Protein AF-A0A517VH52-F1 (afdb_monomer_lite)

Organism: NCBI:txid2527971

Radius of gyration: 33.2 Å; chains: 1; bounding box: 126×90×93 Å

Structure (mmCIF, N/CA/C/O backbone):
data_AF-A0A517VH52-F1
#
_entry.id   AF-A0A517VH52-F1
#
loop_
_atom_site.group_PDB
_atom_site.id
_atom_site.type_symbol
_atom_site.label_atom_id
_atom_site.label_alt_id
_atom_site.label_comp_id
_atom_site.label_asym_id
_atom_site.label_entity_id
_atom_site.label_seq_id
_atom_site.pdbx_PDB_ins_code
_atom_site.Cartn_x
_atom_site.Cartn_y
_atom_site.Cartn_z
_atom_site.occupancy
_atom_site.B_iso_or_equiv
_atom_site.auth_seq_id
_atom_site.auth_comp_id
_atom_site.auth_asym_id
_atom_site.auth_atom_id
_atom_site.pdbx_PDB_model_num
ATOM 1 N N . MET A 1 1 ? -63.096 37.260 -3.120 1.00 40.19 1 MET A N 1
ATOM 2 C CA . MET A 1 1 ? -63.590 38.638 -3.386 1.00 40.19 1 MET A CA 1
ATOM 3 C C . MET A 1 1 ? -62.513 39.472 -4.097 1.00 40.19 1 MET A C 1
ATOM 5 O O . MET A 1 1 ? -61.389 39.009 -4.228 1.00 40.19 1 MET A O 1
ATOM 9 N N . LYS A 1 2 ? -62.885 40.670 -4.584 1.00 36.16 2 LYS A N 1
ATOM 10 C CA . LYS A 1 2 ? -62.072 41.739 -5.229 1.00 36.16 2 LYS A CA 1
ATOM 11 C C . LYS A 1 2 ? -60.737 42.001 -4.475 1.00 36.16 2 LYS A C 1
ATOM 13 O O . LYS A 1 2 ? -60.768 42.005 -3.255 1.00 36.16 2 LYS A O 1
ATOM 18 N N . LYS A 1 3 ? -59.543 42.087 -5.096 1.00 49.06 3 LYS A N 1
ATOM 19 C CA . LYS A 1 3 ? -58.957 43.023 -6.111 1.00 49.06 3 LYS A CA 1
ATOM 20 C C . LYS A 1 3 ? -58.410 44.369 -5.565 1.00 49.06 3 LYS A C 1
ATOM 22 O O . LYS A 1 3 ? -59.204 45.268 -5.308 1.00 49.06 3 LYS A O 1
ATOM 27 N N . LYS A 1 4 ? -57.070 44.522 -5.575 1.00 46.47 4 LYS A N 1
ATOM 28 C CA . LYS A 1 4 ? -56.195 45.705 -5.877 1.00 46.47 4 LYS A CA 1
ATOM 29 C C . LYS A 1 4 ? -54.728 45.230 -5.654 1.00 46.47 4 LYS A C 1
ATOM 31 O O . LYS A 1 4 ? -54.524 44.499 -4.700 1.00 46.47 4 LYS A O 1
ATOM 36 N N . ALA A 1 5 ? -53.701 45.388 -6.506 1.00 51.72 5 ALA A N 1
ATOM 37 C CA . ALA A 1 5 ? -53.259 46.443 -7.444 1.00 51.72 5 ALA A CA 1
ATOM 38 C C . ALA A 1 5 ? -52.662 47.674 -6.707 1.00 51.72 5 ALA A C 1
ATOM 40 O O . ALA A 1 5 ? -53.264 48.109 -5.736 1.00 51.72 5 ALA A O 1
ATOM 41 N N . THR A 1 6 ? -51.513 48.273 -7.080 1.00 41.84 6 THR A N 1
ATOM 42 C CA . THR A 1 6 ? -50.946 48.508 -8.437 1.00 41.84 6 THR A CA 1
ATOM 43 C C . THR A 1 6 ? -49.422 48.816 -8.501 1.00 41.84 6 THR A C 1
ATOM 45 O O . THR A 1 6 ? -48.953 49.556 -7.646 1.00 41.84 6 THR A O 1
ATOM 48 N N . ARG A 1 7 ? -48.782 48.532 -9.667 1.00 39.72 7 ARG A N 1
ATOM 49 C CA . ARG A 1 7 ? -47.699 49.330 -10.348 1.00 39.72 7 ARG A CA 1
ATOM 50 C C . ARG A 1 7 ? -46.275 49.343 -9.702 1.00 39.72 7 ARG A C 1
ATOM 52 O O . ARG A 1 7 ? -46.157 49.044 -8.530 1.00 39.72 7 ARG A O 1
ATOM 59 N N . LYS A 1 8 ? -45.151 49.647 -10.400 1.00 41.00 8 LYS A N 1
ATOM 60 C CA . LYS A 1 8 ? -44.877 50.133 -11.790 1.00 41.00 8 LYS A CA 1
ATOM 61 C C . LYS A 1 8 ? -43.418 49.810 -12.262 1.00 41.00 8 LYS A C 1
ATOM 63 O O . LYS A 1 8 ? -42.531 49.789 -11.427 1.00 41.00 8 LYS A O 1
ATOM 68 N N . THR A 1 9 ? -43.211 49.641 -13.585 1.00 37.47 9 THR A N 1
ATOM 69 C CA . THR A 1 9 ? -42.093 50.100 -14.493 1.00 37.47 9 THR A CA 1
ATOM 70 C C . THR A 1 9 ? -40.703 50.521 -13.948 1.00 37.47 9 THR A C 1
ATOM 72 O O . THR A 1 9 ? -40.654 51.210 -12.941 1.00 37.47 9 THR A O 1
ATOM 75 N N . ALA A 1 10 ? -39.561 50.383 -14.655 1.00 39.44 10 ALA A N 1
ATOM 76 C CA . ALA A 1 10 ? -39.240 49.914 -16.028 1.00 39.44 10 ALA A CA 1
ATOM 77 C C . ALA A 1 10 ? -37.709 49.636 -16.190 1.00 39.44 10 ALA A C 1
ATOM 79 O O . ALA A 1 10 ? -36.983 49.578 -15.204 1.00 39.44 10 ALA A O 1
ATOM 80 N N . ALA A 1 11 ? -37.223 49.426 -17.425 1.00 42.03 11 ALA A N 1
ATOM 81 C CA . ALA A 1 11 ? -35.929 48.810 -17.743 1.00 42.03 11 ALA A CA 1
ATOM 82 C C . ALA A 1 11 ? -34.798 49.746 -18.248 1.00 42.03 11 ALA A C 1
ATOM 84 O O . ALA A 1 11 ? -35.045 50.823 -18.782 1.00 42.03 11 ALA A O 1
ATOM 85 N N . ALA A 1 12 ? -33.578 49.183 -18.213 1.00 38.91 12 ALA A N 1
ATOM 86 C CA . ALA A 1 12 ? -32.421 49.400 -19.100 1.00 38.91 12 ALA A CA 1
ATOM 87 C C . ALA A 1 12 ? -31.611 50.719 -19.063 1.00 38.91 12 ALA A C 1
ATOM 89 O O . ALA A 1 12 ? -32.109 51.793 -19.390 1.00 38.91 12 ALA A O 1
ATOM 90 N N . LYS A 1 13 ? -30.275 50.568 -18.949 1.00 38.34 13 LYS A N 1
ATOM 91 C CA . LYS A 1 13 ? -29.320 50.915 -20.032 1.00 38.34 13 LYS A CA 1
ATOM 92 C C . LYS A 1 13 ? -27.909 50.339 -19.807 1.00 38.34 13 LYS A C 1
ATOM 94 O O . LYS A 1 13 ? -27.526 50.020 -18.689 1.00 38.34 13 LYS A O 1
ATOM 99 N N . LYS A 1 14 ? -27.143 50.210 -20.900 1.00 46.34 14 LYS A N 1
ATOM 100 C CA . LYS A 1 14 ? -25.696 49.907 -20.897 1.00 46.34 14 LYS A CA 1
ATOM 101 C C . LYS A 1 14 ? -24.898 51.143 -20.470 1.00 46.34 14 LYS A C 1
ATOM 103 O O . LYS A 1 14 ? -25.229 52.231 -20.940 1.00 46.34 14 LYS A O 1
ATOM 108 N N . GLN A 1 15 ? -23.765 50.970 -19.783 1.00 44.00 15 GLN A N 1
ATOM 109 C CA . GLN A 1 15 ? -22.673 51.948 -19.870 1.00 44.00 15 GLN A CA 1
ATOM 110 C C . GLN A 1 15 ? -21.288 51.346 -19.579 1.00 44.00 15 GLN A C 1
ATOM 112 O O . GLN A 1 15 ? -21.056 50.754 -18.533 1.00 44.00 15 GLN A O 1
ATOM 117 N N . THR A 1 16 ? -20.360 51.541 -20.516 1.00 43.25 16 THR A N 1
ATOM 118 C CA . THR A 1 16 ? -18.911 51.330 -20.358 1.00 43.25 16 THR A CA 1
ATOM 119 C C . THR A 1 16 ? -18.206 52.682 -20.280 1.00 43.25 16 THR A C 1
ATOM 121 O O . THR A 1 16 ? -18.475 53.534 -21.133 1.00 43.25 16 THR A O 1
ATOM 124 N N . PRO A 1 17 ? -17.253 52.866 -19.358 1.00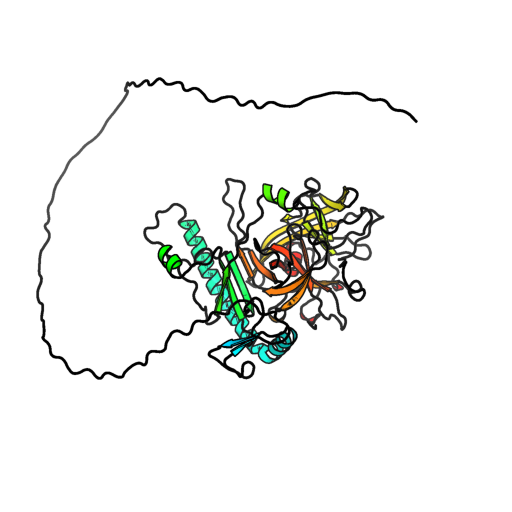 46.28 17 PRO A N 1
ATOM 125 C CA . PRO A 1 17 ? -16.090 53.718 -19.645 1.00 46.28 17 PRO A CA 1
ATOM 126 C C . PRO A 1 17 ? -14.779 53.173 -19.009 1.00 46.28 17 PRO A C 1
ATOM 128 O O . PRO A 1 17 ? -14.817 52.190 -18.275 1.00 46.28 17 PRO A O 1
ATOM 131 N N . PRO A 1 18 ? -13.613 53.821 -19.204 1.00 53.56 18 PRO A N 1
ATOM 132 C CA . PRO A 1 18 ? -13.040 54.222 -20.490 1.00 53.56 18 PRO A CA 1
ATOM 133 C C . PRO A 1 18 ? -11.544 53.816 -20.619 1.00 53.56 18 PRO A C 1
ATOM 135 O O . PRO A 1 18 ? -10.949 53.226 -19.724 1.00 53.56 18 PRO A O 1
ATOM 138 N N . LYS A 1 19 ? -10.898 54.176 -21.740 1.00 43.47 19 LYS A N 1
ATOM 139 C CA . LYS A 1 19 ? -9.479 53.885 -22.038 1.00 43.47 19 LYS A CA 1
ATOM 140 C C . LYS A 1 19 ? -8.724 55.172 -22.405 1.00 43.47 19 LYS A C 1
ATOM 142 O O . LYS A 1 19 ? -9.076 55.770 -23.419 1.00 43.47 19 LYS A O 1
ATOM 147 N N . LYS A 1 20 ? -7.716 55.577 -21.610 1.00 41.94 20 LYS A N 1
ATOM 148 C CA . LYS A 1 20 ? -6.663 56.622 -21.823 1.00 41.94 20 LYS A CA 1
ATOM 149 C C . LYS A 1 20 ? -5.957 56.875 -20.462 1.00 41.94 20 LYS A C 1
ATOM 151 O O . LYS A 1 20 ? -6.517 56.493 -19.447 1.00 41.94 20 LYS A O 1
ATOM 156 N N . GLN A 1 21 ? -4.757 57.457 -20.341 1.00 39.84 21 GLN A N 1
ATOM 157 C CA . GLN A 1 21 ? -3.839 58.068 -21.319 1.00 39.84 21 GLN A CA 1
ATOM 158 C C . GLN A 1 21 ? -2.368 57.850 -20.887 1.00 39.84 21 GLN A C 1
ATOM 160 O O . GLN A 1 21 ? -2.113 57.398 -19.776 1.00 39.84 21 GLN A O 1
ATOM 165 N N . ALA A 1 22 ? -1.393 58.172 -21.746 1.00 44.62 22 ALA A N 1
ATOM 166 C CA . ALA A 1 22 ? 0.038 57.997 -21.458 1.00 44.62 22 ALA A CA 1
ATOM 167 C C . ALA A 1 22 ? 0.758 59.320 -21.134 1.00 44.62 22 ALA A C 1
ATOM 169 O O . ALA A 1 22 ? 0.414 60.364 -21.688 1.00 44.62 22 ALA A O 1
ATOM 170 N N . ALA A 1 23 ? 1.832 59.247 -20.340 1.00 40.16 23 ALA A N 1
ATOM 171 C CA . ALA A 1 23 ? 2.798 60.329 -20.133 1.00 40.16 23 ALA A CA 1
ATOM 172 C C . ALA A 1 23 ? 4.239 59.836 -20.391 1.00 40.16 23 ALA A C 1
ATOM 174 O O . ALA A 1 23 ? 4.577 58.687 -20.116 1.00 40.16 23 ALA A O 1
ATOM 175 N N . LYS A 1 24 ? 5.089 60.706 -20.952 1.00 39.56 24 LYS A N 1
ATOM 176 C CA . LYS A 1 24 ? 6.514 60.460 -21.267 1.00 39.56 24 LYS A CA 1
ATOM 177 C C . LYS A 1 24 ? 7.407 61.446 -20.500 1.00 39.56 24 LYS A C 1
ATOM 179 O O . LYS A 1 24 ? 6.921 62.500 -20.100 1.00 39.56 24 LYS A O 1
ATOM 184 N N . LYS A 1 25 ? 8.729 61.184 -20.534 1.00 37.66 25 LYS A N 1
ATOM 185 C CA . LYS A 1 25 ? 9.874 61.982 -20.011 1.00 37.66 25 LYS A CA 1
ATOM 186 C C . LYS A 1 25 ? 10.261 61.572 -18.573 1.00 37.66 25 LYS A C 1
ATOM 188 O O . LYS A 1 25 ? 9.408 61.113 -17.834 1.00 37.66 25 LYS A O 1
ATOM 193 N N . LYS A 1 26 ? 11.528 61.677 -18.145 1.00 39.12 26 LYS A N 1
ATOM 194 C CA . LYS A 1 26 ? 12.724 62.316 -18.751 1.00 39.12 26 LYS A CA 1
ATOM 195 C C . LYS A 1 26 ? 13.995 61.527 -18.363 1.00 39.12 26 LYS A C 1
ATOM 197 O O . LYS A 1 26 ? 13.983 60.827 -17.361 1.00 39.12 26 LYS A O 1
ATOM 202 N N . ALA A 1 27 ? 15.087 61.661 -19.120 1.00 50.03 27 ALA A N 1
ATOM 203 C CA . ALA A 1 27 ? 16.384 61.041 -18.802 1.00 50.03 27 ALA A CA 1
ATOM 204 C C . ALA A 1 27 ? 17.415 62.082 -18.324 1.00 50.03 27 ALA A C 1
ATOM 206 O O . ALA A 1 27 ? 17.374 63.228 -18.772 1.00 50.03 27 ALA A O 1
ATOM 207 N N . VAL A 1 28 ? 18.369 61.673 -17.475 1.00 41.06 28 VAL A N 1
ATOM 208 C CA . VAL A 1 28 ? 19.544 62.468 -17.053 1.00 41.06 28 VAL A CA 1
ATOM 209 C C . VAL A 1 28 ? 20.784 61.561 -17.002 1.00 41.06 28 VAL A C 1
ATOM 211 O O . VAL A 1 28 ? 20.676 60.389 -16.651 1.00 41.06 28 VAL A O 1
ATOM 214 N N . LYS A 1 29 ? 21.964 62.073 -17.395 1.00 46.66 29 LYS A N 1
ATOM 215 C CA . LYS A 1 29 ? 23.216 61.294 -17.501 1.00 46.66 29 LYS A CA 1
ATOM 216 C C . LYS A 1 29 ? 24.465 62.181 -17.312 1.00 46.66 29 LYS A C 1
ATOM 218 O O . LYS A 1 29 ? 24.743 63.014 -18.170 1.00 46.66 29 LYS A O 1
ATOM 223 N N . LYS A 1 30 ? 25.226 61.990 -16.224 1.00 38.78 30 LYS A N 1
ATOM 224 C CA . LYS A 1 30 ? 26.578 62.544 -15.913 1.00 38.78 30 LYS A CA 1
ATOM 225 C C . LYS A 1 30 ? 27.104 61.767 -14.670 1.00 38.78 30 LYS A C 1
ATOM 227 O O . LYS A 1 30 ? 26.267 61.365 -13.874 1.00 38.78 30 LYS A O 1
ATOM 232 N N . LYS A 1 31 ? 28.364 61.314 -14.495 1.00 44.59 31 LYS A N 1
ATOM 233 C CA . LYS A 1 31 ? 29.720 61.924 -14.632 1.00 44.59 31 LYS A CA 1
ATOM 234 C C . LYS A 1 31 ? 29.919 63.101 -13.648 1.00 44.59 31 LYS A C 1
ATOM 236 O O . LYS A 1 31 ? 29.055 63.962 -13.634 1.00 44.59 31 LYS A O 1
ATOM 241 N N . THR A 1 32 ? 30.990 63.264 -12.850 1.00 36.06 32 THR A N 1
ATOM 242 C CA . THR A 1 32 ? 32.335 62.619 -12.688 1.00 36.06 32 THR A CA 1
ATOM 243 C C . THR A 1 32 ? 33.013 63.211 -11.410 1.00 36.06 32 THR A C 1
ATOM 245 O O . THR A 1 32 ? 32.511 64.227 -10.952 1.00 36.06 32 THR A O 1
ATOM 248 N N . ALA A 1 33 ? 34.136 62.772 -10.797 1.00 36.28 33 ALA A N 1
ATOM 249 C CA . ALA A 1 33 ? 35.102 61.657 -10.956 1.00 36.28 33 ALA A CA 1
ATOM 250 C C . ALA A 1 33 ? 36.114 61.600 -9.762 1.00 36.28 33 ALA A C 1
ATOM 252 O O . ALA A 1 33 ? 36.323 62.622 -9.126 1.00 36.28 33 ALA A O 1
ATOM 253 N N . LYS A 1 34 ? 36.870 60.482 -9.628 1.00 36.59 34 LYS A N 1
ATOM 254 C CA . LYS A 1 34 ? 38.236 60.339 -9.023 1.00 36.59 34 LYS A CA 1
ATOM 255 C C . LYS A 1 34 ? 38.478 60.694 -7.533 1.00 36.59 34 LYS A C 1
ATOM 257 O O . LYS A 1 34 ? 38.457 61.862 -7.182 1.00 36.59 34 LYS A O 1
ATOM 262 N N . GLN A 1 35 ? 39.030 59.733 -6.772 1.00 37.81 35 GLN A N 1
ATOM 263 C CA . GLN A 1 35 ? 40.414 59.682 -6.210 1.00 37.81 35 GLN A CA 1
ATOM 264 C C . GLN A 1 35 ? 40.552 58.434 -5.286 1.00 37.81 35 GLN A C 1
ATOM 266 O O . GLN A 1 35 ? 39.562 58.023 -4.701 1.00 37.81 35 GLN A O 1
ATOM 271 N N . GLY A 1 36 ? 41.699 57.752 -5.127 1.00 33.62 36 GLY A N 1
ATOM 272 C CA . GLY A 1 36 ? 42.906 57.766 -5.963 1.00 33.62 36 GLY A CA 1
ATOM 273 C C . GLY A 1 36 ? 44.124 56.974 -5.421 1.00 33.62 36 GLY A C 1
ATOM 274 O O . GLY A 1 36 ? 44.656 57.307 -4.370 1.00 33.62 36 GLY A O 1
ATOM 275 N N . SER A 1 37 ? 44.702 56.095 -6.261 1.00 38.47 37 SER A N 1
ATOM 276 C CA . SER A 1 37 ? 46.117 55.627 -6.222 1.00 38.47 37 SER A CA 1
ATOM 277 C C . SER A 1 37 ? 46.524 54.616 -5.108 1.00 38.47 37 SER A C 1
ATOM 279 O O . SER A 1 37 ? 45.761 54.415 -4.179 1.00 38.47 37 SER A O 1
ATOM 281 N N . LYS A 1 38 ? 47.672 53.898 -5.146 1.00 37.72 38 LYS A N 1
ATOM 282 C CA . LYS A 1 38 ? 48.945 54.122 -5.884 1.00 37.72 38 LYS A CA 1
ATOM 283 C C . LYS A 1 38 ? 49.829 52.843 -5.975 1.00 37.72 38 LYS A C 1
ATOM 285 O O . LYS A 1 38 ? 50.216 52.325 -4.939 1.00 37.72 38 LYS A O 1
ATOM 290 N N . LYS A 1 39 ? 50.324 52.501 -7.185 1.00 36.09 39 LYS A N 1
ATOM 291 C CA . LYS A 1 39 ? 51.560 51.698 -7.467 1.00 36.09 39 LYS A CA 1
ATOM 292 C C . LYS A 1 39 ? 51.552 50.212 -6.983 1.00 36.09 39 LYS A C 1
ATOM 294 O O . LYS A 1 39 ? 50.687 49.823 -6.223 1.00 36.09 39 LYS A O 1
ATOM 299 N N . LYS A 1 40 ? 52.432 49.300 -7.441 1.00 39.22 40 LYS A N 1
ATOM 300 C CA . LYS A 1 40 ? 53.655 49.406 -8.276 1.00 39.22 40 LYS A CA 1
ATOM 301 C C . LYS A 1 40 ? 53.850 48.134 -9.141 1.00 39.22 40 LYS A C 1
ATOM 303 O O . LYS A 1 40 ? 53.647 47.029 -8.662 1.00 39.22 40 LYS A O 1
ATOM 308 N N . ALA A 1 41 ? 54.326 48.301 -10.374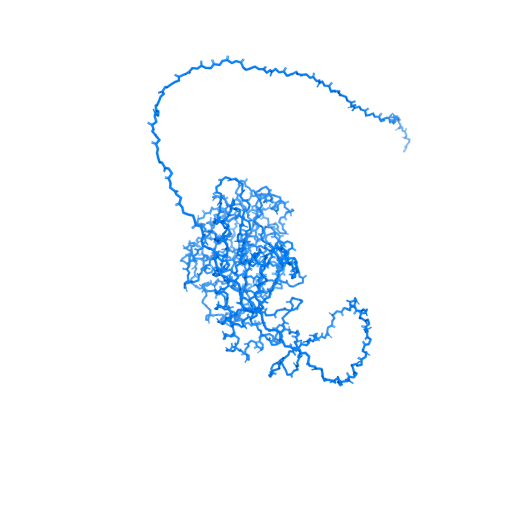 1.00 40.56 41 ALA A N 1
ATOM 309 C CA . ALA A 1 41 ? 54.976 47.273 -11.214 1.00 40.56 41 ALA A CA 1
ATOM 310 C C . ALA A 1 41 ? 56.411 47.789 -11.546 1.00 40.56 41 ALA A C 1
ATOM 312 O O . ALA A 1 41 ? 56.753 48.849 -11.003 1.00 40.56 41 ALA A O 1
ATOM 313 N N . PRO A 1 42 ? 57.249 47.201 -12.438 1.00 58.19 42 PRO A N 1
ATOM 314 C CA . PRO A 1 42 ? 57.142 45.947 -13.212 1.00 58.19 42 PRO A CA 1
ATOM 315 C C . PRO A 1 42 ? 58.461 45.112 -13.234 1.00 58.19 42 PRO A C 1
ATOM 317 O O . PRO A 1 42 ? 59.442 45.484 -12.594 1.00 58.19 42 PRO A O 1
ATOM 320 N N . LYS A 1 43 ? 58.550 44.079 -14.096 1.00 40.12 43 LYS A N 1
ATOM 321 C CA . LYS A 1 43 ? 59.737 43.823 -14.959 1.00 40.12 43 LYS A CA 1
ATOM 322 C C . LYS A 1 43 ? 59.395 42.926 -16.170 1.00 40.12 43 LYS A C 1
ATOM 324 O O . LYS A 1 43 ? 58.359 42.271 -16.178 1.00 40.12 43 LYS A O 1
ATOM 329 N N . LYS A 1 44 ? 60.231 42.966 -17.221 1.00 41.62 44 LYS A N 1
ATOM 330 C CA . LYS A 1 44 ? 60.097 42.232 -18.506 1.00 41.62 44 LYS A CA 1
ATOM 331 C C . LYS A 1 44 ? 61.211 41.182 -18.650 1.00 41.62 44 LYS A C 1
ATOM 333 O O . LYS A 1 44 ? 62.316 41.500 -18.224 1.00 41.62 44 LYS A O 1
ATOM 338 N N . ALA A 1 45 ? 60.956 40.066 -19.355 1.00 41.81 45 ALA A N 1
ATOM 339 C CA . ALA A 1 45 ? 61.875 39.271 -20.219 1.00 41.81 45 ALA A CA 1
ATOM 340 C C . ALA A 1 45 ? 61.335 37.826 -20.401 1.00 41.81 45 ALA A C 1
ATOM 342 O O . ALA A 1 45 ? 60.611 37.367 -19.528 1.00 41.81 45 ALA A O 1
ATOM 343 N N . VAL A 1 46 ? 61.625 37.027 -21.445 1.00 36.78 46 VAL A N 1
ATOM 344 C CA . VAL A 1 46 ? 62.111 37.248 -22.834 1.00 36.78 46 VAL A CA 1
ATOM 345 C C . VAL A 1 46 ? 61.625 36.056 -23.706 1.00 36.78 46 VAL A C 1
ATOM 347 O O . VAL A 1 46 ? 61.235 35.018 -23.181 1.00 36.78 46 VAL A O 1
ATOM 350 N N . LYS A 1 47 ? 61.612 36.194 -25.042 1.00 44.34 47 LYS A N 1
ATOM 351 C CA . LYS A 1 47 ? 61.166 35.157 -26.007 1.00 44.34 47 LYS A CA 1
ATOM 352 C C . LYS A 1 47 ? 62.093 33.924 -26.072 1.00 44.34 47 LYS A C 1
ATOM 354 O O . LYS A 1 47 ? 63.310 34.083 -26.035 1.00 44.34 47 LYS A O 1
ATOM 359 N N . LYS A 1 48 ? 61.546 32.757 -26.449 1.00 39.81 48 LYS A N 1
ATOM 360 C CA . LYS A 1 48 ? 62.254 31.761 -27.292 1.00 39.81 48 LYS A CA 1
ATOM 361 C C . LYS A 1 48 ? 61.285 31.040 -28.252 1.00 39.81 48 LYS A C 1
ATOM 363 O O . LYS A 1 48 ? 60.086 31.006 -27.997 1.00 39.81 48 LYS A O 1
ATOM 368 N N . LYS A 1 49 ? 61.794 30.535 -29.387 1.00 43.91 49 LYS A N 1
ATOM 369 C CA . LYS A 1 49 ? 61.039 29.854 -30.467 1.00 43.91 49 LYS A CA 1
ATOM 370 C C . LYS A 1 49 ? 61.443 28.375 -30.581 1.00 43.91 49 LYS A C 1
ATOM 372 O O . LYS A 1 49 ? 62.636 28.099 -30.563 1.00 43.91 49 LYS A O 1
ATOM 377 N N . ALA A 1 50 ? 60.478 27.500 -30.878 1.00 42.62 50 ALA A N 1
ATOM 378 C CA . ALA A 1 50 ? 60.612 26.289 -31.709 1.00 42.62 50 ALA A CA 1
ATOM 379 C C . ALA A 1 50 ? 59.183 25.901 -32.173 1.00 42.62 50 ALA A C 1
ATOM 381 O O . ALA A 1 50 ? 58.301 25.791 -31.333 1.00 42.62 50 ALA A O 1
ATOM 382 N N . ALA A 1 51 ? 58.792 25.952 -33.453 1.00 38.97 51 ALA A N 1
ATOM 383 C CA . ALA A 1 51 ? 59.251 25.201 -34.636 1.00 38.97 51 ALA A CA 1
ATOM 384 C C . ALA A 1 51 ? 58.604 23.791 -34.750 1.00 38.97 51 ALA A C 1
ATOM 386 O O . ALA A 1 51 ? 59.108 22.848 -34.145 1.00 38.97 51 ALA A O 1
ATOM 387 N N . PRO A 1 52 ? 57.507 23.624 -35.525 1.00 43.19 52 PRO A N 1
ATOM 388 C CA . PRO A 1 52 ? 56.872 22.322 -35.760 1.00 43.19 52 PRO A CA 1
ATOM 389 C C . PRO A 1 52 ? 57.545 21.544 -36.907 1.00 43.19 52 PRO A C 1
ATOM 391 O O . PRO A 1 52 ? 57.872 22.121 -37.946 1.00 43.19 52 PRO A O 1
ATOM 394 N N . LYS A 1 53 ? 57.696 20.218 -36.769 1.00 42.22 53 LYS A N 1
ATOM 395 C CA . LYS A 1 53 ? 58.158 19.332 -37.857 1.00 42.22 53 LYS A CA 1
ATOM 396 C C . LYS A 1 53 ? 56.983 18.802 -38.693 1.00 42.22 53 LYS A C 1
ATOM 398 O O . LYS A 1 53 ? 56.025 18.263 -38.148 1.00 42.22 53 LYS A O 1
ATOM 403 N N . LYS A 1 54 ? 57.099 18.901 -40.024 1.00 41.94 54 LYS A N 1
ATOM 404 C CA . LYS A 1 54 ? 56.281 18.165 -41.009 1.00 41.94 54 LYS A CA 1
ATOM 405 C C . LYS A 1 54 ? 56.992 16.870 -41.417 1.00 41.94 54 LYS A C 1
ATOM 407 O O . LYS A 1 54 ? 58.162 16.966 -41.764 1.00 41.94 54 LYS A O 1
ATOM 412 N N . THR A 1 55 ? 56.257 15.757 -41.513 1.00 36.62 55 THR A N 1
ATOM 413 C CA . THR A 1 55 ? 56.479 14.574 -42.394 1.00 36.62 55 THR A CA 1
ATOM 414 C C . THR A 1 55 ? 55.432 13.503 -42.041 1.00 36.62 55 THR A C 1
ATOM 416 O O . THR A 1 55 ? 55.117 13.377 -40.865 1.00 36.62 55 THR A O 1
ATOM 419 N N . THR A 1 56 ? 54.855 12.682 -42.928 1.00 33.38 56 THR A N 1
ATOM 420 C CA . THR A 1 56 ? 54.758 12.668 -44.409 1.00 33.38 56 THR A CA 1
ATOM 421 C C . THR A 1 56 ? 53.579 11.761 -44.798 1.00 33.38 56 THR A C 1
ATOM 423 O O . THR A 1 56 ? 53.326 10.783 -44.104 1.00 33.38 56 THR A O 1
ATOM 426 N N . ALA A 1 57 ? 52.905 12.015 -45.927 1.00 41.00 57 ALA A N 1
ATOM 427 C CA . ALA A 1 57 ? 51.865 11.122 -46.458 1.00 41.00 57 ALA A CA 1
ATOM 428 C C . ALA A 1 57 ? 52.389 10.242 -47.613 1.00 41.00 57 ALA A C 1
ATOM 430 O O . ALA A 1 57 ? 53.056 10.749 -48.516 1.00 41.00 57 ALA A O 1
ATOM 431 N N . LYS A 1 58 ? 52.079 8.937 -47.570 1.00 35.19 58 LYS A N 1
ATOM 432 C CA . LYS A 1 58 ? 52.230 7.879 -48.604 1.00 35.19 58 LYS A CA 1
ATOM 433 C C . LYS A 1 58 ? 51.701 6.569 -47.975 1.00 35.19 58 LYS A C 1
ATOM 435 O O . LYS A 1 58 ? 51.882 6.397 -46.778 1.00 35.19 58 LYS A O 1
ATOM 440 N N . LYS A 1 59 ? 51.056 5.617 -48.659 1.00 36.84 59 LYS A N 1
ATOM 441 C CA . LYS A 1 59 ? 50.654 5.457 -50.074 1.00 36.84 59 LYS A CA 1
ATOM 442 C C . LYS A 1 59 ? 49.164 5.071 -50.145 1.00 36.84 59 LYS A C 1
ATOM 444 O O . LYS A 1 59 ? 48.635 4.510 -49.194 1.00 36.84 59 LYS A O 1
ATOM 449 N N . ALA A 1 60 ? 48.541 5.264 -51.306 1.00 42.78 60 ALA A N 1
ATOM 450 C CA . ALA A 1 60 ? 47.328 4.537 -51.688 1.00 42.78 60 ALA A CA 1
ATOM 451 C C . ALA A 1 60 ? 47.690 3.311 -52.548 1.00 42.78 60 ALA A C 1
ATOM 453 O O . ALA A 1 60 ? 48.660 3.361 -53.305 1.00 42.78 60 ALA A O 1
ATOM 454 N N . THR A 1 61 ? 46.874 2.255 -52.493 1.00 36.12 61 THR A N 1
ATOM 455 C CA . THR A 1 61 ? 46.844 1.178 -53.500 1.00 36.12 61 THR A CA 1
ATOM 456 C C . THR A 1 61 ? 45.403 0.767 -53.772 1.00 36.12 61 THR A C 1
ATOM 458 O O . THR A 1 61 ? 44.765 0.119 -52.947 1.00 36.12 61 THR A O 1
ATOM 461 N N . THR A 1 62 ? 44.896 1.137 -54.944 1.00 36.09 62 THR A N 1
ATOM 462 C CA . THR A 1 62 ? 43.632 0.645 -55.501 1.00 36.09 62 THR A CA 1
ATOM 463 C C . THR A 1 62 ? 43.851 -0.683 -56.232 1.00 36.09 62 THR A C 1
ATOM 465 O O . THR A 1 62 ? 44.884 -0.888 -56.870 1.00 36.09 62 THR A O 1
ATOM 468 N N . LYS A 1 63 ? 42.851 -1.573 -56.213 1.00 39.84 63 LYS A N 1
ATOM 469 C CA . LYS A 1 63 ? 42.721 -2.657 -57.199 1.00 39.84 63 LYS A CA 1
ATOM 470 C C . LYS A 1 63 ? 41.290 -2.717 -57.737 1.00 39.84 63 LYS A C 1
ATOM 472 O O . LYS A 1 63 ? 40.340 -2.363 -57.045 1.00 39.84 63 LYS A O 1
ATOM 477 N N . LYS A 1 64 ? 41.184 -3.070 -59.017 1.00 36.09 64 LYS A N 1
ATOM 478 C CA . LYS A 1 64 ? 39.977 -2.984 -59.851 1.00 36.09 64 LYS A CA 1
ATOM 479 C C . LYS A 1 64 ? 39.045 -4.202 -59.697 1.00 36.09 64 LYS A C 1
ATOM 481 O O . LYS A 1 64 ? 39.503 -5.279 -59.340 1.00 36.09 64 LYS A O 1
ATOM 486 N N . SER A 1 65 ? 37.769 -3.966 -60.033 1.00 38.62 65 SER A N 1
ATOM 487 C CA . SER A 1 65 ? 36.760 -4.844 -60.682 1.00 38.62 65 SER A CA 1
ATOM 488 C C . SER A 1 65 ? 37.164 -6.295 -61.029 1.00 38.62 65 SER A C 1
ATOM 490 O O . SER A 1 65 ? 38.258 -6.520 -61.535 1.00 38.62 65 SER A O 1
ATOM 492 N N . ALA A 1 66 ? 36.263 -7.284 -60.958 1.00 36.38 66 ALA A N 1
ATOM 493 C CA . ALA A 1 66 ? 35.098 -7.392 -61.861 1.00 36.38 66 ALA A CA 1
ATOM 494 C C . ALA A 1 66 ? 33.915 -8.222 -61.278 1.00 36.38 66 ALA A C 1
ATOM 496 O O . ALA A 1 66 ? 34.089 -8.864 -60.242 1.00 36.38 66 ALA A O 1
ATOM 497 N N . PRO A 1 67 ? 32.703 -8.186 -61.881 1.00 43.88 67 PRO A N 1
ATOM 498 C CA . PRO A 1 67 ? 31.473 -8.689 -61.254 1.00 43.88 67 PRO A CA 1
ATOM 499 C C . PRO A 1 67 ? 31.130 -10.147 -61.609 1.00 43.88 67 PRO A C 1
ATOM 501 O O . PRO A 1 67 ? 31.590 -10.680 -62.618 1.00 43.88 67 PRO A O 1
ATOM 504 N N . ARG A 1 68 ? 30.210 -10.758 -60.845 1.00 37.19 68 ARG A N 1
ATOM 505 C CA . ARG A 1 68 ? 29.507 -11.987 -61.255 1.00 37.19 68 ARG A CA 1
ATOM 506 C C . ARG A 1 68 ? 28.025 -11.993 -60.848 1.00 37.19 68 ARG A C 1
ATOM 508 O O . ARG A 1 68 ? 27.705 -12.002 -59.668 1.00 37.19 68 ARG A O 1
ATOM 515 N N . THR A 1 69 ? 27.168 -11.990 -61.873 1.00 36.25 69 THR A N 1
ATOM 516 C CA . THR A 1 69 ? 25.841 -12.645 -61.979 1.00 36.25 69 THR A CA 1
ATOM 517 C C . THR A 1 69 ? 24.904 -12.678 -60.761 1.00 36.25 69 THR A C 1
ATOM 519 O O . THR A 1 69 ? 25.135 -13.400 -59.795 1.00 36.25 69 THR A O 1
ATOM 522 N N . ALA A 1 70 ? 23.749 -12.020 -60.893 1.00 40.12 70 ALA A N 1
ATOM 523 C CA . ALA A 1 70 ? 22.611 -12.173 -59.985 1.00 40.12 70 ALA A CA 1
ATOM 524 C C . ALA A 1 70 ? 21.834 -13.487 -60.213 1.00 40.12 70 ALA A C 1
ATOM 526 O O . ALA A 1 70 ? 21.780 -13.996 -61.331 1.00 40.12 70 ALA A O 1
ATOM 527 N N . VAL A 1 71 ? 21.135 -13.962 -59.175 1.00 35.03 71 VAL A N 1
ATOM 528 C CA . VAL A 1 71 ? 20.032 -14.933 -59.290 1.00 35.03 71 VAL A CA 1
ATOM 529 C C . VAL A 1 71 ? 18.809 -14.368 -58.567 1.00 35.03 71 VAL A C 1
ATOM 531 O O . VAL A 1 71 ? 18.799 -14.218 -57.347 1.00 35.03 71 VAL A O 1
ATOM 534 N N . THR A 1 72 ? 17.767 -14.033 -59.323 1.00 34.56 72 THR A N 1
ATOM 535 C CA . THR A 1 72 ? 16.537 -13.412 -58.818 1.00 34.56 72 THR A CA 1
ATOM 536 C C . THR A 1 72 ? 15.489 -14.458 -58.430 1.00 34.56 72 THR A C 1
ATOM 538 O O . THR A 1 72 ? 14.773 -14.986 -59.279 1.00 34.56 72 THR A O 1
ATOM 541 N N . LYS A 1 73 ? 15.311 -14.713 -57.126 1.00 40.50 73 LYS A N 1
ATOM 542 C CA . LYS A 1 73 ? 14.088 -15.367 -56.622 1.00 40.50 73 LYS A CA 1
ATOM 543 C C . LYS A 1 73 ? 13.027 -14.310 -56.302 1.00 40.50 73 LYS A C 1
ATOM 545 O O . LYS A 1 73 ? 13.244 -13.429 -55.475 1.00 40.50 73 LYS A O 1
ATOM 550 N N . LYS A 1 74 ? 11.883 -14.389 -56.990 1.00 38.16 74 LYS A N 1
ATOM 551 C CA . LYS A 1 74 ? 10.750 -13.460 -56.844 1.00 38.16 74 LYS A CA 1
ATOM 552 C C . LYS A 1 74 ? 10.163 -13.544 -55.429 1.00 38.16 74 LYS A C 1
ATOM 554 O O . LYS A 1 74 ? 9.657 -14.594 -55.043 1.00 38.16 74 LYS A O 1
ATOM 559 N N . ALA A 1 75 ? 10.146 -12.431 -54.698 1.00 36.38 75 ALA A N 1
ATOM 560 C CA . ALA A 1 75 ? 9.281 -12.279 -53.530 1.00 36.38 75 ALA A CA 1
ATOM 561 C C . ALA A 1 75 ? 7.861 -11.915 -54.000 1.00 36.38 75 ALA A C 1
ATOM 563 O O . ALA A 1 75 ? 7.681 -10.963 -54.762 1.00 36.38 75 ALA A O 1
ATOM 564 N N . ALA A 1 76 ? 6.850 -12.673 -53.574 1.00 35.75 76 ALA A N 1
ATOM 565 C CA . ALA A 1 76 ? 5.463 -12.400 -53.943 1.00 35.75 76 ALA A CA 1
ATOM 566 C C . ALA A 1 76 ? 4.925 -11.163 -53.201 1.00 35.75 76 ALA A C 1
ATOM 568 O O . ALA A 1 76 ? 5.050 -11.065 -51.978 1.00 35.75 76 ALA A O 1
ATOM 569 N N . LYS A 1 77 ? 4.270 -10.241 -53.923 1.00 39.88 77 LYS A N 1
ATOM 570 C CA . LYS A 1 77 ? 3.487 -9.157 -53.308 1.00 39.88 77 LYS A CA 1
ATOM 571 C C . LYS A 1 77 ? 2.364 -9.767 -52.460 1.00 39.88 77 LYS A C 1
ATOM 573 O O . LYS A 1 77 ? 1.419 -10.318 -53.016 1.00 39.88 77 LYS A O 1
ATOM 578 N N . LYS A 1 78 ? 2.421 -9.598 -51.137 1.00 38.78 78 LYS A N 1
ATOM 579 C CA . LYS A 1 78 ? 1.225 -9.655 -50.285 1.00 38.78 78 LYS A CA 1
ATOM 580 C C . LYS A 1 78 ? 0.655 -8.244 -50.165 1.00 38.78 78 LYS A C 1
ATOM 582 O O . LYS A 1 78 ? 1.379 -7.311 -49.828 1.00 38.78 78 LYS A O 1
ATOM 587 N N . THR A 1 79 ? -0.624 -8.088 -50.484 1.00 36.06 79 THR A N 1
ATOM 588 C CA . THR A 1 79 ? -1.365 -6.837 -50.299 1.00 36.06 79 THR A CA 1
ATOM 589 C C . THR A 1 79 ? -1.597 -6.561 -48.809 1.00 36.06 79 THR A C 1
ATOM 591 O O . THR A 1 79 ? -1.814 -7.505 -48.043 1.00 36.06 79 THR A O 1
ATOM 594 N N . PRO A 1 80 ? -1.581 -5.290 -48.367 1.00 37.12 80 PRO A N 1
ATOM 595 C CA . PRO A 1 80 ? -1.986 -4.943 -47.013 1.00 37.12 80 PRO A CA 1
ATOM 596 C C . PRO A 1 80 ? -3.502 -5.129 -46.887 1.00 37.12 80 PRO A C 1
ATOM 598 O O . PRO A 1 80 ? -4.283 -4.384 -47.480 1.00 37.12 80 PRO A O 1
ATOM 601 N N . LYS A 1 81 ? -3.931 -6.133 -46.120 1.00 37.19 81 LYS A N 1
ATOM 602 C CA . LYS A 1 81 ? -5.338 -6.274 -45.739 1.00 37.19 81 LYS A CA 1
ATOM 603 C C . LYS A 1 81 ? -5.609 -5.264 -44.624 1.00 37.19 81 LYS A C 1
ATOM 605 O O . LYS A 1 81 ? -4.957 -5.331 -43.584 1.00 37.19 81 LYS A O 1
ATOM 610 N N . LYS A 1 82 ? -6.529 -4.322 -44.843 1.00 34.78 82 LYS A N 1
ATOM 611 C CA . LYS A 1 82 ? -6.972 -3.409 -43.783 1.00 34.78 82 LYS A CA 1
ATOM 612 C C . LYS A 1 82 ? -7.507 -4.208 -42.590 1.00 34.78 82 LYS A C 1
ATOM 614 O O . LYS A 1 82 ? -8.263 -5.158 -42.788 1.00 34.78 82 LYS A O 1
ATOM 619 N N . GLN A 1 83 ? -7.160 -3.780 -41.380 1.00 35.44 83 GLN A N 1
ATOM 620 C CA . GLN A 1 83 ? -7.866 -4.148 -40.153 1.00 35.44 83 GLN A CA 1
ATOM 621 C C . GLN A 1 83 ? -8.669 -2.937 -39.671 1.00 35.44 83 GLN A C 1
ATOM 623 O O . GLN A 1 83 ? -8.311 -2.292 -38.691 1.00 35.44 83 GLN A O 1
ATOM 628 N N . ASP A 1 84 ? -9.745 -2.632 -40.396 1.00 34.88 84 ASP A N 1
ATOM 629 C CA . ASP A 1 84 ? -10.847 -1.851 -39.837 1.00 34.88 84 ASP A CA 1
ATOM 630 C C . ASP A 1 84 ? -11.664 -2.830 -38.962 1.00 34.88 84 ASP A C 1
ATOM 632 O O . ASP A 1 84 ? -11.984 -3.928 -39.426 1.00 34.88 84 ASP A O 1
ATOM 636 N N . GLY A 1 85 ? -11.937 -2.488 -37.696 1.00 35.00 85 GLY A N 1
ATOM 637 C CA . GLY A 1 85 ? -12.604 -3.386 -36.733 1.00 35.00 85 GLY A CA 1
ATOM 638 C C . GLY A 1 85 ? -11.854 -3.565 -35.408 1.00 35.00 85 GLY A C 1
ATOM 639 O O . GLY A 1 85 ? -11.429 -4.670 -35.076 1.00 35.00 85 GLY A O 1
ATOM 640 N N . ALA A 1 86 ? -11.690 -2.472 -34.657 1.00 34.69 86 ALA A N 1
ATOM 641 C CA . ALA A 1 86 ? -11.214 -2.477 -33.267 1.00 34.69 86 ALA A CA 1
ATOM 642 C C . ALA A 1 86 ? -12.227 -1.848 -32.284 1.00 34.69 86 ALA A C 1
ATOM 644 O O . ALA A 1 86 ? -11.947 -1.761 -31.090 1.00 34.69 86 ALA A O 1
ATOM 645 N N . ASP A 1 87 ? -13.401 -1.449 -32.781 1.00 39.59 87 ASP A N 1
ATOM 646 C CA . ASP A 1 87 ? -14.504 -0.897 -32.000 1.00 39.59 87 ASP A CA 1
ATOM 647 C C . ASP A 1 87 ? -15.619 -1.935 -31.825 1.00 39.59 87 ASP A C 1
ATOM 649 O O . ASP A 1 87 ? -15.948 -2.666 -32.756 1.00 39.59 87 ASP A O 1
ATOM 653 N N . GLN A 1 88 ? -16.224 -1.926 -30.634 1.00 40.72 88 GLN A N 1
ATOM 654 C CA . GLN A 1 88 ? -17.366 -2.743 -30.199 1.00 40.72 88 GLN A CA 1
ATOM 655 C C . GLN A 1 88 ? -17.150 -4.270 -30.138 1.00 40.72 88 GLN A C 1
ATOM 657 O O . GLN A 1 88 ? -17.307 -4.990 -31.117 1.00 40.72 88 GLN A O 1
ATOM 662 N N . HIS A 1 89 ? -16.988 -4.788 -28.915 1.00 32.34 89 HIS A N 1
ATOM 663 C CA . HIS A 1 89 ? -17.749 -5.971 -28.490 1.00 32.34 89 HIS A CA 1
ATOM 664 C C . HIS A 1 89 ? -17.904 -6.002 -26.955 1.00 32.34 89 HIS A C 1
ATOM 666 O O . HIS A 1 89 ? -16.911 -5.809 -26.250 1.00 32.34 89 HIS A O 1
ATOM 672 N N . PRO A 1 90 ? -19.112 -6.237 -26.405 1.00 43.00 90 PRO A N 1
ATOM 673 C CA . PRO A 1 90 ? -19.305 -6.373 -24.963 1.00 43.00 90 PRO A CA 1
ATOM 674 C C . PRO A 1 90 ? -18.800 -7.739 -24.479 1.00 43.00 90 PRO A C 1
ATOM 676 O O . PRO A 1 90 ? -19.219 -8.781 -24.986 1.00 43.00 90 PRO A O 1
ATOM 679 N N . LEU A 1 91 ? -17.911 -7.744 -23.484 1.00 38.44 91 LEU A N 1
ATOM 680 C CA . LEU A 1 91 ? -17.354 -8.972 -22.913 1.00 38.44 91 LEU A CA 1
ATOM 681 C C . LEU A 1 91 ? -18.212 -9.492 -21.753 1.00 38.44 91 LEU A C 1
ATOM 683 O O . LEU A 1 91 ? -18.008 -9.127 -20.598 1.00 38.44 91 LEU A O 1
ATOM 687 N N . LYS A 1 92 ? -19.120 -10.416 -22.075 1.00 37.00 92 LYS A N 1
ATOM 688 C CA . LYS A 1 92 ? -19.461 -11.532 -21.184 1.00 37.00 92 LYS A CA 1
ATOM 689 C C . LYS A 1 92 ? -18.881 -12.821 -21.774 1.00 37.00 92 LYS A C 1
ATOM 691 O O . LYS A 1 92 ? -18.993 -13.046 -22.975 1.00 37.00 92 LYS A O 1
ATOM 696 N N . GLU A 1 93 ? -18.270 -13.636 -20.917 1.00 42.19 93 GLU A N 1
ATOM 697 C CA . GLU A 1 93 ? -17.998 -15.068 -21.131 1.00 42.19 93 GLU A CA 1
ATOM 698 C C . GLU A 1 93 ? -17.310 -15.472 -22.454 1.00 42.19 93 GLU A C 1
ATOM 700 O O . GLU A 1 93 ? -17.902 -16.144 -23.302 1.00 42.19 93 GLU A O 1
ATOM 705 N N . LYS A 1 94 ? -16.014 -15.145 -22.586 1.00 42.41 94 LYS A N 1
ATOM 706 C CA . LYS A 1 94 ? -14.973 -16.032 -23.160 1.00 42.41 94 LYS A CA 1
ATOM 707 C C . LYS A 1 94 ? -13.572 -15.465 -22.903 1.00 42.41 94 LYS A C 1
ATOM 709 O O . LYS A 1 94 ? -13.325 -14.284 -23.141 1.00 42.41 94 LYS A O 1
ATOM 714 N N . SER A 1 95 ? -12.649 -16.315 -22.440 1.00 47.03 95 SER A N 1
ATOM 715 C CA . SER A 1 95 ? -11.250 -15.927 -22.200 1.00 47.03 95 SER A CA 1
ATOM 716 C C . SER A 1 95 ? -10.600 -15.420 -23.494 1.00 47.03 95 SER A C 1
ATOM 718 O O . SER A 1 95 ? -10.782 -16.009 -24.561 1.00 47.03 95 SER A O 1
ATOM 720 N N . THR A 1 96 ? -9.851 -14.316 -23.411 1.00 53.34 96 THR A N 1
ATOM 721 C CA . THR A 1 96 ? -9.122 -13.748 -24.556 1.00 53.34 96 THR A CA 1
ATOM 722 C C . THR A 1 96 ? -7.668 -14.214 -24.578 1.00 53.34 96 THR A C 1
ATOM 724 O O . THR A 1 96 ? -7.007 -14.362 -23.548 1.00 53.34 96 THR A O 1
ATOM 727 N N . VAL A 1 97 ? -7.192 -14.493 -25.792 1.00 50.44 97 VAL A N 1
ATOM 728 C CA . VAL A 1 97 ? -6.092 -15.427 -26.054 1.00 50.44 97 VAL A CA 1
ATOM 729 C C . VAL A 1 97 ? -5.112 -14.785 -27.049 1.00 50.44 97 VAL A C 1
ATOM 731 O O . VAL A 1 97 ? -5.531 -14.313 -28.105 1.00 50.44 97 VAL A O 1
ATOM 734 N N . PHE A 1 98 ? -3.813 -14.705 -26.722 1.00 52.00 98 PHE A N 1
ATOM 735 C CA . PHE A 1 98 ? -2.857 -13.843 -27.451 1.00 52.00 98 PHE A CA 1
ATOM 736 C C . PHE A 1 98 ? -1.480 -14.476 -27.692 1.00 52.00 98 PHE A C 1
ATOM 738 O O . PHE A 1 98 ? -0.858 -14.919 -26.739 1.00 52.00 98 PHE A O 1
ATOM 745 N N . ALA A 1 99 ? -0.936 -14.407 -28.910 1.00 48.12 99 ALA A N 1
ATOM 746 C CA . ALA A 1 99 ? 0.358 -15.006 -29.284 1.00 48.12 99 ALA A CA 1
ATOM 747 C C . ALA A 1 99 ? 1.505 -14.861 -28.246 1.00 48.12 99 ALA A C 1
ATOM 749 O O . ALA A 1 99 ? 1.877 -13.757 -27.840 1.00 48.12 99 ALA A O 1
ATOM 750 N N . SER A 1 100 ? 2.088 -16.006 -27.881 1.00 48.28 100 SER A N 1
ATOM 751 C CA . SER A 1 100 ? 3.290 -16.224 -27.064 1.00 48.28 100 SER A CA 1
ATOM 752 C C . SER A 1 100 ? 4.305 -17.016 -27.895 1.00 48.28 100 SER A C 1
ATOM 754 O O . SER A 1 100 ? 3.917 -17.837 -28.718 1.00 48.28 100 SER A O 1
ATOM 756 N N . SER A 1 101 ? 5.607 -16.816 -27.687 1.00 49.06 101 SER A N 1
ATOM 757 C CA . SER A 1 101 ? 6.663 -17.577 -28.384 1.00 49.06 101 SER A CA 1
ATOM 758 C C . SER A 1 101 ? 7.170 -18.798 -27.603 1.00 49.06 101 SER A C 1
ATOM 760 O O . SER A 1 101 ? 8.216 -19.351 -27.941 1.00 49.06 101 SER A O 1
ATOM 762 N N . LYS A 1 102 ? 6.466 -19.195 -26.537 1.00 51.66 102 LYS A N 1
ATOM 763 C CA . LYS A 1 102 ? 6.811 -20.315 -25.650 1.00 51.66 102 LYS A CA 1
ATOM 764 C C . LYS A 1 102 ? 5.556 -21.070 -25.214 1.00 51.66 102 LYS A C 1
ATOM 766 O O . LYS A 1 102 ? 4.474 -20.484 -25.199 1.00 51.66 102 LYS A O 1
ATOM 771 N N . THR A 1 103 ? 5.751 -22.331 -24.838 1.00 45.50 103 THR A N 1
ATOM 772 C CA . THR A 1 103 ? 4.737 -23.256 -24.318 1.00 45.50 103 THR A CA 1
ATOM 773 C C . THR A 1 103 ? 5.310 -24.079 -23.160 1.00 45.50 103 THR A C 1
ATOM 775 O O . THR A 1 103 ? 6.513 -24.342 -23.132 1.00 45.50 103 THR A O 1
ATOM 778 N N . ASN A 1 104 ? 4.464 -24.491 -22.219 1.00 58.78 104 ASN A N 1
ATOM 779 C CA . ASN A 1 104 ? 4.749 -25.462 -21.152 1.00 58.78 104 ASN A CA 1
ATOM 780 C C . ASN A 1 104 ? 3.432 -26.155 -20.734 1.00 58.78 104 ASN A C 1
ATOM 782 O O . ASN A 1 104 ? 2.409 -25.929 -21.368 1.00 58.78 104 ASN A O 1
ATOM 786 N N . GLU A 1 105 ? 3.420 -26.987 -19.693 1.00 51.53 105 GLU A N 1
ATOM 787 C CA . GLU A 1 105 ? 2.210 -27.731 -19.279 1.00 51.53 105 GLU A CA 1
ATOM 788 C C . GLU A 1 105 ? 1.028 -26.819 -18.896 1.00 51.53 105 GLU A C 1
ATOM 790 O O . GLU A 1 105 ? -0.119 -27.128 -19.207 1.00 51.53 105 GLU A O 1
ATOM 795 N N . TRP A 1 106 ? 1.312 -25.652 -18.307 1.00 46.91 106 TRP A N 1
ATOM 796 C CA . TRP A 1 106 ? 0.317 -24.640 -17.918 1.00 46.91 106 TRP A CA 1
ATOM 797 C C . TRP A 1 106 ? -0.021 -23.655 -19.052 1.00 46.91 106 TRP A C 1
ATOM 799 O O . TRP A 1 106 ? -1.050 -22.982 -19.028 1.00 46.91 106 TRP A O 1
ATOM 809 N N . GLN A 1 107 ? 0.813 -23.616 -20.092 1.00 49.56 107 GLN A N 1
ATOM 810 C CA . GLN A 1 107 ? 0.625 -22.867 -21.330 1.00 49.56 107 GLN A CA 1
ATOM 811 C C . GLN A 1 107 ? 0.842 -23.795 -22.547 1.00 49.56 107 GLN A C 1
ATOM 813 O O . GLN A 1 107 ? 1.826 -23.632 -23.274 1.00 49.56 107 GLN A O 1
ATOM 818 N N . PRO A 1 108 ? -0.034 -24.792 -22.789 1.00 50.62 108 PRO A N 1
ATOM 819 C CA . PRO A 1 108 ? 0.195 -25.808 -23.825 1.00 50.62 108 PRO A CA 1
ATOM 820 C C . PRO A 1 108 ? 0.112 -25.240 -25.250 1.00 50.62 108 PRO A C 1
ATOM 822 O O . PRO A 1 108 ? 0.712 -25.776 -26.179 1.00 50.62 108 PRO A O 1
ATOM 825 N N . TYR A 1 109 ? -0.594 -24.121 -25.424 1.00 49.50 109 TYR A N 1
ATOM 826 C CA . TYR A 1 109 ? -0.680 -23.383 -26.683 1.00 49.50 109 TYR A CA 1
ATOM 827 C C . TYR A 1 109 ? 0.258 -22.172 -26.671 1.00 49.50 109 TYR A C 1
ATOM 829 O O . TYR A 1 109 ? 0.452 -21.584 -25.611 1.00 49.50 109 TYR A O 1
ATOM 837 N N . PRO A 1 110 ? 0.790 -21.720 -27.823 1.00 54.31 110 PRO A N 1
ATOM 838 C CA . PRO A 1 110 ? 1.648 -20.533 -27.930 1.00 54.31 110 PRO A CA 1
ATOM 839 C C . PRO A 1 110 ? 0.831 -19.237 -27.775 1.00 54.31 110 PRO A C 1
ATOM 841 O O . PRO A 1 110 ? 0.809 -18.372 -28.651 1.00 54.31 110 PRO A O 1
ATOM 844 N N . LEU A 1 111 ? 0.078 -19.122 -26.680 1.00 58.88 111 LEU A N 1
ATOM 845 C CA . LEU A 1 111 ? -0.972 -18.141 -26.454 1.00 58.88 111 LEU A CA 1
ATOM 846 C C . LEU A 1 111 ? -1.055 -17.807 -24.952 1.00 58.88 111 LEU A C 1
ATOM 848 O O . LEU A 1 111 ? -1.288 -18.680 -24.122 1.00 58.88 111 LEU A O 1
ATOM 852 N N . LEU A 1 112 ? -0.844 -16.545 -24.578 1.00 70.38 112 LEU A N 1
ATOM 853 C CA . LEU A 1 112 ? -1.164 -16.008 -23.253 1.00 70.38 112 LEU A CA 1
ATOM 854 C C . LEU A 1 112 ? -2.682 -16.030 -23.072 1.00 70.38 112 LEU A C 1
ATOM 856 O O . LEU A 1 112 ? -3.402 -15.505 -23.928 1.00 70.38 112 LEU A O 1
ATOM 860 N N . ARG A 1 113 ? -3.142 -16.588 -21.955 1.00 81.69 113 ARG A N 1
ATOM 861 C CA . ARG A 1 113 ? -4.555 -16.672 -21.571 1.00 81.69 113 ARG A CA 1
ATOM 862 C C . ARG A 1 113 ? -4.816 -15.704 -20.423 1.00 81.69 113 ARG A C 1
ATOM 864 O O . ARG A 1 113 ? -4.004 -15.656 -19.501 1.00 81.69 113 ARG A O 1
ATOM 871 N N . ILE A 1 114 ? -5.907 -14.937 -20.464 1.00 86.12 114 ILE A N 1
ATOM 872 C CA . ILE A 1 114 ? -6.371 -14.231 -19.259 1.00 86.12 114 ILE A CA 1
ATOM 873 C C . ILE A 1 114 ? -6.932 -15.276 -18.293 1.00 86.12 114 ILE A C 1
ATOM 875 O O . ILE A 1 114 ? -7.774 -16.077 -18.707 1.00 86.12 114 ILE A O 1
ATOM 879 N N . VAL A 1 115 ? -6.440 -15.264 -17.053 1.00 86.62 115 VAL A N 1
ATOM 880 C CA . VAL A 1 115 ? -6.851 -16.192 -15.988 1.00 86.62 115 VAL A CA 1
ATOM 881 C C . VAL A 1 115 ? -7.775 -15.535 -14.980 1.00 86.62 115 VAL A C 1
ATOM 883 O O . VAL A 1 115 ? -7.617 -14.362 -14.631 1.00 86.62 115 VAL A O 1
ATOM 886 N N . GLU A 1 116 ? -8.729 -16.324 -14.505 1.00 84.12 116 GLU A N 1
ATOM 887 C CA . GLU A 1 116 ? -9.665 -15.947 -13.453 1.00 84.12 116 GLU A CA 1
ATOM 888 C C . GLU A 1 116 ? -9.084 -16.264 -12.066 1.00 84.12 116 GLU A C 1
ATOM 890 O O . GLU A 1 116 ? -8.146 -17.046 -11.917 1.00 84.12 116 GLU A O 1
ATOM 895 N N . GLY A 1 117 ? -9.592 -15.599 -11.025 1.00 81.56 117 GLY A N 1
ATOM 896 C CA . GLY A 1 117 ? -8.898 -15.521 -9.732 1.00 81.56 117 GLY A CA 1
ATOM 897 C C . GLY A 1 117 ? -8.726 -16.849 -8.982 1.00 81.56 117 GLY A C 1
ATOM 898 O O . GLY A 1 117 ? -7.827 -16.958 -8.151 1.00 81.56 117 GLY A O 1
ATOM 899 N N . ASP A 1 118 ? -9.541 -17.857 -9.285 1.00 84.00 118 ASP A N 1
ATOM 900 C CA . ASP A 1 118 ? -9.423 -19.190 -8.682 1.00 84.00 118 ASP A CA 1
ATOM 901 C C . ASP A 1 118 ? -8.367 -20.029 -9.424 1.00 84.00 118 ASP A C 1
ATOM 903 O O . ASP A 1 118 ? -7.587 -20.751 -8.801 1.00 84.00 118 ASP A O 1
ATOM 907 N N . GLU A 1 119 ? -8.246 -19.842 -10.744 1.00 87.38 119 GLU A N 1
ATOM 908 C CA . GLU A 1 119 ? -7.156 -20.399 -11.554 1.00 87.38 119 GLU A CA 1
ATOM 909 C C . GLU A 1 119 ? -5.800 -19.824 -11.126 1.00 87.38 119 GLU A C 1
ATOM 911 O O . GLU A 1 119 ? -4.799 -20.534 -11.114 1.00 87.38 119 GLU A O 1
ATOM 916 N N . VAL A 1 120 ? -5.765 -18.546 -10.727 1.00 89.38 120 VAL A N 1
ATOM 917 C CA . VAL A 1 120 ? -4.560 -17.885 -10.199 1.00 89.38 120 VAL A CA 1
ATOM 918 C C . VAL A 1 120 ? -4.068 -18.561 -8.918 1.00 89.38 120 VAL A C 1
ATOM 920 O O . VAL A 1 120 ? -2.859 -18.717 -8.757 1.00 89.38 120 VAL A O 1
ATOM 923 N N . LEU A 1 121 ? -4.967 -19.003 -8.029 1.00 86.94 121 LEU A N 1
ATOM 924 C CA . LEU A 1 121 ? -4.584 -19.760 -6.830 1.00 86.94 121 LEU A CA 1
ATOM 925 C C . LEU A 1 121 ? -4.099 -21.173 -7.177 1.00 86.94 121 LEU A C 1
ATOM 927 O O . LEU A 1 121 ? -3.073 -21.603 -6.655 1.00 86.94 121 LEU A O 1
ATOM 931 N N . GLN A 1 122 ? -4.787 -21.870 -8.086 1.00 88.69 122 GLN A N 1
ATOM 932 C CA . GLN A 1 122 ? -4.376 -23.203 -8.545 1.00 88.69 122 GLN A CA 1
ATOM 933 C C . GLN A 1 122 ? -2.997 -23.169 -9.221 1.00 88.69 122 GLN A C 1
ATOM 935 O O . GLN A 1 122 ? -2.139 -23.997 -8.917 1.00 88.69 122 GLN A O 1
ATOM 940 N N . GLU A 1 123 ? -2.745 -22.183 -10.086 1.00 90.94 123 GLU A N 1
ATOM 941 C CA . GLU A 1 123 ? -1.452 -22.023 -10.752 1.00 90.94 123 GLU A CA 1
ATOM 942 C C . GLU A 1 123 ? -0.360 -21.547 -9.774 1.00 90.94 123 GLU A C 1
ATOM 944 O O . GLU A 1 123 ? 0.779 -22.011 -9.867 1.00 90.94 123 GLU A O 1
ATOM 949 N N . LYS A 1 124 ? -0.691 -20.691 -8.790 1.00 91.06 124 LYS A N 1
ATOM 950 C CA . LYS A 1 124 ? 0.226 -20.332 -7.691 1.00 91.06 124 LYS A CA 1
ATOM 951 C C . LYS A 1 124 ? 0.672 -21.551 -6.890 1.00 91.06 124 LYS A C 1
ATOM 953 O O . LYS A 1 124 ? 1.853 -21.649 -6.568 1.00 91.06 124 LYS A O 1
ATOM 958 N N . GLU A 1 125 ? -0.243 -22.466 -6.584 1.00 89.69 125 GLU A N 1
ATOM 959 C CA . GLU A 1 125 ? 0.066 -23.678 -5.827 1.00 89.69 125 GLU A CA 1
ATOM 960 C C . GLU A 1 125 ? 0.891 -24.663 -6.664 1.00 89.69 125 GLU A C 1
ATOM 962 O O . GLU A 1 125 ? 1.981 -25.068 -6.257 1.00 89.69 125 GLU A O 1
ATOM 967 N N . ALA A 1 126 ? 0.431 -24.982 -7.877 1.00 90.00 126 ALA A N 1
ATOM 968 C CA . ALA A 1 126 ? 1.094 -25.947 -8.752 1.00 90.00 126 ALA A CA 1
ATOM 969 C C . ALA A 1 126 ? 2.493 -25.502 -9.213 1.00 90.00 126 ALA A C 1
ATOM 971 O O . ALA A 1 126 ? 3.360 -26.340 -9.459 1.00 90.00 126 ALA A O 1
ATOM 972 N N . ARG A 1 127 ? 2.740 -24.188 -9.316 1.00 92.31 127 ARG A N 1
ATOM 973 C CA . ARG A 1 127 ? 4.038 -23.612 -9.707 1.00 92.31 127 ARG A CA 1
ATOM 974 C C . ARG A 1 127 ? 4.762 -22.916 -8.548 1.00 92.31 127 ARG A C 1
ATOM 976 O O . ARG A 1 127 ? 5.679 -22.135 -8.805 1.00 92.31 127 ARG A O 1
ATOM 983 N N . ARG A 1 128 ? 4.406 -23.205 -7.285 1.00 92.25 128 ARG A N 1
ATOM 984 C CA . ARG A 1 128 ? 4.891 -22.499 -6.077 1.00 92.25 128 ARG A CA 1
ATOM 985 C C . ARG A 1 128 ? 6.404 -22.264 -6.066 1.00 92.25 128 ARG A C 1
ATOM 987 O O . ARG A 1 128 ? 6.841 -21.119 -5.994 1.00 92.25 128 ARG A O 1
ATOM 994 N N . GLU A 1 129 ? 7.215 -23.318 -6.171 1.00 93.31 129 GLU A N 1
ATOM 995 C CA . GLU A 1 129 ? 8.679 -23.175 -6.104 1.00 93.31 129 GLU A CA 1
ATOM 996 C C . GLU A 1 129 ? 9.276 -22.509 -7.361 1.00 93.31 129 GLU A C 1
ATOM 998 O O . GLU A 1 129 ? 10.274 -21.796 -7.256 1.00 93.31 129 GLU A O 1
ATOM 1003 N N . GLU A 1 130 ? 8.644 -22.646 -8.535 1.00 94.25 130 GLU A N 1
ATOM 1004 C CA . GLU A 1 130 ? 9.063 -21.925 -9.747 1.00 94.25 130 GLU A CA 1
ATOM 1005 C C . GLU A 1 130 ? 8.796 -20.418 -9.606 1.00 94.25 130 GLU A C 1
ATOM 1007 O O . GLU A 1 130 ? 9.671 -19.599 -9.882 1.00 94.25 130 GLU A O 1
ATOM 1012 N N . LEU A 1 131 ? 7.608 -20.043 -9.122 1.00 94.81 131 LEU A N 1
ATOM 1013 C CA . LEU A 1 131 ? 7.210 -18.654 -8.892 1.00 94.81 131 LEU A CA 1
ATOM 1014 C C . LEU A 1 131 ? 8.051 -18.004 -7.789 1.00 94.81 131 LEU A C 1
ATOM 1016 O O . LEU A 1 131 ? 8.546 -16.901 -7.985 1.00 94.81 131 LEU A O 1
ATOM 1020 N N . LYS A 1 132 ? 8.320 -18.711 -6.692 1.00 95.62 132 LYS A N 1
ATOM 1021 C CA . LYS A 1 132 ? 9.223 -18.287 -5.608 1.00 95.62 132 LYS A CA 1
ATOM 1022 C C . LYS A 1 132 ? 10.664 -18.078 -6.095 1.00 95.62 132 LYS A C 1
ATOM 1024 O O . LYS A 1 132 ? 11.321 -17.112 -5.707 1.00 95.62 132 LYS A O 1
ATOM 1029 N N . ALA A 1 133 ? 11.153 -18.928 -7.003 1.00 95.62 133 ALA A N 1
ATOM 1030 C CA . ALA A 1 133 ? 12.435 -18.717 -7.677 1.00 95.62 133 ALA A CA 1
ATOM 1031 C C . ALA A 1 133 ? 12.397 -17.512 -8.639 1.00 95.62 133 ALA A C 1
ATOM 1033 O O . ALA A 1 133 ? 13.356 -16.738 -8.689 1.00 95.62 133 ALA A O 1
ATOM 1034 N N . GLN A 1 134 ? 11.290 -17.299 -9.365 1.00 96.12 134 GLN A N 1
ATOM 1035 C CA . GLN A 1 134 ? 11.087 -16.091 -10.172 1.00 96.12 134 GLN A CA 1
ATOM 1036 C C . GLN A 1 134 ? 11.019 -14.818 -9.309 1.00 96.12 134 GLN A C 1
ATOM 1038 O O . GLN A 1 134 ? 11.587 -13.807 -9.719 1.00 96.12 134 GLN A O 1
ATOM 1043 N N . TYR A 1 135 ? 10.388 -14.854 -8.129 1.00 96.62 135 TYR A N 1
ATOM 1044 C CA . TYR A 1 135 ? 10.290 -13.711 -7.217 1.00 96.62 135 TYR A CA 1
ATOM 1045 C C . TYR A 1 135 ? 11.674 -13.300 -6.718 1.00 96.62 135 TYR A C 1
ATOM 1047 O O . TYR A 1 135 ? 12.092 -12.174 -6.965 1.00 96.62 135 TYR A O 1
ATOM 1055 N N . LYS A 1 136 ? 12.467 -14.243 -6.190 1.00 96.44 136 LYS A N 1
ATOM 1056 C CA . LYS A 1 136 ? 13.868 -13.991 -5.792 1.00 96.44 136 LYS A CA 1
ATOM 1057 C C . LYS A 1 136 ? 14.728 -13.436 -6.930 1.00 96.44 136 LYS A C 1
ATOM 1059 O O . LYS A 1 136 ? 15.597 -12.585 -6.732 1.00 96.44 136 LYS A O 1
ATOM 1064 N N . LYS A 1 137 ? 14.468 -13.871 -8.166 1.00 96.75 137 LYS A N 1
ATOM 1065 C CA . LYS A 1 137 ? 15.122 -13.318 -9.359 1.00 96.75 137 LYS A CA 1
ATOM 1066 C C . LYS A 1 137 ? 14.657 -11.894 -9.685 1.00 96.75 137 LYS A C 1
ATOM 1068 O O . LYS A 1 137 ? 15.449 -11.092 -10.188 1.00 96.75 137 LYS A O 1
ATOM 1073 N N . ALA A 1 138 ? 13.390 -11.581 -9.421 1.00 97.06 138 ALA A N 1
ATOM 1074 C CA . ALA A 1 138 ? 12.822 -10.247 -9.544 1.00 97.06 138 ALA A CA 1
ATOM 1075 C C . ALA A 1 138 ? 13.339 -9.299 -8.455 1.00 97.06 138 ALA A C 1
ATOM 1077 O O . ALA A 1 138 ? 13.663 -8.170 -8.793 1.00 97.06 138 ALA A O 1
ATOM 1078 N N . GLU A 1 139 ? 13.535 -9.758 -7.217 1.00 96.38 139 GLU A N 1
ATOM 1079 C CA . GLU A 1 139 ? 14.172 -8.989 -6.137 1.00 96.38 139 GLU A CA 1
ATOM 1080 C C . GLU A 1 139 ? 15.600 -8.579 -6.509 1.00 96.38 139 GLU A C 1
ATOM 1082 O O . GLU A 1 139 ? 15.928 -7.395 -6.507 1.00 96.38 139 GLU A O 1
ATOM 1087 N N . LEU A 1 140 ? 16.435 -9.526 -6.950 1.00 96.50 140 LEU A N 1
ATOM 1088 C CA . LEU A 1 140 ? 17.792 -9.215 -7.421 1.00 96.50 140 LEU A CA 1
ATOM 1089 C C . LEU A 1 140 ? 17.793 -8.223 -8.597 1.00 96.50 140 LEU A C 1
ATOM 1091 O O . LEU A 1 140 ? 18.671 -7.368 -8.696 1.00 96.50 140 LEU A O 1
ATOM 1095 N N . ALA A 1 141 ? 16.813 -8.318 -9.499 1.00 96.81 141 ALA A N 1
ATOM 1096 C CA . ALA A 1 141 ? 16.661 -7.378 -10.607 1.00 96.81 141 ALA A CA 1
ATOM 1097 C C . ALA A 1 141 ? 16.141 -5.996 -10.155 1.00 96.81 141 ALA A C 1
ATOM 1099 O O . ALA A 1 141 ? 16.551 -4.979 -10.720 1.00 96.81 141 ALA A O 1
ATOM 1100 N N . TYR A 1 142 ? 15.282 -5.962 -9.134 1.00 96.62 142 TYR A N 1
ATOM 1101 C CA . TYR A 1 142 ? 14.730 -4.764 -8.508 1.00 96.62 142 TYR A CA 1
ATOM 1102 C C . TYR A 1 142 ? 15.842 -3.982 -7.810 1.00 96.62 142 TYR A C 1
ATOM 1104 O O . TYR A 1 142 ? 16.010 -2.804 -8.104 1.00 96.62 142 TYR A O 1
ATOM 1112 N N . GLU A 1 143 ? 16.680 -4.628 -6.990 1.00 95.31 143 GLU A N 1
ATOM 1113 C CA . GLU A 1 143 ? 17.790 -3.943 -6.310 1.00 95.31 143 GLU A CA 1
ATOM 1114 C C . GLU A 1 143 ? 18.846 -3.411 -7.287 1.00 95.31 143 GLU A C 1
ATOM 1116 O O . GLU A 1 143 ? 19.352 -2.298 -7.119 1.00 95.31 143 GLU A O 1
ATOM 1121 N N . LEU A 1 144 ? 19.147 -4.158 -8.358 1.00 95.88 144 LEU A N 1
ATOM 1122 C CA . LEU A 1 144 ? 20.037 -3.687 -9.424 1.00 95.88 144 LEU A CA 1
ATOM 1123 C C . LEU A 1 144 ? 19.494 -2.424 -10.113 1.00 95.88 144 LEU A C 1
ATOM 1125 O O . LEU A 1 144 ? 20.263 -1.495 -10.373 1.00 95.88 144 LEU A O 1
ATOM 1129 N N . LEU A 1 145 ? 18.185 -2.363 -10.383 1.00 94.94 145 LEU A N 1
ATOM 1130 C CA . LEU A 1 145 ? 17.557 -1.184 -10.980 1.00 94.94 145 LEU A CA 1
ATOM 1131 C C . LEU A 1 145 ? 17.427 -0.031 -9.973 1.00 94.94 145 LEU A C 1
ATOM 1133 O O . LEU A 1 14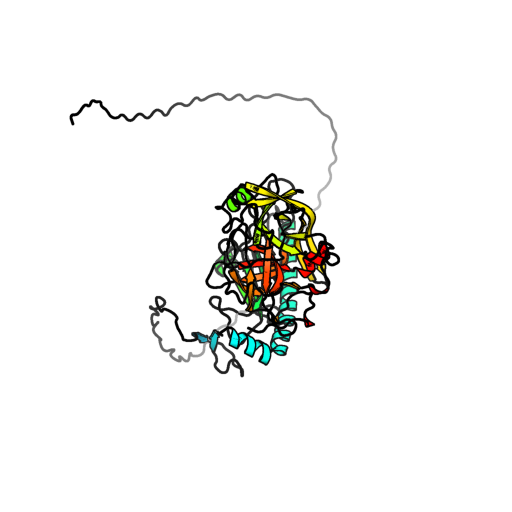5 ? 17.753 1.102 -10.317 1.00 94.94 145 LEU A O 1
ATOM 1137 N N . ASN A 1 146 ? 17.043 -0.306 -8.724 1.00 93.75 146 ASN A N 1
ATOM 1138 C CA . ASN A 1 146 ? 16.925 0.691 -7.656 1.00 93.75 146 ASN A CA 1
ATOM 1139 C C . ASN A 1 146 ? 18.271 1.394 -7.422 1.00 93.75 146 ASN A C 1
ATOM 1141 O O . ASN A 1 146 ? 18.347 2.622 -7.380 1.00 93.75 146 ASN A O 1
ATOM 1145 N N . LYS A 1 147 ? 19.364 0.622 -7.375 1.00 93.38 147 LYS A N 1
ATOM 1146 C CA . LYS A 1 147 ? 20.731 1.140 -7.241 1.00 93.38 147 LYS A CA 1
ATOM 1147 C C . LYS A 1 147 ? 21.127 2.063 -8.397 1.00 93.38 147 LYS A C 1
ATOM 1149 O O . LYS A 1 147 ? 21.659 3.143 -8.146 1.00 93.38 147 LYS A O 1
ATOM 1154 N N . GLU A 1 148 ? 20.851 1.684 -9.645 1.00 93.12 148 GLU A N 1
ATOM 1155 C CA . GLU A 1 148 ? 21.156 2.537 -10.803 1.00 93.12 148 GLU A CA 1
ATOM 1156 C C . GLU A 1 148 ? 20.263 3.791 -10.848 1.00 93.12 148 GLU A C 1
ATOM 1158 O O . GLU A 1 148 ? 20.764 4.882 -11.114 1.00 93.12 148 GLU A O 1
ATOM 1163 N N . LEU A 1 149 ? 18.977 3.690 -10.494 1.00 91.69 149 LEU A N 1
ATOM 1164 C CA . LEU A 1 149 ? 18.076 4.846 -10.388 1.00 91.69 149 LEU A CA 1
ATOM 1165 C C . LEU A 1 149 ? 18.520 5.823 -9.289 1.00 91.69 149 LEU A C 1
ATOM 1167 O O . LEU A 1 149 ? 18.553 7.032 -9.522 1.00 91.69 149 LEU A O 1
ATOM 1171 N N . LYS A 1 150 ? 18.939 5.328 -8.117 1.00 90.25 150 LYS A N 1
ATOM 1172 C CA . LYS A 1 150 ? 19.518 6.155 -7.042 1.00 90.25 150 LYS A CA 1
ATOM 1173 C C . LYS A 1 150 ? 20.810 6.846 -7.493 1.00 90.25 150 LYS A C 1
ATOM 1175 O O . LYS A 1 150 ? 20.986 8.037 -7.231 1.00 90.25 150 LYS A O 1
ATOM 1180 N N . LEU A 1 151 ? 21.675 6.158 -8.246 1.00 90.38 151 LEU A N 1
ATOM 1181 C CA . LEU A 1 151 ? 22.868 6.765 -8.851 1.00 90.38 151 LEU A CA 1
ATOM 1182 C C . LEU A 1 151 ? 22.519 7.842 -9.893 1.00 90.38 151 LEU A C 1
ATOM 1184 O O . LEU A 1 151 ? 23.164 8.891 -9.905 1.00 90.38 151 LEU A O 1
ATOM 1188 N N . GLN A 1 152 ? 21.508 7.626 -10.740 1.00 88.19 152 GLN A N 1
ATOM 1189 C CA . GLN A 1 152 ? 21.044 8.621 -11.715 1.00 88.19 152 GLN A CA 1
ATOM 1190 C C . GLN A 1 152 ? 20.460 9.856 -11.008 1.00 88.19 152 GLN A C 1
ATOM 1192 O O . GLN A 1 152 ? 20.899 10.976 -11.281 1.00 88.19 152 GLN A O 1
ATOM 1197 N N . LYS A 1 153 ? 19.587 9.678 -10.004 1.00 85.88 153 LYS A N 1
ATOM 1198 C CA . LYS A 1 153 ? 19.067 10.771 -9.157 1.00 85.88 153 LYS A CA 1
ATOM 1199 C C . LYS A 1 153 ? 20.190 11.576 -8.491 1.00 85.88 153 LYS A C 1
ATOM 1201 O O . LYS A 1 153 ? 20.184 12.805 -8.570 1.00 85.88 153 LYS A O 1
ATOM 1206 N N . ALA A 1 154 ? 21.194 10.916 -7.910 1.00 86.06 154 ALA A N 1
ATOM 1207 C CA . ALA A 1 154 ? 22.352 11.591 -7.318 1.00 86.06 154 ALA A CA 1
ATOM 1208 C C . ALA A 1 154 ? 23.160 12.391 -8.361 1.00 86.06 154 ALA A C 1
ATOM 1210 O O . ALA A 1 154 ? 23.505 13.553 -8.126 1.00 86.06 154 ALA A O 1
ATOM 1211 N N . ARG A 1 155 ? 23.404 11.821 -9.552 1.00 85.44 155 ARG A N 1
ATOM 1212 C CA . ARG A 1 155 ? 24.076 12.519 -10.665 1.00 85.44 155 ARG A CA 1
ATOM 1213 C C . ARG A 1 155 ? 23.267 13.713 -11.182 1.00 85.44 155 ARG A C 1
ATOM 1215 O O . ARG A 1 155 ? 23.874 14.728 -11.522 1.00 85.44 155 ARG A O 1
ATOM 1222 N N . ARG A 1 156 ? 21.929 13.652 -11.192 1.00 80.56 156 ARG A N 1
ATOM 1223 C CA . ARG A 1 156 ? 21.064 14.809 -11.490 1.00 80.56 156 ARG A CA 1
ATOM 1224 C C . ARG A 1 156 ? 21.213 15.907 -10.440 1.00 80.56 156 ARG A C 1
ATOM 1226 O O . ARG A 1 156 ? 21.513 17.039 -10.813 1.00 80.56 156 ARG A O 1
ATOM 1233 N N . LYS A 1 157 ? 21.058 15.586 -9.145 1.00 80.38 157 LYS A N 1
ATOM 1234 C CA . LYS A 1 157 ? 21.174 16.570 -8.047 1.00 80.38 157 LYS A CA 1
ATOM 1235 C C . LYS A 1 157 ? 22.546 17.267 -8.079 1.00 80.38 157 LYS A C 1
ATOM 1237 O O . LYS A 1 157 ? 22.594 18.493 -8.108 1.00 80.38 157 LYS A O 1
ATOM 1242 N N . ASN A 1 158 ? 23.634 16.514 -8.261 1.00 80.69 158 ASN A N 1
ATOM 1243 C CA . ASN A 1 158 ? 25.004 17.045 -8.364 1.00 80.69 158 ASN A CA 1
ATOM 1244 C C . ASN A 1 158 ? 25.298 17.878 -9.631 1.00 80.69 158 ASN A C 1
ATOM 1246 O O . ASN A 1 158 ? 26.336 18.547 -9.692 1.00 80.69 158 ASN A O 1
ATOM 1250 N N . ASN A 1 159 ? 24.425 17.843 -10.644 1.00 77.94 159 ASN A N 1
ATOM 1251 C CA . ASN A 1 159 ? 24.573 18.587 -11.899 1.00 77.94 159 ASN A CA 1
ATOM 1252 C C . ASN A 1 159 ? 23.507 19.678 -12.117 1.00 77.94 159 ASN A C 1
ATOM 1254 O O . ASN A 1 159 ? 23.569 20.367 -13.139 1.00 77.94 159 ASN A O 1
ATOM 1258 N N . LYS A 1 160 ? 22.584 19.904 -11.165 1.00 71.62 160 LYS A N 1
ATOM 1259 C CA . LYS A 1 160 ? 21.688 21.077 -11.179 1.00 71.62 160 LYS A CA 1
ATOM 1260 C C . LYS A 1 160 ? 22.539 22.353 -11.364 1.00 71.62 160 LYS A C 1
ATOM 1262 O O . LYS A 1 160 ? 23.485 22.593 -10.619 1.00 71.62 160 LYS A O 1
ATOM 1267 N N . GLY A 1 161 ? 22.242 23.137 -12.405 1.00 67.25 161 GLY A N 1
ATOM 1268 C CA . GLY A 1 161 ? 22.937 24.394 -12.730 1.00 67.25 161 GLY A CA 1
ATOM 1269 C C . GLY A 1 161 ? 24.232 24.299 -13.561 1.00 67.25 161 GLY A C 1
ATOM 1270 O O . GLY A 1 161 ? 24.762 25.340 -13.944 1.00 67.25 161 GLY A O 1
ATOM 1271 N N . LYS A 1 162 ? 24.748 23.105 -13.893 1.00 70.81 162 LYS A N 1
ATOM 1272 C CA . LYS A 1 162 ? 25.945 22.950 -14.753 1.00 70.81 162 LYS A CA 1
ATOM 1273 C C . LYS A 1 162 ? 25.550 22.773 -16.223 1.00 70.81 162 LYS A C 1
ATOM 1275 O O . LYS A 1 162 ? 24.576 22.090 -16.532 1.00 70.81 162 LYS A O 1
ATOM 1280 N N . SER A 1 163 ? 26.312 23.349 -17.157 1.00 57.09 163 SER A N 1
ATOM 1281 C CA . SER A 1 163 ? 26.059 23.160 -18.591 1.00 57.09 163 SER A CA 1
ATOM 1282 C C . SER A 1 163 ? 26.475 21.752 -19.040 1.00 57.09 163 SER A C 1
ATOM 1284 O O . SER A 1 163 ? 27.649 21.383 -19.013 1.00 57.09 163 SER A O 1
ATOM 1286 N N . PHE A 1 164 ? 25.496 20.944 -19.459 1.00 57.53 164 PHE A N 1
ATOM 1287 C CA . PHE A 1 164 ? 25.693 19.545 -19.856 1.00 57.53 164 PHE A CA 1
ATOM 1288 C C . PHE A 1 164 ? 26.453 19.407 -21.189 1.00 57.53 164 PHE A C 1
ATOM 1290 O O . PHE A 1 164 ? 25.866 19.169 -22.244 1.00 57.53 164 PHE A O 1
ATOM 1297 N N . THR A 1 165 ? 27.783 19.492 -21.145 1.00 53.78 165 THR A N 1
ATOM 1298 C CA . THR A 1 165 ? 28.665 19.152 -22.281 1.00 53.78 165 THR A CA 1
ATOM 1299 C C . THR A 1 165 ? 28.727 17.647 -22.555 1.00 53.78 165 THR A C 1
ATOM 1301 O O . THR A 1 165 ? 29.011 17.237 -23.680 1.00 53.78 165 THR A O 1
ATOM 1304 N N . LYS A 1 166 ? 28.412 16.813 -21.555 1.00 60.16 166 LYS A N 1
ATOM 1305 C CA . LYS A 1 166 ? 28.277 15.357 -21.680 1.00 60.16 166 LYS A CA 1
ATOM 1306 C C . LYS A 1 166 ? 27.101 14.869 -20.828 1.00 60.16 166 LYS A C 1
ATOM 1308 O O . LYS A 1 166 ? 27.266 14.528 -19.664 1.00 60.16 166 LYS A O 1
ATOM 1313 N N . GLN A 1 167 ? 25.904 14.877 -21.412 1.00 58.28 167 GLN A N 1
ATOM 1314 C CA . GLN A 1 167 ? 24.717 14.272 -20.804 1.00 58.28 167 GLN A CA 1
ATOM 1315 C C . GLN A 1 167 ? 24.912 12.750 -20.749 1.00 58.28 167 GLN A C 1
ATOM 1317 O O . GLN A 1 167 ? 25.095 12.109 -21.787 1.00 58.28 167 GLN A O 1
ATOM 1322 N N . GLU A 1 168 ? 24.943 12.187 -19.542 1.00 65.44 168 GLU A N 1
ATOM 1323 C CA . GLU A 1 168 ? 25.026 10.739 -19.350 1.00 65.44 168 GLU A CA 1
ATOM 1324 C C . GLU A 1 168 ? 23.694 10.059 -19.693 1.00 65.44 168 GLU A C 1
ATOM 1326 O O . GLU A 1 168 ? 22.649 10.706 -19.768 1.00 65.44 168 GLU A O 1
ATOM 1331 N N . LYS A 1 169 ? 23.743 8.745 -19.932 1.00 69.12 169 LYS A N 1
ATOM 1332 C CA . LYS A 1 169 ? 22.539 7.945 -20.170 1.00 69.12 169 LYS A CA 1
ATOM 1333 C C . LYS A 1 169 ? 21.763 7.812 -18.863 1.00 69.12 169 LYS A C 1
ATOM 1335 O O . LYS A 1 169 ? 22.314 7.357 -17.868 1.00 69.12 169 LYS A O 1
ATOM 1340 N N . ASP A 1 170 ? 20.497 8.190 -18.915 1.00 83.62 170 ASP A N 1
ATOM 1341 C CA . ASP A 1 170 ? 19.572 8.270 -17.788 1.00 83.62 170 ASP A CA 1
ATOM 1342 C C . ASP A 1 170 ? 18.206 7.764 -18.284 1.00 83.62 170 ASP A C 1
ATOM 1344 O O . ASP A 1 170 ? 17.848 8.033 -19.435 1.00 83.62 170 ASP A O 1
ATOM 1348 N N . TYR A 1 171 ? 17.476 6.997 -17.471 1.00 85.81 171 TYR A N 1
ATOM 1349 C CA . TYR A 1 171 ? 16.203 6.374 -17.864 1.00 85.81 171 TYR A CA 1
ATOM 1350 C C . TYR A 1 171 ? 15.007 7.339 -17.921 1.00 85.81 171 TYR A C 1
ATOM 1352 O O . TYR A 1 171 ? 13.912 6.940 -18.318 1.00 85.81 171 TYR A O 1
ATOM 1360 N N . GLY A 1 172 ? 15.210 8.612 -17.580 1.00 84.19 172 GLY A N 1
ATOM 1361 C CA . GLY A 1 172 ? 14.157 9.619 -17.562 1.00 84.19 172 GLY A CA 1
ATOM 1362 C C . GLY A 1 172 ? 13.397 9.608 -16.242 1.00 84.19 172 GLY A C 1
ATOM 1363 O O . GLY A 1 172 ? 13.889 9.124 -15.223 1.00 84.19 172 GLY A O 1
ATOM 1364 N N . ASP A 1 173 ? 12.230 10.234 -16.219 1.00 85.31 173 ASP A N 1
ATOM 1365 C CA . ASP A 1 173 ? 11.515 10.531 -14.977 1.00 85.31 173 ASP A CA 1
ATOM 1366 C C . ASP A 1 173 ? 10.715 9.313 -14.502 1.00 85.31 173 ASP A C 1
ATOM 1368 O O . ASP A 1 173 ? 9.494 9.241 -14.637 1.00 85.31 173 ASP A O 1
ATOM 1372 N N . VAL A 1 174 ? 11.445 8.323 -13.981 1.00 89.50 174 VAL A N 1
ATOM 1373 C CA . VAL A 1 174 ? 10.895 7.199 -13.219 1.00 89.50 174 VAL A CA 1
ATOM 1374 C C . VAL A 1 174 ? 10.334 7.734 -11.905 1.00 89.50 174 VAL A C 1
ATOM 1376 O O . VAL A 1 174 ? 11.063 8.345 -11.127 1.00 89.50 174 VAL A O 1
ATOM 1379 N N . THR A 1 175 ? 9.045 7.488 -11.686 1.00 89.31 175 THR A N 1
ATOM 1380 C CA . THR A 1 175 ? 8.251 7.942 -10.534 1.00 89.31 175 THR A CA 1
ATOM 1381 C C . THR A 1 175 ? 7.969 6.818 -9.538 1.00 89.31 175 THR A C 1
ATOM 1383 O O . THR A 1 175 ? 7.428 7.062 -8.467 1.00 89.31 175 THR A O 1
ATOM 1386 N N . GLY A 1 176 ? 8.294 5.568 -9.868 1.00 92.38 176 GLY A N 1
ATOM 1387 C CA . GLY A 1 176 ? 8.124 4.438 -8.959 1.00 92.38 176 GLY A CA 1
ATOM 1388 C C . GLY A 1 176 ? 8.465 3.099 -9.600 1.00 92.38 176 GLY A C 1
ATOM 1389 O O . GLY A 1 176 ? 8.640 2.996 -10.816 1.00 92.38 176 GLY A O 1
ATOM 1390 N N . MET A 1 177 ? 8.558 2.060 -8.779 1.00 95.50 177 MET A N 1
ATOM 1391 C CA . MET A 1 177 ? 8.903 0.703 -9.200 1.00 95.50 177 MET A CA 1
ATOM 1392 C C . MET A 1 177 ? 8.281 -0.323 -8.250 1.00 95.50 177 MET A C 1
ATOM 1394 O O . MET A 1 177 ? 8.151 -0.062 -7.064 1.00 95.50 177 MET A O 1
ATOM 1398 N N . GLU A 1 178 ? 7.896 -1.490 -8.750 1.00 96.00 178 GLU A N 1
ATOM 1399 C CA . GLU A 1 178 ? 7.241 -2.536 -7.957 1.00 96.00 178 GLU A CA 1
ATOM 1400 C C . GLU A 1 178 ? 7.540 -3.927 -8.525 1.00 96.00 178 GLU A C 1
ATOM 1402 O O . GLU A 1 178 ? 7.663 -4.095 -9.745 1.00 96.00 178 GLU A O 1
ATOM 1407 N N . ILE A 1 179 ? 7.621 -4.937 -7.656 1.00 97.44 179 ILE A N 1
ATOM 1408 C CA . ILE A 1 179 ? 7.556 -6.343 -8.078 1.00 97.44 179 ILE A CA 1
ATOM 1409 C C . ILE A 1 179 ? 6.088 -6.764 -8.073 1.00 97.44 179 ILE A C 1
ATOM 1411 O O . ILE A 1 179 ? 5.408 -6.627 -7.058 1.00 97.44 179 ILE A O 1
ATOM 1415 N N . GLY A 1 180 ? 5.587 -7.282 -9.192 1.00 96.00 180 GLY A N 1
ATOM 1416 C CA . GLY A 1 180 ? 4.198 -7.723 -9.294 1.00 96.00 180 GLY A CA 1
ATOM 1417 C C . GLY A 1 180 ? 3.998 -8.802 -10.349 1.00 96.00 180 GLY A C 1
ATOM 1418 O O . GLY A 1 180 ? 4.885 -9.090 -11.158 1.00 96.00 180 GLY A O 1
ATOM 1419 N N . LEU A 1 181 ? 2.816 -9.413 -10.343 1.00 95.44 181 LEU A N 1
ATOM 1420 C CA . LEU A 1 181 ? 2.437 -10.406 -11.344 1.00 95.44 181 LEU A CA 1
ATOM 1421 C C . LEU A 1 181 ? 2.131 -9.747 -12.699 1.00 95.44 181 LEU A C 1
ATOM 1423 O O . LEU A 1 181 ? 1.611 -8.630 -12.798 1.00 95.44 181 LEU A O 1
ATOM 1427 N N . ARG A 1 182 ? 2.454 -10.455 -13.781 1.00 93.31 182 ARG A N 1
ATOM 1428 C CA . ARG A 1 182 ? 2.267 -9.978 -15.151 1.00 93.31 182 ARG A CA 1
ATOM 1429 C C . ARG A 1 182 ? 0.784 -9.812 -15.500 1.00 93.31 182 ARG A C 1
ATOM 1431 O O . ARG A 1 182 ? 0.045 -10.782 -15.624 1.00 93.31 182 ARG A O 1
ATOM 1438 N N . THR A 1 183 ? 0.385 -8.571 -15.776 1.00 90.88 183 THR A N 1
ATOM 1439 C CA . THR A 1 183 ? -0.981 -8.211 -16.199 1.00 90.88 183 THR A CA 1
ATOM 1440 C C . THR A 1 183 ? -1.056 -7.662 -17.630 1.00 90.88 183 THR A C 1
ATOM 1442 O O . THR A 1 183 ? -0.145 -6.957 -18.088 1.00 90.88 183 THR A O 1
ATOM 1445 N N . LYS A 1 184 ? -2.173 -7.907 -18.327 1.00 86.06 184 LYS A N 1
ATOM 1446 C CA . LYS A 1 184 ? -2.536 -7.349 -19.641 1.00 86.06 184 LYS A CA 1
ATOM 1447 C C . LYS A 1 184 ? -3.983 -6.835 -19.598 1.00 86.06 184 LYS A C 1
ATOM 1449 O O . LYS A 1 184 ? -4.870 -7.552 -19.165 1.00 86.06 184 LYS A O 1
ATOM 1454 N N . TYR A 1 185 ? -4.210 -5.591 -20.032 1.00 83.00 185 TYR A N 1
ATOM 1455 C CA . TYR A 1 185 ? -5.494 -4.878 -19.852 1.00 83.00 185 TYR A CA 1
ATOM 1456 C C . TYR A 1 185 ? -5.984 -4.869 -18.389 1.00 83.00 185 TYR A C 1
ATOM 1458 O O . TYR A 1 185 ? -7.172 -4.991 -18.124 1.00 83.00 185 TYR A O 1
ATOM 1466 N N . GLY A 1 186 ? -5.049 -4.780 -17.436 1.00 83.12 186 GLY A N 1
ATOM 1467 C CA . GLY A 1 186 ? -5.332 -4.894 -16.002 1.00 83.12 186 GLY A CA 1
ATOM 1468 C C . GLY A 1 186 ? -5.334 -6.330 -15.478 1.00 83.12 186 GLY A C 1
ATOM 1469 O O . GLY A 1 186 ? -4.724 -6.609 -14.455 1.00 83.12 186 GLY A O 1
ATOM 1470 N N . LEU A 1 187 ? -5.916 -7.260 -16.231 1.00 87.88 187 LEU A N 1
ATOM 1471 C CA . LEU A 1 187 ? -6.125 -8.648 -15.815 1.00 87.88 187 LEU A CA 1
ATOM 1472 C C . LEU A 1 187 ? -4.838 -9.491 -15.848 1.00 87.88 187 LEU A C 1
ATOM 1474 O O . LEU A 1 187 ? -3.922 -9.218 -16.628 1.00 87.88 187 LEU A O 1
ATOM 1478 N N . LEU A 1 188 ? -4.757 -10.519 -15.001 1.00 91.12 188 LEU A N 1
ATOM 1479 C CA . LEU A 1 188 ? -3.620 -11.446 -14.952 1.00 91.12 188 LEU A CA 1
ATOM 1480 C C . LEU A 1 188 ? -3.555 -12.339 -16.195 1.00 91.12 188 LEU A C 1
ATOM 1482 O O . LEU A 1 188 ? -4.578 -12.653 -16.804 1.00 91.12 188 LEU A O 1
ATOM 1486 N N . VAL A 1 189 ? -2.341 -12.753 -16.570 1.00 90.81 189 VAL A N 1
ATOM 1487 C CA . VAL A 1 189 ? -2.128 -13.696 -17.676 1.00 90.81 189 VAL A CA 1
ATOM 1488 C C . VAL A 1 189 ? -1.335 -14.923 -17.246 1.00 90.81 189 VAL A C 1
ATOM 1490 O O . VAL A 1 189 ? -0.326 -14.803 -16.553 1.00 90.81 189 VAL A O 1
ATOM 1493 N N . SER A 1 190 ? -1.772 -16.085 -17.727 1.00 88.00 190 SER A N 1
ATOM 1494 C CA . SER A 1 190 ? -1.040 -17.347 -17.629 1.00 88.00 190 SER A CA 1
ATOM 1495 C C . SER A 1 190 ? -0.057 -17.496 -18.808 1.00 88.00 190 SER A C 1
ATOM 1497 O O . SER A 1 190 ? -0.392 -17.091 -19.936 1.00 88.00 190 SER A O 1
ATOM 1499 N N . PRO A 1 191 ? 1.159 -18.036 -18.587 1.00 90.25 191 PRO A N 1
ATOM 1500 C CA . PRO A 1 191 ? 1.680 -18.511 -17.310 1.00 90.25 191 PRO A CA 1
ATOM 1501 C C . PRO A 1 191 ? 2.012 -17.336 -16.389 1.00 90.25 191 PRO A C 1
ATOM 1503 O O . PRO A 1 191 ? 2.618 -16.347 -16.822 1.00 90.25 191 PRO A O 1
ATOM 1506 N N . LEU A 1 192 ? 1.641 -17.466 -15.114 1.00 92.50 192 LEU A N 1
ATOM 1507 C CA . LEU A 1 192 ? 1.976 -16.511 -14.068 1.00 92.50 192 LEU A CA 1
ATOM 1508 C C . LEU A 1 192 ? 3.487 -16.264 -14.065 1.00 92.50 192 LEU A C 1
ATOM 1510 O O . LEU A 1 192 ? 4.307 -17.185 -14.170 1.00 92.50 192 LEU A O 1
ATOM 1514 N N . GLN A 1 193 ? 3.844 -14.989 -13.996 1.00 94.19 193 GLN A N 1
ATOM 1515 C CA . GLN A 1 193 ? 5.211 -14.527 -14.145 1.00 94.19 193 GLN A CA 1
ATOM 1516 C C . GLN A 1 193 ? 5.400 -13.254 -13.332 1.00 94.19 193 GLN A C 1
ATOM 1518 O O . GLN A 1 193 ? 4.616 -12.312 -13.475 1.00 94.19 193 GLN A O 1
ATOM 1523 N N . TYR A 1 194 ? 6.471 -13.205 -12.543 1.00 96.62 194 TYR A N 1
ATOM 1524 C CA . TYR A 1 194 ? 6.889 -11.974 -11.886 1.00 96.62 194 TYR A CA 1
ATOM 1525 C C . TYR A 1 194 ? 7.578 -11.034 -12.875 1.00 96.62 194 TYR A C 1
ATOM 1527 O O . TYR A 1 194 ? 8.402 -11.444 -13.698 1.00 96.62 194 TYR A O 1
ATOM 1535 N N . VAL A 1 195 ? 7.216 -9.756 -12.801 1.00 96.88 195 VAL A N 1
ATOM 1536 C CA . VAL A 1 195 ? 7.788 -8.674 -13.604 1.00 96.88 195 VAL A CA 1
ATOM 1537 C C . VAL A 1 195 ? 8.088 -7.480 -12.711 1.00 96.88 195 VAL A C 1
ATOM 1539 O O . VAL A 1 195 ? 7.380 -7.227 -11.735 1.00 96.88 195 VAL A O 1
ATOM 1542 N N . ILE A 1 196 ? 9.108 -6.710 -13.079 1.00 97.50 196 ILE A N 1
ATOM 1543 C CA . ILE A 1 196 ? 9.301 -5.382 -12.500 1.00 97.50 196 ILE A CA 1
ATOM 1544 C C . ILE A 1 196 ? 8.401 -4.430 -13.276 1.00 97.50 196 ILE A C 1
ATOM 1546 O O . ILE A 1 196 ? 8.581 -4.236 -14.481 1.00 97.50 196 ILE A O 1
ATOM 1550 N N . THR A 1 197 ? 7.430 -3.830 -12.601 1.00 95.56 197 THR A N 1
ATOM 1551 C CA . THR A 1 197 ? 6.668 -2.723 -13.175 1.00 95.56 197 THR A CA 1
ATOM 1552 C C . THR A 1 197 ? 7.343 -1.411 -12.781 1.00 95.56 197 THR A C 1
ATOM 1554 O O . THR A 1 197 ? 7.686 -1.208 -11.622 1.00 95.56 197 THR A O 1
ATOM 1557 N N . VAL A 1 198 ? 7.588 -0.540 -13.760 1.00 94.56 198 VAL A N 1
ATOM 1558 C CA . VAL A 1 198 ? 8.243 0.764 -13.579 1.00 94.56 198 VAL A CA 1
ATOM 1559 C C . VAL A 1 198 ? 7.265 1.849 -14.004 1.00 94.56 198 VAL A C 1
ATOM 1561 O O . VAL A 1 198 ? 6.810 1.855 -15.150 1.00 94.56 198 VAL A O 1
ATOM 1564 N N . ASN A 1 199 ? 6.944 2.759 -13.093 1.00 92.19 199 ASN A N 1
ATOM 1565 C CA . ASN A 1 199 ? 6.107 3.922 -13.361 1.00 92.19 199 ASN A CA 1
ATOM 1566 C C . ASN A 1 199 ? 7.004 5.069 -13.860 1.00 92.19 199 ASN A C 1
ATOM 1568 O O . ASN A 1 199 ? 8.068 5.316 -13.290 1.00 92.19 199 ASN A O 1
ATOM 1572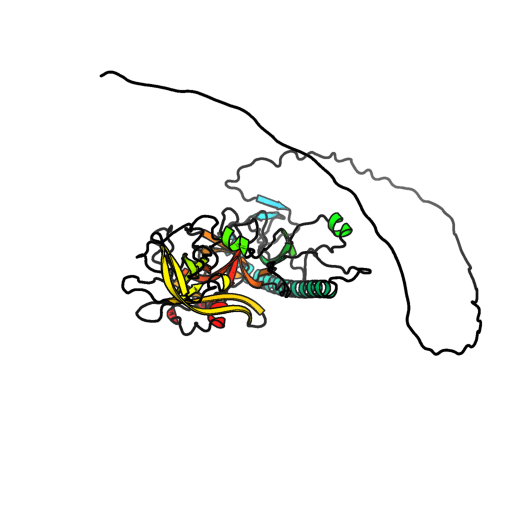 N N . VAL A 1 200 ? 6.601 5.749 -14.936 1.00 90.75 200 VAL A N 1
ATOM 1573 C CA . VAL A 1 200 ? 7.251 6.976 -15.432 1.00 90.75 200 VAL A CA 1
ATOM 1574 C C . VAL A 1 200 ? 6.247 8.122 -15.522 1.00 90.75 200 VAL A C 1
ATOM 1576 O O . VAL A 1 200 ? 5.073 7.892 -15.818 1.00 90.75 200 VAL A O 1
ATOM 1579 N N . SER A 1 201 ? 6.713 9.357 -15.325 1.00 85.88 201 SER A N 1
ATOM 1580 C CA . SER A 1 201 ? 5.864 10.559 -15.299 1.00 85.88 201 SER A CA 1
ATOM 1581 C C . SER A 1 201 ? 5.132 10.826 -16.621 1.00 85.88 201 SER A C 1
ATOM 1583 O O . SER A 1 201 ? 4.042 11.391 -16.613 1.00 85.88 201 SER A O 1
ATOM 1585 N N . GLN A 1 202 ? 5.723 10.411 -17.748 1.00 86.88 202 GLN A N 1
ATOM 1586 C CA . GLN A 1 202 ? 5.087 10.354 -19.063 1.00 86.88 202 GLN A CA 1
ATOM 1587 C C . GLN A 1 202 ? 5.804 9.336 -19.959 1.00 86.88 202 GLN A C 1
ATOM 1589 O O . GLN A 1 202 ? 7.036 9.334 -20.043 1.00 86.88 202 GLN A O 1
ATOM 1594 N N . LYS A 1 203 ? 5.067 8.507 -20.707 1.00 89.62 203 LYS A N 1
ATOM 1595 C CA . LYS A 1 203 ? 5.662 7.648 -21.737 1.00 89.62 203 LYS A CA 1
ATOM 1596 C C . LYS A 1 203 ? 6.128 8.465 -22.936 1.00 89.62 203 LYS A C 1
ATOM 1598 O O . LYS A 1 203 ? 5.596 9.525 -23.282 1.00 89.62 203 LYS A O 1
ATOM 1603 N N . LYS A 1 204 ? 7.165 7.941 -23.585 1.00 87.38 204 LYS A N 1
ATOM 1604 C CA . LYS A 1 204 ? 7.831 8.561 -24.727 1.00 87.38 204 LYS A CA 1
ATOM 1605 C C . LYS A 1 204 ? 8.072 7.534 -25.820 1.00 87.38 204 LYS A C 1
ATOM 1607 O O . LYS A 1 204 ? 8.427 6.389 -25.547 1.00 87.38 204 LYS A O 1
ATOM 1612 N N . SER A 1 205 ? 7.887 7.961 -27.062 1.00 89.19 205 SER A N 1
ATOM 1613 C CA . SER A 1 205 ? 8.292 7.198 -28.239 1.00 89.19 205 SER A CA 1
ATOM 1614 C C . SER A 1 205 ? 9.816 7.034 -28.290 1.00 89.19 205 SER A C 1
ATOM 1616 O O . SER A 1 205 ? 10.567 7.858 -27.764 1.00 89.19 205 SER A O 1
ATOM 1618 N N . ASN A 1 206 ? 10.298 5.995 -28.978 1.00 87.31 206 ASN A N 1
ATOM 1619 C CA . ASN A 1 206 ? 11.739 5.764 -29.148 1.00 87.31 206 ASN A CA 1
ATOM 1620 C C . ASN A 1 206 ? 12.469 6.949 -29.804 1.00 87.31 206 ASN A C 1
ATOM 1622 O O . ASN A 1 206 ? 13.670 7.107 -29.594 1.00 87.31 206 ASN A O 1
ATOM 1626 N N . ASP A 1 207 ? 11.774 7.781 -30.583 1.00 90.38 207 ASP A N 1
ATOM 1627 C CA . ASP A 1 207 ? 12.364 8.949 -31.234 1.00 90.38 207 ASP A CA 1
ATOM 1628 C C . ASP A 1 207 ? 12.340 10.199 -30.341 1.00 90.38 207 ASP A C 1
ATOM 1630 O O . ASP A 1 207 ? 13.342 10.911 -30.302 1.00 90.38 207 ASP A O 1
ATOM 1634 N N . GLU A 1 208 ? 11.306 10.409 -29.515 1.00 87.56 208 GLU A N 1
ATOM 1635 C CA . GLU A 1 208 ? 11.361 11.402 -28.425 1.00 87.56 208 GLU A CA 1
ATOM 1636 C C . GLU A 1 208 ? 12.477 11.081 -27.420 1.00 87.56 208 GLU A C 1
ATOM 1638 O O . GLU A 1 208 ? 13.189 11.989 -26.990 1.00 87.56 208 GLU A O 1
ATOM 1643 N N . LEU A 1 209 ? 12.663 9.802 -27.063 1.00 87.38 209 LEU A N 1
ATOM 1644 C CA . LEU A 1 209 ? 13.745 9.362 -26.174 1.00 87.38 209 LEU A CA 1
ATOM 1645 C C . LEU A 1 209 ? 15.119 9.723 -26.764 1.00 87.38 209 LEU A C 1
ATOM 1647 O O . LEU A 1 209 ? 15.920 10.372 -26.091 1.00 87.38 209 LEU A O 1
ATOM 1651 N N . LYS A 1 210 ? 15.362 9.415 -28.050 1.00 86.50 210 LYS A N 1
ATOM 1652 C CA . LYS A 1 210 ? 16.588 9.824 -28.769 1.00 86.50 210 LYS A CA 1
ATOM 1653 C C . LYS A 1 210 ? 16.769 11.345 -28.786 1.00 86.50 210 LYS A C 1
ATOM 1655 O O . LYS A 1 210 ? 17.861 11.820 -28.487 1.00 86.50 210 LYS A O 1
ATOM 1660 N N . GLN A 1 211 ? 15.720 12.107 -29.115 1.00 86.31 211 GLN A N 1
ATOM 1661 C CA . GLN A 1 211 ? 15.763 13.576 -29.178 1.00 86.31 211 GLN A CA 1
ATOM 1662 C C . GLN A 1 211 ? 16.101 14.201 -27.816 1.00 86.31 211 GLN A C 1
ATOM 1664 O O . GLN A 1 211 ? 16.948 15.090 -27.738 1.00 86.31 211 GLN A O 1
ATOM 1669 N N . ARG A 1 212 ? 15.489 13.700 -26.735 1.00 81.75 212 ARG A N 1
ATOM 1670 C CA . ARG A 1 212 ? 15.743 14.133 -25.348 1.00 81.75 212 ARG A CA 1
ATOM 1671 C C . ARG A 1 212 ? 17.021 13.530 -24.740 1.00 81.75 212 ARG A C 1
ATOM 1673 O O . ARG A 1 212 ? 17.392 13.901 -23.627 1.00 81.75 212 ARG A O 1
ATOM 1680 N N . LYS A 1 213 ? 17.700 12.629 -25.466 1.00 85.50 213 LYS A N 1
ATOM 1681 C CA . LYS A 1 213 ? 18.871 11.833 -25.037 1.00 85.50 213 LYS A CA 1
ATOM 1682 C C . LYS A 1 213 ? 18.609 10.969 -23.791 1.00 85.50 213 LYS A C 1
ATOM 1684 O O . LYS A 1 213 ? 19.536 10.634 -23.058 1.00 85.50 213 LYS A O 1
ATOM 1689 N N . ILE A 1 214 ? 17.352 10.587 -23.585 1.00 84.88 214 ILE A N 1
ATOM 1690 C CA . ILE A 1 214 ? 16.924 9.657 -22.539 1.00 84.88 214 ILE A CA 1
ATOM 1691 C C . ILE A 1 214 ? 17.206 8.232 -23.032 1.00 84.88 214 ILE A C 1
ATOM 1693 O O . ILE A 1 214 ? 16.944 7.896 -24.190 1.00 84.88 214 ILE A O 1
ATOM 1697 N N . ALA A 1 215 ? 17.762 7.387 -22.168 1.00 87.56 215 ALA A N 1
ATOM 1698 C CA . ALA A 1 215 ? 17.957 5.976 -22.462 1.00 87.56 215 ALA A CA 1
ATOM 1699 C C . ALA A 1 215 ? 16.626 5.220 -22.299 1.00 87.56 215 ALA A C 1
ATOM 1701 O O . ALA A 1 215 ? 15.955 5.400 -21.283 1.00 87.56 215 ALA A O 1
ATOM 1702 N N . PRO A 1 216 ? 16.230 4.349 -23.243 1.00 88.94 216 PRO A N 1
ATOM 1703 C CA . PRO A 1 216 ? 15.100 3.461 -23.006 1.00 88.94 216 PRO A CA 1
ATOM 1704 C C . PRO A 1 216 ? 15.418 2.527 -21.833 1.00 88.94 216 PRO A C 1
ATOM 1706 O O . PRO A 1 216 ? 16.529 1.995 -21.744 1.00 88.94 216 PRO A O 1
ATOM 1709 N N . LEU A 1 217 ? 14.433 2.301 -20.959 1.00 89.44 217 LEU A N 1
ATOM 1710 C CA . LEU A 1 217 ? 14.501 1.235 -19.959 1.00 89.44 217 LEU A CA 1
ATOM 1711 C C . LEU A 1 217 ? 14.756 -0.113 -20.665 1.00 89.44 217 LEU A C 1
ATOM 1713 O O . LEU A 1 217 ? 14.160 -0.371 -21.718 1.00 89.44 217 LEU A O 1
ATOM 1717 N N . PRO A 1 218 ? 15.635 -0.977 -20.129 1.00 90.94 218 PRO A N 1
ATOM 1718 C CA . PRO A 1 218 ? 15.887 -2.285 -20.720 1.00 90.94 218 PRO A CA 1
ATOM 1719 C C . PRO A 1 218 ? 14.615 -3.154 -20.667 1.00 90.94 218 PRO A C 1
ATOM 1721 O O . PRO A 1 218 ? 13.841 -3.045 -19.719 1.00 90.94 218 PRO A O 1
ATOM 1724 N N . PRO A 1 219 ? 14.389 -4.059 -21.640 1.00 90.38 219 PRO A N 1
ATOM 1725 C CA . PRO A 1 219 ? 13.194 -4.910 -21.662 1.00 90.38 219 PRO A CA 1
ATOM 1726 C C . PRO A 1 219 ? 13.182 -5.972 -20.547 1.00 90.38 219 PRO A C 1
ATOM 1728 O O . PRO A 1 219 ? 12.135 -6.546 -20.249 1.00 90.38 219 PRO A O 1
ATOM 1731 N N . ALA A 1 220 ? 14.342 -6.251 -19.945 1.00 93.06 220 ALA A N 1
ATOM 1732 C CA . ALA A 1 220 ? 14.511 -7.125 -18.792 1.00 93.06 220 ALA A CA 1
ATOM 1733 C C . ALA A 1 220 ? 15.817 -6.790 -18.049 1.00 93.06 220 ALA A C 1
ATOM 1735 O O . ALA A 1 220 ? 16.792 -6.373 -18.676 1.00 93.06 220 ALA A O 1
ATOM 1736 N N . ILE A 1 221 ? 15.867 -7.048 -16.739 1.00 92.75 221 ILE A N 1
ATOM 1737 C CA . ILE A 1 221 ? 17.090 -7.034 -15.913 1.00 92.75 221 ILE A CA 1
ATOM 1738 C C . ILE A 1 221 ? 17.197 -8.391 -15.217 1.00 92.75 221 ILE A C 1
ATOM 1740 O O . ILE A 1 221 ? 16.191 -8.939 -14.783 1.00 92.75 221 ILE A O 1
ATOM 1744 N N . ASN A 1 222 ? 18.393 -8.993 -15.185 1.00 91.94 222 ASN A N 1
ATOM 1745 C CA . ASN A 1 222 ? 18.601 -10.389 -14.752 1.00 91.94 222 ASN A CA 1
ATOM 1746 C C . ASN A 1 222 ? 17.672 -11.412 -15.467 1.00 91.94 222 ASN A C 1
ATOM 1748 O O . ASN A 1 222 ? 17.358 -12.485 -14.955 1.00 91.94 222 ASN A O 1
ATOM 1752 N N . GLY A 1 223 ? 17.162 -11.077 -16.657 1.00 90.25 223 GLY A N 1
ATOM 1753 C CA . GLY A 1 223 ? 16.133 -11.857 -17.357 1.00 90.25 223 GLY A CA 1
ATOM 1754 C C . GLY A 1 223 ? 14.721 -11.800 -16.746 1.00 90.25 223 GLY A C 1
ATOM 1755 O O . GLY A 1 223 ? 13.835 -12.473 -17.265 1.00 90.25 223 GLY A O 1
ATOM 1756 N N . THR A 1 224 ? 14.495 -11.009 -15.695 1.00 95.62 224 THR A N 1
ATOM 1757 C CA . THR A 1 224 ? 13.160 -10.627 -15.208 1.00 95.62 224 THR A CA 1
ATOM 1758 C C . THR A 1 224 ? 12.606 -9.522 -16.116 1.00 95.62 224 THR A C 1
ATOM 1760 O O . THR A 1 224 ? 13.289 -8.507 -16.284 1.00 95.62 224 THR A O 1
ATOM 1763 N N . PRO A 1 225 ? 11.418 -9.677 -16.737 1.00 95.81 225 PRO A N 1
ATOM 1764 C CA . PRO A 1 225 ? 10.880 -8.674 -17.656 1.00 95.81 225 PRO A CA 1
ATOM 1765 C C . PRO A 1 225 ? 10.543 -7.349 -16.966 1.00 95.81 225 PRO A C 1
ATOM 1767 O O . PRO A 1 225 ? 10.110 -7.337 -15.812 1.00 95.81 225 PRO A O 1
ATOM 1770 N N . ILE A 1 226 ? 10.671 -6.248 -17.708 1.00 93.75 226 ILE A N 1
ATOM 1771 C CA . ILE A 1 226 ? 10.252 -4.909 -17.277 1.00 93.75 226 ILE A CA 1
ATOM 1772 C C . ILE A 1 226 ? 8.981 -4.484 -18.017 1.00 93.75 226 ILE A C 1
ATOM 1774 O O . ILE A 1 226 ? 8.877 -4.593 -19.240 1.00 93.75 226 ILE A O 1
ATOM 1778 N N . LYS A 1 227 ? 8.011 -3.959 -17.264 1.00 93.19 227 LYS A N 1
ATOM 1779 C CA . LYS A 1 227 ? 6.755 -3.394 -17.762 1.00 93.19 227 LYS A CA 1
ATOM 1780 C C . LYS A 1 227 ? 6.695 -1.906 -17.424 1.00 93.19 227 LYS A C 1
ATOM 1782 O O . LYS A 1 227 ? 6.609 -1.542 -16.260 1.00 93.19 227 LYS A O 1
ATOM 1787 N N . VAL A 1 228 ? 6.684 -1.040 -18.436 1.00 91.31 228 VAL A N 1
ATOM 1788 C CA . VAL A 1 228 ? 6.572 0.412 -18.217 1.00 91.31 228 VAL A CA 1
ATOM 1789 C C . VAL A 1 228 ? 5.101 0.834 -18.131 1.00 91.31 228 VAL A C 1
ATOM 1791 O O . VAL A 1 228 ? 4.314 0.600 -19.058 1.00 91.31 228 VAL A O 1
ATOM 1794 N N . LEU A 1 229 ? 4.728 1.497 -17.040 1.00 89.56 229 LEU A N 1
ATOM 1795 C CA . LEU A 1 229 ? 3.451 2.184 -16.836 1.00 89.56 229 LEU A CA 1
ATOM 1796 C C . LEU A 1 229 ? 3.651 3.703 -16.819 1.00 89.56 229 LEU A C 1
ATOM 1798 O O . LEU A 1 229 ? 4.766 4.190 -16.685 1.00 89.56 229 LEU A O 1
ATOM 1802 N N . GLU A 1 230 ? 2.568 4.439 -17.047 1.00 88.12 230 GLU A N 1
ATOM 1803 C CA . GLU A 1 230 ? 2.548 5.899 -16.928 1.00 88.12 230 GLU A CA 1
ATOM 1804 C C . GLU A 1 230 ? 1.827 6.251 -15.630 1.00 88.12 230 GLU A C 1
ATOM 1806 O O . GLU A 1 230 ? 0.823 5.610 -15.310 1.00 88.12 230 GLU A O 1
ATOM 1811 N N . GLY A 1 231 ? 2.357 7.210 -14.878 1.00 81.06 231 GLY A N 1
ATOM 1812 C CA . GLY A 1 231 ? 1.778 7.627 -13.610 1.00 81.06 231 GLY A CA 1
ATOM 1813 C C . GLY A 1 231 ? 2.682 8.576 -12.829 1.00 81.06 231 GLY A C 1
ATOM 1814 O O . GLY A 1 231 ? 3.911 8.483 -12.891 1.00 81.06 231 GLY A O 1
ATOM 1815 N N . LYS A 1 232 ? 2.058 9.472 -12.067 1.00 77.88 232 LYS A N 1
ATOM 1816 C CA . LYS A 1 232 ? 2.714 10.414 -11.158 1.00 77.88 232 LYS A CA 1
ATOM 1817 C C . LYS A 1 232 ? 2.149 10.303 -9.748 1.00 77.88 232 LYS A C 1
ATOM 1819 O O . LYS A 1 232 ? 0.975 9.981 -9.573 1.00 77.88 232 LYS A O 1
ATOM 1824 N N . PHE A 1 233 ? 2.969 10.664 -8.770 1.00 70.69 233 PHE A N 1
ATOM 1825 C CA . PHE A 1 233 ? 2.575 10.803 -7.375 1.00 70.69 233 PHE A CA 1
ATOM 1826 C C . PHE A 1 233 ? 2.911 12.231 -6.951 1.00 70.69 233 PHE A C 1
ATOM 1828 O O . PHE A 1 233 ? 4.078 12.607 -6.903 1.00 70.69 233 PHE A O 1
ATOM 1835 N N . GLU A 1 234 ? 1.894 13.040 -6.682 1.00 62.50 234 GLU A N 1
ATOM 1836 C CA . GLU A 1 234 ? 2.058 14.426 -6.244 1.00 62.50 234 GLU A CA 1
ATOM 1837 C C . GLU A 1 234 ? 1.578 14.507 -4.791 1.00 62.50 234 GLU A C 1
ATOM 1839 O O . GLU A 1 234 ? 0.451 14.104 -4.484 1.00 62.50 234 GLU A O 1
ATOM 1844 N N . LYS A 1 235 ? 2.421 15.000 -3.873 1.00 54.22 235 LYS A N 1
ATOM 1845 C CA . LYS A 1 235 ? 1.965 15.308 -2.514 1.00 54.22 235 LYS A CA 1
ATOM 1846 C C . LYS A 1 235 ? 1.080 16.538 -2.636 1.00 54.22 235 LYS A C 1
ATOM 1848 O O . LYS A 1 235 ? 1.513 17.564 -3.158 1.00 54.22 235 LYS A O 1
ATOM 1853 N N . VAL A 1 236 ? -0.158 16.448 -2.159 1.00 50.16 236 VAL A N 1
ATOM 1854 C CA . VAL A 1 236 ? -1.102 17.571 -2.223 1.00 50.16 236 VAL A CA 1
ATOM 1855 C C . VAL A 1 236 ? -0.449 18.823 -1.605 1.00 50.16 236 VAL A C 1
ATOM 1857 O O . VAL A 1 236 ? 0.103 18.731 -0.503 1.00 50.16 236 VAL A O 1
ATOM 1860 N N . LYS A 1 237 ? -0.467 19.974 -2.298 1.00 48.47 237 LYS A N 1
ATOM 1861 C CA . LYS A 1 237 ? 0.124 21.244 -1.808 1.00 48.47 237 LYS A CA 1
ATOM 1862 C C . LYS A 1 237 ? -0.590 21.724 -0.544 1.00 48.47 237 LYS A C 1
ATOM 1864 O O . LYS A 1 237 ? -1.746 21.371 -0.361 1.00 48.47 237 LYS A O 1
ATOM 1869 N N . ALA A 1 238 ? 0.010 22.566 0.300 1.00 43.91 238 ALA A N 1
ATOM 1870 C CA . ALA A 1 238 ? -0.651 23.016 1.535 1.00 43.91 238 ALA A CA 1
ATOM 1871 C C . ALA A 1 238 ? -2.021 23.688 1.283 1.00 43.91 238 ALA A C 1
ATOM 1873 O O . ALA A 1 238 ? -3.020 23.286 1.878 1.00 43.91 238 ALA A O 1
ATOM 1874 N N . ALA A 1 239 ? -2.102 24.619 0.325 1.00 40.28 239 ALA A N 1
ATOM 1875 C CA . ALA A 1 239 ? -3.373 25.226 -0.089 1.00 40.28 239 ALA A CA 1
ATOM 1876 C C . ALA A 1 239 ? -4.348 24.204 -0.712 1.00 40.28 239 ALA A C 1
ATOM 1878 O O . ALA A 1 239 ? -5.547 24.232 -0.436 1.00 40.28 239 ALA A O 1
ATOM 1879 N N . ASP A 1 240 ? -3.834 23.251 -1.494 1.00 41.41 240 ASP A N 1
ATOM 1880 C CA . ASP A 1 240 ? -4.656 22.203 -2.102 1.00 41.41 240 ASP A CA 1
ATOM 1881 C C . ASP A 1 240 ? -5.086 21.125 -1.089 1.00 41.41 240 ASP A C 1
ATOM 1883 O O . ASP A 1 240 ? -6.061 20.431 -1.347 1.00 41.41 240 ASP A O 1
ATOM 1887 N N . ARG A 1 241 ? -4.429 20.982 0.077 1.00 46.81 241 ARG A N 1
ATOM 1888 C CA . ARG A 1 241 ? -4.855 20.073 1.166 1.00 46.81 241 ARG A CA 1
ATOM 1889 C C . ARG A 1 241 ? -6.158 20.572 1.759 1.00 46.81 241 ARG A C 1
ATOM 1891 O O . ARG A 1 241 ? -7.086 19.784 1.906 1.00 46.81 241 ARG A O 1
ATOM 1898 N N . ALA A 1 242 ? -6.258 21.881 1.992 1.00 34.94 242 ALA A N 1
ATOM 1899 C CA . ALA A 1 242 ? -7.522 22.505 2.347 1.00 34.94 242 ALA A CA 1
ATOM 1900 C C . ALA A 1 242 ? -8.584 22.259 1.259 1.00 34.94 242 ALA A C 1
ATOM 1902 O O . ALA A 1 242 ? -9.713 21.944 1.603 1.00 34.94 242 ALA A O 1
ATOM 1903 N N . ILE A 1 243 ? -8.250 22.313 -0.037 1.00 38.56 243 ILE A N 1
ATOM 1904 C CA . ILE A 1 243 ? -9.224 22.115 -1.135 1.00 38.56 243 ILE A CA 1
ATOM 1905 C C . ILE A 1 243 ? -9.624 20.639 -1.339 1.00 38.56 243 ILE A C 1
ATOM 1907 O O . ILE A 1 243 ? -10.776 20.359 -1.652 1.00 38.56 243 ILE A O 1
ATOM 1911 N N . LEU A 1 244 ? -8.714 19.683 -1.145 1.00 40.75 244 LEU A N 1
ATOM 1912 C CA . LEU A 1 244 ? -8.979 18.250 -1.326 1.00 40.75 244 LEU A CA 1
ATOM 1913 C C . LEU A 1 244 ? -9.586 17.585 -0.085 1.00 40.75 244 LEU A C 1
ATOM 1915 O O . LEU A 1 244 ? -10.299 16.598 -0.239 1.00 40.75 244 LEU A O 1
ATOM 1919 N N . ALA A 1 245 ? -9.396 18.156 1.108 1.00 40.62 245 ALA A N 1
ATOM 1920 C CA . ALA A 1 245 ? -10.132 17.774 2.313 1.00 40.62 245 ALA A CA 1
ATOM 1921 C C . ALA A 1 245 ? -11.437 18.588 2.509 1.00 40.62 245 ALA A C 1
ATOM 1923 O O . ALA A 1 245 ? -12.400 18.057 3.050 1.00 40.62 245 ALA A O 1
ATOM 1924 N N . THR A 1 246 ? -11.565 19.800 1.940 1.00 38.41 246 THR A N 1
ATOM 1925 C CA . THR A 1 246 ? -12.890 20.414 1.645 1.00 38.41 246 THR A CA 1
ATOM 1926 C C . THR A 1 246 ? -13.485 19.945 0.313 1.00 38.41 246 THR A C 1
ATOM 1928 O O . THR A 1 246 ? -14.457 20.522 -0.177 1.00 38.41 246 THR A O 1
ATOM 1931 N N . GLY A 1 247 ? -12.940 18.870 -0.267 1.00 46.97 247 GLY A N 1
ATOM 1932 C CA . GLY A 1 247 ? -13.340 18.279 -1.543 1.00 46.97 247 GLY A CA 1
ATOM 1933 C C . GLY A 1 247 ? -14.680 17.546 -1.470 1.00 46.97 247 GLY A C 1
ATOM 1934 O O . GLY A 1 247 ? -14.761 16.385 -1.864 1.00 46.97 247 GLY A O 1
ATOM 1935 N N . SER A 1 248 ? -15.726 18.228 -0.990 1.00 58.56 248 SER A N 1
ATOM 1936 C CA . SER A 1 248 ? -16.986 17.726 -0.414 1.00 58.56 248 SER A CA 1
ATOM 1937 C C . SER A 1 248 ? -16.822 16.874 0.857 1.00 58.56 248 SER A C 1
ATOM 1939 O O . SER A 1 248 ? -15.780 16.271 1.096 1.00 58.56 248 SER A O 1
ATOM 1941 N N . ASN A 1 249 ? -17.873 16.881 1.684 1.00 68.44 249 ASN A N 1
ATOM 1942 C CA . ASN A 1 249 ? -17.949 16.289 3.027 1.00 68.44 249 ASN A CA 1
ATOM 1943 C C . ASN A 1 249 ? -17.475 14.814 3.097 1.00 68.44 249 ASN A C 1
ATOM 1945 O O . ASN A 1 249 ? -17.457 14.129 2.066 1.00 68.44 249 ASN A O 1
ATOM 1949 N N . PRO A 1 250 ? -17.157 14.280 4.296 1.00 77.50 250 PRO A N 1
ATOM 1950 C CA . PRO A 1 250 ? -16.974 12.841 4.491 1.00 77.50 250 PRO A CA 1
ATOM 1951 C C . PRO A 1 250 ? -18.140 12.037 3.896 1.00 77.50 250 PRO A C 1
ATOM 1953 O O . PRO A 1 250 ? -19.296 12.449 3.999 1.00 77.50 250 PRO A O 1
ATOM 1956 N N . GLY A 1 251 ? -17.837 10.902 3.260 1.00 78.25 251 GLY A N 1
ATOM 1957 C CA . GLY A 1 251 ? -18.845 10.045 2.624 1.00 78.25 251 GLY A CA 1
ATOM 1958 C C . GLY A 1 251 ? -19.762 9.363 3.641 1.00 78.25 251 GLY A C 1
ATOM 1959 O O . GLY A 1 251 ? -20.921 9.098 3.345 1.00 78.25 251 GLY A O 1
ATOM 1960 N N . TYR A 1 252 ? -19.249 9.147 4.854 1.00 81.19 252 TYR A N 1
ATOM 1961 C CA . TYR A 1 252 ? -20.027 8.840 6.049 1.00 81.19 252 TYR A CA 1
ATOM 1962 C C . TYR A 1 252 ? -19.638 9.830 7.151 1.00 81.19 252 TYR A C 1
ATOM 1964 O O . TYR A 1 252 ? -18.454 10.032 7.427 1.00 81.19 252 TYR A O 1
ATOM 1972 N N . ILE A 1 253 ? -20.645 10.441 7.775 1.00 84.00 253 ILE A N 1
ATOM 1973 C CA . ILE A 1 253 ? -20.497 11.308 8.942 1.00 84.00 253 ILE A CA 1
ATOM 1974 C C . ILE A 1 253 ? -21.197 10.595 10.111 1.00 84.00 253 ILE A C 1
ATOM 1976 O O . ILE A 1 253 ? -22.408 10.395 10.023 1.00 84.00 253 ILE A O 1
ATOM 1980 N N . PRO A 1 254 ? -20.476 10.189 11.172 1.00 86.75 254 PRO A N 1
ATOM 1981 C CA . PRO A 1 254 ? -21.082 9.607 12.367 1.00 86.75 254 PRO A CA 1
ATOM 1982 C C . PRO A 1 254 ? -21.830 10.659 13.193 1.00 86.75 254 PRO A C 1
ATOM 1984 O O . PRO A 1 254 ? -21.523 11.854 13.127 1.00 86.75 254 PRO A O 1
ATOM 1987 N N . ASP A 1 255 ? -22.766 10.214 14.025 1.00 88.19 255 ASP A N 1
ATOM 1988 C CA . ASP A 1 255 ? -23.420 11.076 15.010 1.00 88.19 255 ASP A CA 1
ATOM 1989 C C . ASP A 1 255 ? -22.510 11.331 16.228 1.00 88.19 255 ASP A C 1
ATOM 1991 O O . ASP A 1 255 ? -21.522 10.632 16.477 1.00 88.19 255 ASP A O 1
ATOM 1995 N N . SER A 1 256 ? -22.804 12.364 17.022 1.00 84.88 256 SER A N 1
ATOM 1996 C CA . SER A 1 256 ? -21.976 12.733 18.187 1.00 84.88 256 SER A CA 1
ATOM 1997 C C . SER A 1 256 ? -22.042 11.762 19.369 1.00 84.88 256 SER A C 1
ATOM 1999 O O . SER A 1 256 ? -21.266 11.945 20.309 1.00 84.88 256 SER A O 1
ATOM 2001 N N . GLY A 1 257 ? -22.945 10.776 19.312 1.00 85.44 257 GLY A N 1
ATOM 2002 C CA . GLY A 1 257 ? -23.074 9.653 20.249 1.00 85.44 257 GLY A CA 1
ATOM 2003 C C . GLY A 1 257 ? -22.727 8.279 19.653 1.00 85.44 257 GLY A C 1
ATOM 2004 O O . GLY A 1 257 ? -22.773 7.300 20.382 1.00 85.44 257 GLY A O 1
ATOM 2005 N N . ASP A 1 258 ? -22.369 8.181 18.362 1.00 87.56 258 ASP A N 1
ATOM 2006 C CA . ASP A 1 258 ? -21.875 6.918 17.779 1.00 87.56 258 ASP A CA 1
ATOM 2007 C C . ASP A 1 258 ? -20.571 6.483 18.478 1.00 87.56 258 ASP A C 1
ATOM 2009 O O . ASP A 1 258 ? -19.717 7.332 18.765 1.00 87.56 258 ASP A O 1
ATOM 2013 N N . ASP A 1 259 ? -20.343 5.177 18.632 1.00 88.56 259 ASP A N 1
ATOM 2014 C CA . ASP A 1 259 ? -19.050 4.618 19.065 1.00 88.56 259 ASP A CA 1
ATOM 2015 C C . ASP A 1 259 ? -17.884 5.122 18.199 1.00 88.56 259 ASP A C 1
ATOM 2017 O O . ASP A 1 259 ? -18.054 5.427 17.014 1.00 88.56 259 ASP A O 1
ATOM 2021 N N . VAL A 1 260 ? -16.673 5.208 18.754 1.00 89.25 260 VAL A N 1
ATOM 2022 C CA . VAL A 1 260 ? -15.465 5.528 17.970 1.00 89.25 260 VAL A CA 1
ATOM 2023 C C . VAL A 1 260 ? -14.917 4.257 17.314 1.00 89.25 260 VAL A C 1
ATOM 2025 O O . VAL A 1 260 ? -14.670 3.265 17.992 1.00 89.25 260 VAL A O 1
ATOM 2028 N N . PHE A 1 261 ? -14.720 4.271 15.991 1.00 89.12 261 PHE A N 1
ATOM 2029 C CA . PHE A 1 261 ? -14.264 3.086 15.253 1.00 89.12 261 PHE A CA 1
ATOM 2030 C C . PHE A 1 261 ? -13.409 3.388 14.017 1.00 89.12 261 PHE A C 1
ATOM 2032 O O . PHE A 1 261 ? -13.531 4.444 13.387 1.00 89.12 261 PHE A O 1
ATOM 2039 N N . GLY A 1 262 ? -12.569 2.417 13.641 1.00 89.69 262 GLY A N 1
ATOM 2040 C CA . GLY A 1 262 ? -11.795 2.443 12.399 1.00 89.69 262 GLY A CA 1
ATOM 2041 C C . GLY A 1 262 ? -12.692 2.594 11.163 1.00 89.69 262 GLY A C 1
ATOM 2042 O O . GLY A 1 262 ? -13.614 1.804 10.962 1.00 89.69 262 GLY A O 1
ATOM 2043 N N . GLY A 1 263 ? -12.441 3.641 10.374 1.00 89.94 263 GLY A N 1
ATOM 2044 C CA . GLY A 1 263 ? -13.234 4.094 9.229 1.00 89.94 263 GLY A CA 1
ATOM 2045 C C . GLY A 1 263 ? -13.793 5.524 9.354 1.00 89.94 263 GLY A C 1
ATOM 2046 O O . GLY A 1 263 ? -14.211 6.098 8.349 1.00 89.94 263 GLY A O 1
ATOM 2047 N N . GLN A 1 264 ? -13.804 6.122 10.554 1.00 92.12 264 GLN A N 1
ATOM 2048 C CA . GLN A 1 264 ? -14.423 7.436 10.811 1.00 92.12 264 GLN A CA 1
ATOM 2049 C C . GLN A 1 264 ? -13.556 8.647 10.394 1.00 92.12 264 GLN A C 1
ATOM 2051 O O . GLN A 1 264 ? -12.327 8.567 10.454 1.00 92.12 264 GLN A O 1
ATOM 2056 N N . PRO A 1 265 ? -14.167 9.796 10.024 1.00 92.94 265 PRO A N 1
ATOM 2057 C CA . PRO A 1 265 ? -13.448 11.042 9.747 1.00 92.94 265 PRO A CA 1
ATOM 2058 C C . PRO A 1 265 ? -12.846 11.663 11.014 1.00 92.94 265 PRO A C 1
ATOM 2060 O O . PRO A 1 265 ? -13.567 11.989 11.963 1.00 92.94 265 PRO A O 1
ATOM 2063 N N . ILE A 1 266 ? -11.535 11.907 10.992 1.00 93.94 266 ILE A N 1
ATOM 2064 C CA . ILE A 1 266 ? -10.799 12.607 12.055 1.00 93.94 266 ILE A CA 1
ATOM 2065 C C . ILE A 1 266 ? -9.944 13.742 11.497 1.00 93.94 266 ILE A C 1
ATOM 2067 O O . ILE A 1 266 ? -9.496 13.689 10.355 1.00 93.94 266 ILE A O 1
ATOM 2071 N N . ALA A 1 267 ? -9.691 14.761 12.313 1.00 92.19 267 ALA A N 1
ATOM 2072 C CA . ALA A 1 267 ? -8.853 15.903 11.960 1.00 92.19 267 ALA A CA 1
ATOM 2073 C C . ALA A 1 267 ? -8.105 16.456 13.185 1.00 92.19 267 ALA A C 1
ATOM 2075 O O . ALA A 1 267 ? -8.451 16.164 14.332 1.00 92.19 267 ALA A O 1
ATOM 2076 N N . GLY A 1 268 ? -7.106 17.311 12.958 1.00 91.00 268 GLY A N 1
ATOM 2077 C CA . GLY A 1 268 ? -6.522 18.123 14.027 1.00 91.00 268 GLY A CA 1
ATOM 2078 C C . GLY A 1 268 ? -7.499 19.207 14.499 1.00 91.00 268 GLY A C 1
ATOM 2079 O O . GLY A 1 268 ? -8.158 19.838 13.674 1.00 91.00 268 GLY A O 1
ATOM 2080 N N . LYS A 1 269 ? -7.578 19.469 15.812 1.00 89.94 269 LYS A N 1
ATOM 2081 C CA . LYS A 1 269 ? -8.603 20.340 16.435 1.00 89.94 269 LYS A CA 1
ATOM 2082 C C . LYS A 1 269 ? -8.783 21.723 15.790 1.00 89.94 269 LYS A C 1
ATOM 2084 O O . LYS A 1 269 ? -9.903 22.224 15.734 1.00 89.94 269 LYS A O 1
ATOM 2089 N N . PHE A 1 270 ? -7.705 22.340 15.308 1.00 86.38 270 PHE A N 1
ATOM 2090 C CA . PHE A 1 270 ? -7.737 23.669 14.677 1.00 86.38 270 PHE A CA 1
ATOM 2091 C C . PHE A 1 270 ? -7.972 23.636 13.155 1.00 86.38 270 PHE A C 1
ATOM 2093 O O . PHE A 1 270 ? -8.165 24.682 12.543 1.00 86.38 270 PHE A O 1
ATOM 2100 N N . HIS A 1 271 ? -7.986 22.444 12.553 1.00 84.50 271 HIS A N 1
ATOM 2101 C CA . HIS A 1 271 ? -8.115 22.212 11.114 1.00 84.50 271 HIS A CA 1
ATOM 2102 C C . HIS A 1 271 ? -9.216 21.166 10.820 1.00 84.50 271 HIS A C 1
ATOM 2104 O O . HIS A 1 271 ? -8.937 20.172 10.152 1.00 84.50 271 HIS A O 1
ATOM 2110 N N . PRO A 1 272 ? -10.477 21.353 11.275 1.00 81.94 272 PRO A N 1
ATOM 2111 C CA . PRO A 1 272 ? -11.567 20.377 11.081 1.00 81.94 272 PRO A CA 1
ATOM 2112 C C . PRO A 1 272 ? -11.850 20.046 9.607 1.00 81.94 272 PRO A C 1
ATOM 2114 O O . PRO A 1 272 ? -12.380 18.984 9.296 1.00 81.94 272 PRO A O 1
ATOM 2117 N N . ASN A 1 273 ? -11.469 20.953 8.708 1.00 78.94 273 ASN A N 1
ATOM 2118 C CA . ASN A 1 273 ? -11.610 20.825 7.263 1.00 78.94 273 ASN A CA 1
ATOM 2119 C C . ASN A 1 273 ? -10.447 20.063 6.596 1.00 78.94 273 ASN A C 1
ATOM 2121 O O . ASN A 1 273 ? -10.510 19.817 5.397 1.00 78.94 273 ASN A O 1
ATOM 2125 N N . GLU A 1 274 ? -9.390 19.708 7.333 1.00 82.62 274 GLU A N 1
ATOM 2126 C CA . GLU A 1 274 ? -8.257 18.898 6.863 1.00 82.62 274 GLU A CA 1
ATOM 2127 C C . GLU A 1 274 ? -8.359 17.470 7.419 1.00 82.62 274 GLU A C 1
ATOM 2129 O O . GLU A 1 274 ? -7.473 16.999 8.134 1.00 82.62 274 GLU A O 1
ATOM 2134 N N . PHE A 1 275 ? -9.479 16.798 7.136 1.00 87.56 275 PHE A N 1
ATOM 2135 C CA . PHE A 1 275 ? -9.749 15.467 7.672 1.00 87.56 275 PHE A CA 1
ATOM 2136 C C . PHE A 1 275 ? -9.022 14.343 6.918 1.00 87.56 275 PHE A C 1
ATOM 2138 O O . PHE A 1 275 ? -8.813 14.392 5.704 1.00 87.56 275 PHE A O 1
ATOM 2145 N N . GLY A 1 276 ? -8.696 13.295 7.668 1.00 91.06 276 GLY A N 1
ATOM 2146 C CA . GLY A 1 276 ? -8.366 11.962 7.182 1.00 91.06 276 GLY A CA 1
ATOM 2147 C C . GLY A 1 276 ? -9.258 10.918 7.857 1.00 91.06 276 GLY A C 1
ATOM 2148 O O . GLY A 1 276 ? -10.333 11.226 8.374 1.00 91.06 276 GLY A O 1
ATOM 2149 N N . THR A 1 277 ? -8.799 9.675 7.872 1.00 93.19 277 THR A N 1
ATOM 2150 C CA . THR A 1 277 ? -9.506 8.516 8.418 1.00 93.19 277 THR A CA 1
ATOM 2151 C C . THR A 1 277 ? -8.824 8.006 9.689 1.00 93.19 277 THR A C 1
ATOM 2153 O O . THR A 1 277 ? -7.606 7.831 9.728 1.00 93.19 277 THR A O 1
ATOM 2156 N N . LEU A 1 278 ? -9.611 7.709 10.723 1.00 94.50 278 LEU A N 1
ATOM 2157 C CA . LEU A 1 278 ? -9.186 6.871 11.842 1.00 94.50 278 LEU A CA 1
ATOM 2158 C C . LEU A 1 278 ? -9.038 5.446 11.309 1.00 94.50 278 LEU A C 1
ATOM 2160 O O . LEU A 1 278 ? -10.028 4.846 10.913 1.00 94.50 278 LEU A O 1
ATOM 2164 N N . GLY A 1 279 ? -7.822 4.922 11.233 1.00 93.12 279 GLY A N 1
ATOM 2165 C CA . GLY A 1 279 ? -7.534 3.654 10.572 1.00 93.12 279 GLY A CA 1
ATOM 2166 C C . GLY A 1 279 ? -8.088 2.453 11.313 1.00 93.12 279 GLY A C 1
ATOM 2167 O O . GLY A 1 279 ? -8.876 1.696 10.761 1.00 93.12 279 GLY A O 1
ATOM 2168 N N . PHE A 1 280 ? -7.678 2.284 12.563 1.00 90.19 280 PHE A N 1
ATOM 2169 C CA . PHE A 1 280 ? -8.033 1.141 13.399 1.00 90.19 280 PHE A CA 1
ATOM 2170 C C . PHE A 1 280 ? -8.027 1.574 14.863 1.00 90.19 280 PHE A C 1
ATOM 2172 O O . PHE A 1 280 ? -7.231 2.438 15.232 1.00 90.19 280 PHE A O 1
ATOM 2179 N N . VAL A 1 281 ? -8.889 0.987 15.689 1.00 89.88 281 VAL A N 1
ATOM 2180 C CA . VAL A 1 281 ? -8.864 1.175 17.142 1.00 89.88 281 VAL A CA 1
ATOM 2181 C C . VAL A 1 281 ? -8.360 -0.102 17.811 1.00 89.88 281 VAL A C 1
ATOM 2183 O O . VAL A 1 281 ? -8.769 -1.208 17.474 1.00 89.88 281 VAL A O 1
ATOM 2186 N N . ILE A 1 282 ? -7.460 0.057 18.770 1.00 85.31 282 ILE A N 1
ATOM 2187 C CA . ILE A 1 282 ? -6.997 -0.981 19.686 1.00 85.31 282 ILE A CA 1
ATOM 2188 C C . ILE A 1 282 ? -7.676 -0.702 21.025 1.00 85.31 282 ILE A C 1
ATOM 2190 O O . ILE A 1 282 ? -7.618 0.424 21.514 1.00 85.31 282 ILE A O 1
ATOM 2194 N N . GLY A 1 283 ? -8.321 -1.705 21.611 1.00 70.94 283 GLY A N 1
ATOM 2195 C CA . GLY A 1 283 ? -8.926 -1.591 22.934 1.00 70.94 283 GLY A CA 1
ATOM 2196 C C . GLY A 1 283 ? -10.030 -2.617 23.165 1.00 70.94 283 GLY A C 1
ATOM 2197 O O . GLY A 1 283 ? -10.756 -2.988 22.242 1.00 70.94 283 GLY A O 1
ATOM 2198 N N . GLY A 1 284 ? -10.135 -3.061 24.412 1.00 48.75 284 GLY A N 1
ATOM 2199 C CA . GLY A 1 284 ? -11.143 -3.983 24.920 1.00 48.75 284 GLY A CA 1
ATOM 2200 C C . GLY A 1 284 ? -10.944 -4.159 26.425 1.00 48.75 284 GLY A C 1
ATOM 2201 O O . GLY A 1 284 ? -9.810 -4.164 26.891 1.00 48.75 284 GLY A O 1
ATOM 2202 N N . ASP A 1 285 ? -12.043 -4.259 27.167 1.00 47.16 285 ASP A N 1
ATOM 2203 C CA . ASP A 1 285 ? -12.098 -4.660 28.580 1.00 47.16 285 ASP A CA 1
ATOM 2204 C C . ASP A 1 285 ? -11.169 -3.901 29.561 1.00 47.16 285 ASP A C 1
ATOM 2206 O O . ASP A 1 285 ? -10.548 -4.492 30.442 1.00 47.16 285 ASP A O 1
ATOM 2210 N N . GLY A 1 286 ? -11.154 -2.563 29.474 1.00 51.88 286 GLY A N 1
ATOM 2211 C CA . GLY A 1 286 ? -10.723 -1.677 30.574 1.00 51.88 286 GLY A CA 1
ATOM 2212 C C . GLY A 1 286 ? -9.334 -1.037 30.463 1.00 51.88 286 GLY A C 1
ATOM 2213 O O . GLY A 1 286 ? -8.944 -0.299 31.367 1.00 51.88 286 GLY A O 1
ATOM 2214 N N . GLU A 1 287 ? -8.598 -1.280 29.378 1.00 60.78 287 GLU A N 1
ATOM 2215 C CA . GLU A 1 287 ? -7.274 -0.684 29.133 1.00 60.78 287 GLU A CA 1
ATOM 2216 C C . GLU A 1 287 ? -7.316 0.582 28.248 1.00 60.78 287 GLU A C 1
ATOM 2218 O O . GLU A 1 287 ? -8.366 1.035 27.791 1.00 60.78 287 GLU A O 1
ATOM 2223 N N . HIS A 1 288 ? -6.148 1.189 28.004 1.00 64.69 288 HIS A N 1
ATOM 2224 C CA . HIS A 1 288 ? -6.011 2.388 27.175 1.00 64.69 288 HIS A CA 1
ATOM 2225 C C . HIS A 1 288 ? -6.435 2.144 25.718 1.00 64.69 288 HIS A C 1
ATOM 2227 O O . HIS A 1 288 ? -5.731 1.487 24.953 1.00 64.69 288 HIS A O 1
ATOM 2233 N N . HIS A 1 289 ? -7.542 2.759 25.304 1.00 85.50 289 HIS A N 1
ATOM 2234 C CA . HIS A 1 289 ? -7.985 2.748 23.912 1.00 85.50 289 HIS A CA 1
ATOM 2235 C C . HIS A 1 289 ? -7.045 3.594 23.028 1.00 85.50 289 HIS A C 1
ATOM 2237 O O . HIS A 1 289 ? -6.830 4.781 23.289 1.00 85.50 289 HIS A O 1
ATOM 2243 N N . LEU A 1 290 ? -6.501 3.006 21.956 1.00 91.12 290 LEU A N 1
ATOM 2244 C CA . LEU A 1 290 ? -5.588 3.670 21.017 1.00 91.12 290 LEU A CA 1
ATOM 2245 C C . LEU A 1 290 ? -6.176 3.717 19.603 1.00 91.12 290 LEU A C 1
ATOM 2247 O O . LEU A 1 290 ? -6.537 2.686 19.043 1.00 91.12 290 LEU A O 1
ATOM 2251 N N . GLY A 1 291 ? -6.224 4.895 18.985 1.00 94.00 291 GLY A N 1
ATOM 2252 C CA . GLY A 1 291 ? -6.612 5.062 17.581 1.00 94.00 291 GLY A CA 1
ATOM 2253 C C . GLY A 1 291 ? -5.397 5.215 16.666 1.00 94.00 291 GLY A C 1
ATOM 2254 O O . GLY A 1 291 ? -4.588 6.104 16.893 1.00 94.00 291 GLY A O 1
ATOM 2255 N N . LEU A 1 292 ? -5.261 4.404 15.618 1.00 95.56 292 LEU A N 1
ATOM 2256 C CA . LEU A 1 292 ? -4.176 4.514 14.633 1.00 95.56 292 LEU A CA 1
ATOM 2257 C C . LEU A 1 292 ? -4.585 5.362 13.425 1.00 95.56 292 LEU A C 1
ATOM 2259 O O . LEU A 1 292 ? -5.704 5.240 12.933 1.00 95.56 292 LEU A O 1
ATOM 2263 N N . SER A 1 293 ? -3.676 6.182 12.899 1.00 95.88 293 SER A N 1
ATOM 2264 C CA . SER A 1 293 ? -3.834 6.873 11.609 1.00 95.88 293 SER A CA 1
ATOM 2265 C C . SER A 1 293 ? -2.459 7.226 11.018 1.00 95.88 293 SER A C 1
ATOM 2267 O O . SER A 1 293 ? -1.432 6.761 11.506 1.00 95.88 293 SER A O 1
ATOM 2269 N N . ASN A 1 294 ? -2.433 8.034 9.961 1.00 93.25 294 ASN A N 1
ATOM 2270 C CA . ASN A 1 294 ? -1.225 8.572 9.340 1.00 93.25 294 ASN A CA 1
ATOM 2271 C C . ASN A 1 294 ? -0.680 9.794 10.096 1.00 93.25 294 ASN A C 1
ATOM 2273 O O . ASN A 1 294 ? -1.455 10.643 10.539 1.00 93.25 294 ASN A O 1
ATOM 2277 N N . ASP A 1 295 ? 0.645 9.947 10.153 1.00 91.81 295 ASP A N 1
ATOM 2278 C CA . ASP A 1 295 ? 1.303 11.140 10.708 1.00 91.81 295 ASP A CA 1
ATOM 2279 C C . ASP A 1 295 ? 0.776 12.419 10.040 1.00 91.81 295 ASP A C 1
ATOM 2281 O O . ASP A 1 295 ? 0.354 13.364 10.710 1.00 91.81 295 ASP A O 1
ATOM 2285 N N . HIS A 1 296 ? 0.679 12.411 8.707 1.00 85.94 296 HIS A N 1
ATOM 2286 C CA . HIS A 1 296 ? 0.245 13.587 7.953 1.00 85.94 296 HIS A CA 1
ATOM 2287 C C . HIS A 1 296 ? -1.235 13.969 8.164 1.00 85.94 296 HIS A C 1
ATOM 2289 O O . HIS A 1 296 ? -1.658 15.029 7.689 1.00 85.94 296 HIS A O 1
ATOM 2295 N N . VAL A 1 297 ? -2.022 13.133 8.853 1.00 87.38 297 VAL A N 1
ATOM 2296 C CA . VAL A 1 297 ? -3.387 13.431 9.328 1.00 87.38 297 VAL A CA 1
ATOM 2297 C C . VAL A 1 297 ? -3.344 13.993 10.756 1.00 87.38 297 VAL A C 1
ATOM 2299 O O . VAL A 1 297 ? -4.053 14.948 11.073 1.00 87.38 297 VAL A O 1
ATOM 2302 N N . LEU A 1 298 ? -2.461 13.466 11.607 1.00 89.50 298 LEU A N 1
ATOM 2303 C CA . LEU A 1 298 ? -2.346 13.766 13.040 1.00 89.50 298 LEU A CA 1
ATOM 2304 C C . LEU A 1 298 ? -1.556 15.057 13.355 1.00 89.50 298 LEU A C 1
ATOM 2306 O O . LEU A 1 298 ? -0.897 15.167 14.383 1.00 89.50 298 LEU A O 1
ATOM 2310 N N . LYS A 1 299 ? -1.668 16.093 12.512 1.00 81.56 299 LYS A N 1
ATOM 2311 C CA . LYS A 1 299 ? -0.891 17.357 12.586 1.00 81.56 299 LYS A CA 1
ATOM 2312 C C . LYS A 1 299 ? -1.109 18.220 13.844 1.00 81.56 299 LYS A C 1
ATOM 2314 O O . LYS A 1 299 ? -0.606 19.340 13.914 1.00 81.56 299 LYS A O 1
ATOM 2319 N N . SER A 1 300 ? -1.939 17.793 14.791 1.00 87.38 300 SER A N 1
ATOM 2320 C CA . SER A 1 300 ? -2.294 18.576 15.973 1.00 87.38 300 SER A CA 1
ATOM 2321 C C . SER A 1 300 ? -2.416 17.672 17.186 1.00 87.38 300 SER A C 1
ATOM 2323 O O . SER A 1 300 ? -3.118 16.670 17.132 1.00 87.38 300 SER A O 1
ATOM 2325 N N . LEU A 1 301 ? -1.807 18.084 18.301 1.00 92.06 301 LEU A N 1
ATOM 2326 C CA . LEU A 1 301 ? -1.775 17.339 19.565 1.00 92.06 301 LEU A CA 1
ATOM 2327 C C . LEU A 1 301 ? -3.164 16.913 20.082 1.00 92.06 301 LEU A C 1
ATOM 2329 O O . LEU A 1 301 ? -3.252 15.963 20.851 1.00 92.06 301 LEU A O 1
ATOM 2333 N N . ARG A 1 302 ? -4.245 17.595 19.679 1.00 95.19 302 ARG A N 1
ATOM 2334 C CA . ARG A 1 302 ? -5.637 17.226 19.985 1.00 95.19 302 ARG A CA 1
ATOM 2335 C C . ARG A 1 302 ? -6.370 16.837 18.706 1.00 95.19 302 ARG A C 1
ATOM 2337 O O . ARG A 1 302 ? -6.402 17.625 17.756 1.00 95.19 302 ARG A O 1
ATOM 2344 N N . ILE A 1 303 ? -7.002 15.666 18.722 1.00 94.88 303 ILE A N 1
ATOM 2345 C CA . ILE A 1 303 ? -7.728 15.105 17.580 1.00 94.88 303 ILE A CA 1
ATOM 2346 C C . ILE A 1 303 ? -9.235 15.176 17.817 1.00 94.88 303 ILE A C 1
ATOM 2348 O O . ILE A 1 303 ? -9.745 14.884 18.900 1.00 94.88 303 ILE A O 1
ATOM 2352 N N . ILE A 1 304 ? -9.946 15.574 16.768 1.00 93.38 304 ILE A N 1
ATOM 2353 C CA . ILE A 1 304 ? -11.403 15.668 16.710 1.00 93.38 304 ILE A CA 1
ATOM 2354 C C . ILE A 1 304 ? -11.958 14.624 15.741 1.00 93.38 304 ILE A C 1
ATOM 2356 O O . ILE A 1 304 ? -11.412 14.435 14.655 1.00 93.38 304 ILE A O 1
ATOM 2360 N N . ARG A 1 305 ? -13.079 13.995 16.102 1.00 93.00 305 ARG A N 1
ATOM 2361 C CA . ARG A 1 305 ? -13.971 13.325 15.151 1.00 93.00 305 ARG A CA 1
ATOM 2362 C C . ARG A 1 305 ? -14.873 14.371 14.509 1.00 93.00 305 ARG A C 1
ATOM 2364 O O . ARG A 1 305 ? -15.423 15.224 15.209 1.00 93.00 305 ARG A O 1
ATOM 2371 N N . VAL A 1 306 ? -15.056 14.296 13.194 1.00 90.56 306 VAL A N 1
ATOM 2372 C CA . VAL A 1 306 ? -16.048 15.116 12.482 1.00 90.56 306 VAL A CA 1
ATOM 2373 C C . VAL A 1 306 ? -17.403 14.415 12.594 1.00 90.56 306 VAL A C 1
ATOM 2375 O O . VAL A 1 306 ? -17.539 13.290 12.121 1.00 90.56 306 VAL A O 1
ATOM 2378 N N . THR A 1 307 ? -18.391 15.042 13.238 1.00 90.00 307 THR A N 1
ATOM 2379 C CA . THR A 1 307 ? -19.730 14.453 13.442 1.00 90.00 307 THR A CA 1
ATOM 2380 C C . THR A 1 307 ? -20.838 15.344 12.890 1.00 90.00 307 THR A C 1
ATOM 2382 O O . THR A 1 307 ? -20.609 16.522 12.605 1.00 90.00 307 THR A O 1
ATOM 2385 N N . SER A 1 308 ? -22.042 14.788 12.748 1.00 87.50 308 SER A N 1
ATOM 2386 C CA . SER A 1 308 ? -23.231 15.464 12.205 1.00 87.50 308 SER A CA 1
ATOM 2387 C C . SER A 1 308 ? -23.607 16.753 12.950 1.00 87.50 308 SER A C 1
ATOM 2389 O O . SER A 1 308 ? -24.076 17.709 12.333 1.00 87.50 308 SER A O 1
ATOM 2391 N N . THR A 1 309 ? -23.356 16.804 14.261 1.00 87.38 309 THR A N 1
ATOM 2392 C CA . THR A 1 309 ? -23.640 17.949 15.142 1.00 87.38 309 THR A CA 1
ATOM 2393 C C . THR A 1 309 ? -22.427 18.868 15.349 1.00 87.38 309 THR A C 1
ATOM 2395 O O . THR A 1 309 ? -22.560 19.933 15.951 1.00 87.38 309 THR A O 1
ATOM 2398 N N . GLY A 1 310 ? -21.252 18.498 14.823 1.00 86.38 310 GLY A N 1
ATOM 2399 C CA . GLY A 1 310 ? -20.013 19.280 14.874 1.00 86.38 310 GLY A CA 1
ATOM 2400 C C . GLY A 1 310 ? -18.763 18.459 15.236 1.00 86.38 310 GLY A C 1
ATOM 2401 O O . GLY A 1 310 ? -18.827 17.238 15.389 1.00 86.38 310 GLY A O 1
ATOM 2402 N N . PRO A 1 311 ? -17.587 19.098 15.365 1.00 89.44 311 PRO A N 1
ATOM 2403 C CA . PRO A 1 311 ? -16.372 18.420 15.817 1.00 89.44 311 PRO A CA 1
ATOM 2404 C C . PRO A 1 311 ? -16.413 18.061 17.314 1.00 89.44 311 PRO A C 1
ATOM 2406 O O . PRO A 1 311 ? -16.582 18.948 18.151 1.00 89.44 311 PRO A O 1
ATOM 2409 N N . LYS A 1 312 ? -16.185 16.786 17.664 1.00 91.75 312 LYS A N 1
ATOM 2410 C CA . LYS A 1 312 ? -16.048 16.299 19.057 1.00 91.75 312 LYS A CA 1
ATOM 2411 C C . LYS A 1 312 ? -14.601 15.858 19.293 1.00 91.75 312 LYS A C 1
ATOM 2413 O O . LYS A 1 312 ? -14.060 15.104 18.491 1.00 91.75 312 LYS A O 1
ATOM 2418 N N . GLU A 1 313 ? -13.946 16.356 20.343 1.00 93.44 313 GLU A N 1
ATOM 2419 C CA . GLU A 1 313 ? -12.585 15.923 20.706 1.00 93.44 313 GLU A CA 1
ATOM 2420 C C . GLU A 1 313 ? -12.636 14.474 21.210 1.00 93.44 313 GLU A C 1
ATOM 2422 O O . GLU A 1 313 ? -13.478 14.159 22.046 1.00 93.44 313 GLU A O 1
ATOM 2427 N N . ILE A 1 314 ? -11.784 13.599 20.663 1.00 92.62 314 ILE A N 1
ATOM 2428 C CA . ILE A 1 314 ? -11.782 12.151 20.961 1.00 92.62 314 ILE A CA 1
ATOM 2429 C C . ILE A 1 314 ? -10.496 11.666 21.635 1.00 92.62 314 ILE A C 1
ATOM 2431 O O . ILE A 1 314 ? -10.422 10.517 22.058 1.00 92.62 314 ILE A O 1
ATOM 2435 N N . GLY A 1 315 ? -9.463 12.505 21.705 1.00 93.81 315 GLY A N 1
ATOM 2436 C CA . GLY A 1 315 ? -8.170 12.110 22.246 1.00 93.81 315 GLY A CA 1
ATOM 2437 C C . GLY A 1 315 ? -7.038 13.070 21.904 1.00 93.81 315 GLY A C 1
ATOM 2438 O O . GLY A 1 315 ? -7.224 14.092 21.230 1.00 93.81 315 GLY A O 1
ATOM 2439 N N . LYS A 1 316 ? -5.844 12.707 22.366 1.00 95.38 316 LYS A N 1
ATOM 2440 C CA . LYS A 1 316 ? -4.582 13.396 22.075 1.00 95.38 316 LYS A CA 1
ATOM 2441 C C . LYS A 1 316 ? -3.671 12.503 21.245 1.00 95.38 316 LYS A C 1
ATOM 2443 O O . LYS A 1 316 ? -3.739 11.286 21.366 1.00 95.38 316 LYS A O 1
ATOM 2448 N N . VAL A 1 317 ? -2.800 13.091 20.436 1.00 95.25 317 VAL A N 1
ATOM 2449 C CA . VAL A 1 317 ? -1.736 12.323 19.774 1.00 95.25 317 VAL A CA 1
ATOM 2450 C C . VAL A 1 317 ? -0.722 11.860 20.826 1.00 95.25 317 VAL A C 1
ATOM 2452 O O . VAL A 1 317 ? -0.389 12.621 21.737 1.00 95.25 317 VAL A O 1
ATOM 2455 N N . GLY A 1 318 ? -0.291 10.603 20.717 1.00 93.56 318 GLY A N 1
ATOM 2456 C CA . GLY A 1 318 ? 0.858 10.048 21.426 1.00 93.56 318 GLY A CA 1
ATOM 2457 C C . GLY A 1 318 ? 2.122 10.259 20.595 1.00 93.56 318 GLY A C 1
ATOM 2458 O O . GLY A 1 318 ? 2.549 11.396 20.404 1.00 93.56 318 GLY A O 1
ATOM 2459 N N . ASP A 1 319 ? 2.690 9.175 20.063 1.00 93.69 319 ASP A N 1
ATOM 2460 C CA . ASP A 1 319 ? 3.843 9.232 19.158 1.00 93.69 319 ASP A CA 1
ATOM 2461 C C . ASP A 1 319 ? 3.427 9.211 17.674 1.00 93.69 319 ASP A C 1
ATOM 2463 O O . ASP A 1 319 ? 2.356 8.721 17.293 1.00 93.69 319 ASP A O 1
ATOM 2467 N N . GLN A 1 320 ? 4.318 9.734 16.828 1.00 93.62 320 GLN A N 1
ATOM 2468 C CA . GLN A 1 320 ? 4.185 9.838 15.372 1.00 93.62 320 GLN A CA 1
ATOM 2469 C C . GLN A 1 320 ? 5.497 9.424 14.694 1.00 93.62 320 GLN A C 1
ATOM 2471 O O . GLN A 1 320 ? 6.578 9.617 15.252 1.00 93.62 320 GLN A O 1
ATOM 2476 N N . VAL A 1 321 ? 5.413 8.887 13.476 1.00 91.06 321 VAL A N 1
ATOM 2477 C CA . VAL A 1 321 ? 6.565 8.505 12.655 1.00 91.06 321 VAL A CA 1
ATOM 2478 C C . VAL A 1 321 ? 6.271 8.696 11.162 1.00 91.06 321 VAL A C 1
ATOM 2480 O O . VAL A 1 321 ? 5.208 8.325 10.668 1.00 91.06 321 VAL A O 1
ATOM 2483 N N . ALA A 1 322 ? 7.227 9.283 10.440 1.00 88.12 322 ALA A N 1
ATOM 2484 C CA . ALA A 1 322 ? 7.120 9.620 9.015 1.00 88.12 322 ALA A CA 1
ATOM 2485 C C . ALA A 1 322 ? 8.447 9.356 8.272 1.00 88.12 322 ALA A C 1
ATOM 2487 O O . ALA A 1 322 ? 8.921 10.182 7.485 1.00 88.12 322 ALA A O 1
ATOM 2488 N N . GLU A 1 323 ? 9.094 8.225 8.567 1.00 87.38 323 GLU A N 1
ATOM 2489 C CA . GLU A 1 323 ? 10.491 7.947 8.211 1.00 87.38 323 GLU A CA 1
ATOM 2490 C C . GLU A 1 323 ? 10.707 6.586 7.526 1.00 87.38 323 GLU A C 1
ATOM 2492 O O . GLU A 1 323 ? 9.779 5.815 7.274 1.00 87.38 323 GLU A O 1
ATOM 2497 N N . HIS A 1 324 ? 11.968 6.299 7.197 1.00 86.06 324 HIS A N 1
ATOM 2498 C CA . HIS A 1 324 ? 12.405 5.014 6.663 1.00 86.06 324 HIS A CA 1
ATOM 2499 C C . HIS A 1 324 ? 13.173 4.201 7.708 1.00 86.06 324 HIS A C 1
ATOM 2501 O O . HIS A 1 324 ? 14.326 4.524 8.005 1.00 86.06 324 HIS A O 1
ATOM 2507 N N . GLN A 1 325 ? 12.606 3.081 8.157 1.00 83.62 325 GLN A N 1
ATOM 2508 C CA . GLN A 1 325 ? 13.375 2.064 8.874 1.00 83.62 325 GLN A CA 1
ATOM 2509 C C . GLN A 1 325 ? 14.141 1.178 7.881 1.00 83.62 325 GLN A C 1
ATOM 2511 O O . GLN A 1 325 ? 13.786 1.070 6.703 1.00 83.62 325 GLN A O 1
ATOM 2516 N N . THR A 1 326 ? 15.216 0.539 8.348 1.00 83.19 326 THR A N 1
ATOM 2517 C CA . THR A 1 326 ? 15.825 -0.603 7.656 1.00 83.19 326 THR A CA 1
ATOM 2518 C C . THR A 1 326 ? 15.703 -1.831 8.547 1.00 83.19 326 THR A C 1
ATOM 2520 O O . THR A 1 326 ? 16.369 -1.906 9.578 1.00 83.19 326 THR A O 1
ATOM 2523 N N . THR A 1 327 ? 14.858 -2.773 8.143 1.00 74.94 327 THR A N 1
ATOM 2524 C CA . THR A 1 327 ? 14.535 -3.998 8.884 1.00 74.94 327 THR A CA 1
ATOM 2525 C C . THR A 1 327 ? 14.915 -5.183 7.996 1.00 74.94 327 THR A C 1
ATOM 2527 O O . THR A 1 327 ? 14.591 -5.194 6.810 1.00 74.94 327 THR A O 1
ATOM 2530 N N . ASP A 1 328 ? 15.675 -6.144 8.525 1.00 78.00 328 ASP A N 1
ATOM 2531 C CA . ASP A 1 328 ? 16.205 -7.303 7.775 1.00 78.00 328 ASP A CA 1
ATOM 2532 C C . ASP A 1 328 ? 17.034 -6.939 6.521 1.00 78.00 328 ASP A C 1
ATOM 2534 O O . ASP A 1 328 ? 17.160 -7.712 5.573 1.00 78.00 328 ASP A O 1
ATOM 2538 N N . GLY A 1 329 ? 17.616 -5.735 6.513 1.00 79.69 329 GLY A N 1
ATOM 2539 C CA . GLY A 1 329 ? 18.363 -5.180 5.380 1.00 79.69 329 GLY A CA 1
ATOM 2540 C C . GLY A 1 329 ? 17.497 -4.514 4.302 1.00 79.69 329 GLY A C 1
ATOM 2541 O O . GLY A 1 329 ? 18.047 -3.890 3.393 1.00 79.69 329 GLY A O 1
ATOM 2542 N N . GLU A 1 330 ? 16.168 -4.576 4.409 1.00 83.69 330 GLU A N 1
ATOM 2543 C CA . GLU A 1 330 ? 15.247 -3.872 3.518 1.00 83.69 330 GLU A CA 1
ATOM 2544 C C . GLU A 1 330 ? 14.831 -2.515 4.082 1.00 83.69 330 GLU A C 1
ATOM 2546 O O . GLU A 1 330 ? 14.499 -2.381 5.259 1.00 83.69 330 GLU A O 1
ATOM 2551 N N . ARG A 1 331 ? 14.797 -1.500 3.216 1.00 89.25 331 ARG A N 1
ATOM 2552 C CA . ARG A 1 331 ? 14.339 -0.158 3.573 1.00 89.25 331 ARG A CA 1
ATOM 2553 C C . ARG A 1 331 ? 12.824 -0.048 3.396 1.00 89.25 331 ARG A C 1
ATOM 2555 O O . ARG A 1 331 ? 12.336 -0.246 2.283 1.00 89.25 331 ARG A O 1
ATOM 2562 N N . ARG A 1 332 ? 12.096 0.301 4.460 1.00 91.56 332 ARG A N 1
ATOM 2563 C CA . ARG A 1 332 ? 10.625 0.385 4.467 1.00 91.56 332 ARG A CA 1
ATOM 2564 C C . ARG A 1 332 ? 10.155 1.732 5.010 1.00 91.56 332 ARG A C 1
ATOM 2566 O O . ARG A 1 332 ? 10.654 2.193 6.035 1.00 91.56 332 ARG A O 1
ATOM 2573 N N . PHE A 1 333 ? 9.237 2.378 4.297 1.00 93.69 333 PHE A N 1
ATOM 2574 C CA . PHE A 1 333 ? 8.636 3.653 4.682 1.00 93.69 333 PHE A CA 1
ATOM 2575 C C . PHE A 1 333 ? 7.424 3.445 5.586 1.00 93.69 333 PHE A C 1
ATOM 2577 O O . PHE A 1 333 ? 6.529 2.658 5.259 1.00 93.69 333 PHE A O 1
ATOM 2584 N N . VAL A 1 334 ? 7.359 4.218 6.666 1.00 93.31 334 VAL A N 1
ATOM 2585 C CA . VAL A 1 334 ? 6.193 4.296 7.543 1.00 93.31 334 VAL A CA 1
ATOM 2586 C C . VAL A 1 334 ? 5.777 5.752 7.711 1.00 93.31 334 VAL A C 1
ATOM 2588 O O . VAL A 1 334 ? 6.579 6.604 8.078 1.00 93.31 334 VAL A O 1
ATOM 2591 N N . ASP A 1 335 ? 4.495 5.996 7.468 1.00 92.69 335 ASP A N 1
ATOM 2592 C CA . ASP A 1 335 ? 3.754 7.205 7.809 1.00 92.69 335 ASP A CA 1
ATOM 2593 C C . ASP A 1 335 ? 2.620 6.738 8.731 1.00 92.69 335 ASP A C 1
ATOM 2595 O O . ASP A 1 335 ? 1.704 6.045 8.283 1.00 92.69 335 ASP A O 1
ATOM 2599 N N . ALA A 1 336 ? 2.746 6.991 10.033 1.00 95.19 336 ALA A N 1
ATOM 2600 C CA . ALA A 1 336 ? 1.832 6.487 11.054 1.00 95.19 336 ALA A CA 1
ATOM 2601 C C . ALA A 1 336 ? 1.907 7.309 12.349 1.00 95.19 336 ALA A C 1
ATOM 2603 O O . ALA A 1 336 ? 2.931 7.899 12.675 1.00 95.19 336 ALA A O 1
ATOM 2604 N N . GLY A 1 337 ? 0.844 7.283 13.142 1.00 95.75 337 GLY A N 1
ATOM 2605 C CA . GLY A 1 337 ? 0.836 7.768 14.519 1.00 95.75 337 GLY A CA 1
ATOM 2606 C C . GLY A 1 337 ? -0.342 7.190 15.289 1.00 95.75 337 GLY A C 1
ATOM 2607 O O . GLY A 1 337 ? -1.276 6.647 14.686 1.00 95.75 337 GLY A O 1
ATOM 2608 N N . TYR A 1 338 ? -0.299 7.300 16.616 1.00 95.62 338 TYR A N 1
ATOM 2609 C CA . TYR A 1 338 ? -1.405 6.870 17.470 1.00 95.62 338 TYR A CA 1
ATOM 2610 C C . TYR A 1 338 ? -2.020 8.016 18.273 1.00 95.62 338 TYR A C 1
ATOM 2612 O O . TYR A 1 338 ? -1.381 9.011 18.609 1.00 95.62 338 TYR A O 1
ATOM 2620 N N . ILE A 1 339 ? -3.299 7.847 18.575 1.00 95.44 339 ILE A N 1
ATOM 2621 C CA . ILE A 1 339 ? -4.131 8.721 19.387 1.00 95.44 339 ILE A CA 1
ATOM 2622 C C . ILE A 1 339 ? -4.391 7.969 20.686 1.00 95.44 339 ILE A C 1
ATOM 2624 O O . ILE A 1 339 ? -4.963 6.883 20.646 1.00 95.44 339 ILE A O 1
ATOM 2628 N N . GLU A 1 340 ? -4.021 8.534 21.828 1.00 94.12 340 GLU A N 1
ATOM 2629 C CA . GLU A 1 340 ? -4.582 8.102 23.107 1.00 94.12 340 GLU A CA 1
ATOM 2630 C C . GLU A 1 340 ? -6.019 8.621 23.173 1.00 94.12 340 GLU A C 1
ATOM 2632 O O . GLU A 1 340 ? -6.250 9.835 23.280 1.00 94.12 340 GLU A O 1
ATOM 2637 N N . LEU A 1 341 ? -6.982 7.709 23.024 1.00 91.62 341 LEU A N 1
ATOM 2638 C CA . LEU A 1 341 ? -8.397 8.046 23.015 1.00 91.62 341 LEU A CA 1
ATOM 2639 C C . LEU A 1 341 ? -8.854 8.350 24.443 1.00 91.62 341 LEU A C 1
ATOM 2641 O O . LEU A 1 341 ? -8.600 7.593 25.377 1.00 91.62 341 LEU A O 1
ATOM 2645 N N . ASN A 1 342 ? -9.533 9.481 24.596 1.00 88.62 342 ASN A N 1
ATOM 2646 C CA . ASN A 1 342 ? -10.109 9.944 25.851 1.00 88.62 342 ASN A CA 1
ATOM 2647 C C . ASN A 1 342 ? -11.604 10.149 25.607 1.00 88.62 342 ASN A C 1
ATOM 2649 O O . ASN A 1 342 ? -12.042 11.239 25.230 1.00 88.62 342 ASN A O 1
ATOM 2653 N N . LEU A 1 343 ? -12.345 9.047 25.695 1.00 84.00 343 LEU A N 1
ATOM 2654 C CA . LEU A 1 343 ? -13.751 8.982 25.322 1.00 84.00 343 LEU A CA 1
ATOM 2655 C C . LEU A 1 343 ? -14.632 9.317 26.535 1.00 84.00 343 LEU A C 1
ATOM 2657 O O . LEU A 1 343 ? -14.330 8.862 27.636 1.00 84.00 343 LEU A O 1
ATOM 2661 N N . PRO A 1 344 ? -15.703 10.107 26.357 1.00 76.94 344 PRO A N 1
ATOM 2662 C CA . PRO A 1 344 ? -16.746 10.258 27.368 1.00 76.94 344 PRO A CA 1
ATOM 2663 C C . PRO A 1 344 ? -17.422 8.928 27.724 1.00 76.94 344 PRO A C 1
ATOM 2665 O O . PRO A 1 344 ? -17.559 8.066 26.858 1.00 76.94 344 PRO A O 1
ATOM 2668 N N . ASP A 1 345 ? -17.929 8.810 28.954 1.00 75.19 345 ASP A N 1
ATOM 2669 C CA . ASP A 1 345 ? -18.582 7.595 29.473 1.00 75.19 345 ASP A CA 1
ATOM 2670 C C . ASP A 1 345 ? -19.805 7.134 28.642 1.00 75.19 345 ASP A C 1
ATOM 2672 O O . ASP A 1 345 ? -20.211 5.976 28.729 1.00 75.19 345 ASP A O 1
ATOM 2676 N N . ASP A 1 346 ? -20.401 8.024 27.832 1.00 74.38 346 ASP A N 1
ATOM 2677 C CA . ASP A 1 346 ? -21.505 7.724 26.907 1.00 74.38 346 ASP A CA 1
ATOM 2678 C C . ASP A 1 346 ? -21.071 7.090 25.569 1.00 74.38 346 ASP A C 1
ATOM 2680 O O . ASP A 1 346 ? -21.933 6.753 24.760 1.00 74.38 346 ASP A O 1
ATOM 2684 N N . ILE A 1 347 ? -19.765 6.932 25.309 1.00 77.06 347 ILE A N 1
ATOM 2685 C CA . ILE A 1 347 ? -19.222 6.473 24.020 1.00 77.06 347 ILE A CA 1
ATOM 2686 C C . ILE A 1 347 ? -18.185 5.370 24.212 1.00 77.06 347 ILE A C 1
ATOM 2688 O O . ILE A 1 347 ? -17.096 5.602 24.738 1.00 77.06 347 ILE A O 1
ATOM 2692 N N . SER A 1 348 ? -18.475 4.182 23.678 1.00 80.06 348 SER A N 1
ATOM 2693 C CA . SER A 1 348 ? -17.482 3.113 23.595 1.00 80.06 348 SER A CA 1
ATOM 2694 C C . SER A 1 348 ? -16.570 3.290 22.372 1.00 80.06 348 SER A C 1
ATOM 2696 O O . SER A 1 348 ? -16.738 4.189 21.536 1.00 80.06 348 SER A O 1
ATOM 2698 N N . SER A 1 349 ? -15.579 2.410 22.238 1.00 74.38 349 SER A N 1
ATOM 2699 C CA . SER A 1 349 ? -14.908 2.227 20.955 1.00 74.38 349 SER A CA 1
ATOM 2700 C C . SER A 1 349 ? -14.757 0.762 20.606 1.00 74.38 349 SER A C 1
ATOM 2702 O O . SER A 1 349 ? -14.604 -0.098 21.471 1.00 74.38 349 SER A O 1
ATOM 2704 N N . ILE A 1 350 ? -14.811 0.503 19.304 1.00 76.38 350 ILE A N 1
ATOM 2705 C CA . ILE A 1 350 ? -14.791 -0.830 18.712 1.00 76.38 350 ILE A CA 1
ATOM 2706 C C . ILE A 1 350 ? -13.779 -0.836 17.559 1.00 76.38 350 ILE A C 1
ATOM 2708 O O . ILE A 1 350 ? -13.697 0.160 16.831 1.00 76.38 350 ILE A O 1
ATOM 2712 N N . PRO A 1 351 ? -12.983 -1.910 17.368 1.00 72.50 351 PRO A N 1
ATOM 2713 C CA . PRO A 1 351 ? -11.752 -1.829 16.577 1.00 72.50 351 PRO A CA 1
ATOM 2714 C C . PRO A 1 351 ? -11.923 -1.275 15.159 1.00 72.50 351 PRO A C 1
ATOM 2716 O O . PRO A 1 351 ? -11.129 -0.463 14.678 1.00 72.50 351 PRO A O 1
ATOM 2719 N N . PHE A 1 352 ? -12.997 -1.690 14.493 1.00 70.94 352 PHE A N 1
ATOM 2720 C CA . PHE A 1 352 ? -13.365 -1.265 13.152 1.00 70.94 352 PHE A CA 1
ATOM 2721 C C . PHE A 1 352 ? -14.843 -1.609 12.922 1.00 70.94 352 PHE A C 1
ATOM 2723 O O . PHE A 1 352 ? -15.309 -2.633 13.423 1.00 70.94 352 PHE A O 1
ATOM 2730 N N . VAL A 1 353 ? -15.575 -0.816 12.132 1.00 67.62 353 VAL A N 1
ATOM 2731 C CA . VAL A 1 353 ? -16.921 -1.202 11.668 1.00 67.62 353 VAL A CA 1
ATOM 2732 C C . VAL A 1 353 ? -16.978 -1.124 10.156 1.00 67.62 353 VAL A C 1
ATOM 2734 O O . VAL A 1 353 ? -16.871 -0.050 9.569 1.00 67.62 353 VAL A O 1
ATOM 2737 N N . ILE A 1 354 ? -17.218 -2.269 9.519 1.00 64.12 354 ILE A N 1
ATOM 2738 C CA . ILE A 1 354 ? -17.556 -2.305 8.100 1.00 64.12 354 ILE A CA 1
ATOM 2739 C C . ILE A 1 354 ? -19.076 -2.230 7.967 1.00 64.12 354 ILE A C 1
ATOM 2741 O O . ILE A 1 354 ? -19.774 -3.239 8.070 1.00 64.12 354 ILE A O 1
ATOM 2745 N N . LYS A 1 355 ? -19.578 -1.018 7.726 1.00 53.47 355 LYS A N 1
ATOM 2746 C CA . LYS A 1 355 ? -20.929 -0.814 7.189 1.00 53.47 355 LYS A CA 1
ATOM 2747 C C . LYS A 1 355 ? -20.917 -1.205 5.691 1.00 53.47 355 LYS A C 1
ATOM 2749 O O . LYS A 1 355 ? -19.854 -1.210 5.069 1.00 53.47 355 LYS A O 1
ATOM 2754 N N . ASP A 1 356 ? -22.074 -1.582 5.145 1.00 51.12 356 ASP A N 1
ATOM 2755 C CA . ASP A 1 356 ? -22.280 -2.136 3.784 1.00 51.12 356 ASP A CA 1
ATOM 2756 C C . ASP A 1 356 ? -21.832 -3.598 3.527 1.00 51.12 356 ASP A C 1
ATOM 2758 O O . ASP A 1 356 ? -21.603 -3.980 2.377 1.00 51.12 356 ASP A O 1
ATOM 2762 N N . LEU A 1 357 ? -21.741 -4.455 4.553 1.00 51.38 357 LEU A N 1
ATOM 2763 C CA . LEU A 1 357 ? -21.568 -5.908 4.367 1.00 51.38 357 LEU A CA 1
ATOM 2764 C C . LEU A 1 357 ? -22.785 -6.725 4.810 1.00 51.38 357 LEU A C 1
ATOM 2766 O O . LEU A 1 357 ? -23.536 -6.327 5.695 1.00 51.38 357 LEU A O 1
ATOM 2770 N N . ILE A 1 358 ? -22.921 -7.912 4.208 1.00 51.12 358 ILE A N 1
ATOM 2771 C CA . ILE A 1 358 ? -23.831 -8.979 4.652 1.00 51.12 358 ILE A CA 1
ATOM 2772 C C . ILE A 1 358 ? -23.496 -9.335 6.111 1.00 51.12 358 ILE A C 1
ATOM 2774 O O . ILE A 1 358 ? -22.316 -9.399 6.467 1.00 51.12 358 ILE A O 1
ATOM 2778 N N . GLU A 1 359 ? -24.517 -9.578 6.933 1.00 50.91 359 GLU A N 1
ATOM 2779 C CA . GLU A 1 359 ? -24.446 -9.694 8.405 1.00 50.91 359 GLU A CA 1
ATOM 2780 C C . GLU A 1 359 ? -23.422 -10.733 8.917 1.00 50.91 359 GLU A C 1
ATOM 2782 O O . GLU A 1 359 ? -22.758 -10.513 9.932 1.00 50.91 359 GLU A O 1
ATOM 2787 N N . ASP A 1 360 ? -23.174 -11.801 8.150 1.00 50.84 360 ASP A N 1
ATOM 2788 C CA . ASP A 1 360 ? -22.082 -12.776 8.351 1.00 50.84 360 ASP A CA 1
ATOM 2789 C C . ASP A 1 360 ? -20.674 -12.153 8.457 1.00 50.84 360 ASP A C 1
ATOM 2791 O O . ASP A 1 360 ? -19.713 -12.827 8.833 1.00 50.84 360 ASP A O 1
ATOM 2795 N N . THR A 1 361 ? -20.509 -10.890 8.059 1.00 56.97 361 THR A N 1
ATOM 2796 C CA . THR A 1 361 ? -19.196 -10.258 7.880 1.00 56.97 361 THR A CA 1
ATOM 2797 C C . THR A 1 361 ? -18.886 -9.131 8.861 1.00 56.97 361 THR A C 1
ATOM 2799 O O . THR A 1 361 ? -17.710 -8.824 9.073 1.00 56.97 361 THR A O 1
ATOM 2802 N N . SER A 1 362 ? -19.910 -8.540 9.480 1.00 55.78 362 SER A N 1
ATOM 2803 C CA . SER A 1 362 ? -19.778 -7.576 10.581 1.00 55.78 362 SER A CA 1
ATOM 2804 C C . SER A 1 362 ? -19.515 -8.261 11.930 1.00 55.78 362 SER A C 1
ATOM 2806 O O . SER A 1 362 ? -19.008 -7.626 12.847 1.00 55.78 362 SER A O 1
ATOM 2808 N N . SER A 1 363 ? -19.784 -9.567 12.035 1.00 66.75 363 SER A N 1
ATOM 2809 C CA . SER A 1 363 ? -19.545 -10.402 13.225 1.00 66.75 363 SER A CA 1
ATOM 2810 C C . SER A 1 363 ? -18.133 -11.016 13.311 1.00 66.75 363 SER A C 1
ATOM 2812 O O . SER A 1 363 ? -17.812 -11.720 14.272 1.00 66.75 363 SER A O 1
ATOM 2814 N N . LEU A 1 364 ? -17.271 -10.779 12.315 1.00 82.19 364 LEU A N 1
ATOM 2815 C CA . LEU A 1 364 ? -15.934 -11.375 12.250 1.00 82.19 364 LEU A CA 1
ATOM 2816 C C . LEU A 1 364 ? -14.941 -10.652 13.171 1.00 82.19 364 LEU A C 1
ATOM 2818 O O . LEU A 1 364 ? -14.832 -9.427 13.147 1.00 82.19 364 LEU A O 1
ATOM 2822 N N . LYS A 1 365 ? -14.155 -11.422 13.934 1.00 87.12 365 LYS A N 1
ATOM 2823 C CA . LYS A 1 365 ? -13.088 -10.880 14.792 1.00 87.12 365 LYS A CA 1
ATOM 2824 C C . LYS A 1 365 ? -12.005 -10.172 13.975 1.00 87.12 365 LYS A C 1
ATOM 2826 O O . LYS A 1 365 ? -11.655 -10.632 12.889 1.00 87.12 365 LYS A O 1
ATOM 2831 N N . PHE A 1 366 ? -11.442 -9.108 14.544 1.00 87.94 366 PHE A N 1
ATOM 2832 C CA . PHE A 1 366 ? -10.287 -8.391 14.006 1.00 87.94 366 PHE A CA 1
ATOM 2833 C C . PHE A 1 366 ? -8.990 -8.832 14.691 1.00 87.94 366 PHE A C 1
ATOM 2835 O O . PHE A 1 366 ? -8.942 -8.995 15.908 1.00 87.94 366 PHE A O 1
ATOM 2842 N N . TYR A 1 367 ? -7.947 -8.977 13.880 1.00 92.25 367 TYR A N 1
ATOM 2843 C CA . TYR A 1 367 ? -6.563 -9.263 14.250 1.00 92.25 367 TYR A CA 1
ATOM 2844 C C . TYR A 1 367 ? -5.631 -8.287 13.522 1.00 92.25 367 TYR A C 1
ATOM 2846 O O . TYR A 1 367 ? -6.028 -7.663 12.533 1.00 92.25 367 TYR A O 1
ATOM 2854 N N . VAL A 1 368 ? -4.382 -8.177 13.969 1.00 93.69 368 VAL A N 1
ATOM 2855 C CA . VAL A 1 368 ? -3.355 -7.320 13.362 1.00 93.69 368 VAL A CA 1
ATOM 2856 C C . VAL A 1 368 ? -2.123 -8.155 13.014 1.00 93.69 368 VAL A C 1
ATOM 2858 O O . VAL A 1 368 ? -1.688 -8.993 13.803 1.00 93.69 368 VAL A O 1
ATOM 2861 N N . ALA A 1 369 ? -1.567 -7.948 11.821 1.00 95.38 369 ALA A N 1
ATOM 2862 C CA . ALA A 1 369 ? -0.370 -8.652 11.378 1.00 95.38 369 ALA A CA 1
ATOM 2863 C C . ALA A 1 369 ? 0.890 -8.101 12.075 1.00 95.38 369 ALA A C 1
ATOM 2865 O O . ALA A 1 369 ? 1.241 -6.932 11.917 1.00 95.38 369 ALA A O 1
ATOM 2866 N N . ASP A 1 370 ? 1.587 -8.960 12.821 1.00 93.81 370 ASP A N 1
ATOM 2867 C CA . ASP A 1 370 ? 2.897 -8.672 13.430 1.00 93.81 370 ASP A CA 1
ATOM 2868 C C . ASP A 1 370 ? 4.057 -8.893 12.430 1.00 93.81 370 ASP A C 1
ATOM 2870 O O . ASP A 1 370 ? 5.174 -8.392 12.589 1.00 93.81 370 ASP A O 1
ATOM 2874 N N . GLU A 1 371 ? 3.759 -9.599 11.336 1.00 92.19 371 GLU A N 1
ATOM 2875 C CA . GLU A 1 371 ? 4.658 -9.905 10.224 1.00 92.19 371 GLU A CA 1
ATOM 2876 C C . GLU A 1 371 ? 4.135 -9.338 8.894 1.00 92.19 371 GLU A C 1
ATOM 2878 O O . GLU A 1 371 ? 2.939 -9.112 8.705 1.00 92.19 371 GLU A O 1
ATOM 2883 N N . ILE A 1 372 ? 5.054 -9.116 7.954 1.00 91.00 372 ILE A N 1
ATOM 2884 C CA . ILE A 1 372 ? 4.769 -8.556 6.628 1.00 91.00 372 ILE A CA 1
ATOM 2885 C C . ILE A 1 372 ? 4.082 -9.595 5.724 1.00 91.00 372 ILE A C 1
ATOM 2887 O O . ILE A 1 372 ? 4.469 -10.762 5.690 1.00 91.00 372 ILE A O 1
ATOM 2891 N N . VAL A 1 373 ? 3.087 -9.146 4.952 1.00 91.62 373 VAL A N 1
ATOM 2892 C CA . VAL A 1 373 ? 2.455 -9.923 3.868 1.00 91.62 373 VAL A CA 1
ATOM 2893 C C . VAL A 1 373 ? 3.444 -10.217 2.733 1.00 91.62 373 VAL A C 1
ATOM 2895 O O . VAL A 1 373 ? 4.239 -9.356 2.357 1.00 91.62 373 VAL A O 1
ATOM 2898 N N . ASP A 1 374 ? 3.392 -11.425 2.169 1.00 90.19 374 ASP A N 1
ATOM 2899 C CA . ASP A 1 374 ? 4.406 -11.952 1.241 1.00 90.19 374 ASP A CA 1
ATOM 2900 C C . ASP A 1 374 ? 3.917 -12.054 -0.224 1.00 90.19 374 ASP A C 1
ATOM 2902 O O . ASP A 1 374 ? 2.794 -11.680 -0.570 1.00 90.19 374 ASP A O 1
ATOM 2906 N N . ASP A 1 375 ? 4.767 -12.536 -1.140 1.00 90.69 375 ASP A N 1
ATOM 2907 C CA . ASP A 1 375 ? 4.425 -12.615 -2.567 1.00 90.69 375 ASP A CA 1
ATOM 2908 C C . ASP A 1 375 ? 3.319 -13.649 -2.879 1.00 90.69 375 ASP A C 1
ATOM 2910 O O . ASP A 1 375 ? 2.559 -13.513 -3.852 1.00 90.69 375 ASP A O 1
ATOM 2914 N N . SER A 1 376 ? 3.135 -14.647 -2.010 1.00 90.31 376 SER A N 1
ATOM 2915 C CA . SER A 1 376 ? 2.027 -15.596 -2.117 1.00 90.31 376 SER A CA 1
ATOM 2916 C C . SER A 1 376 ? 0.668 -14.946 -1.812 1.00 90.31 376 SER A C 1
ATOM 2918 O O . SER A 1 376 ? -0.338 -15.421 -2.343 1.00 90.31 376 SER A O 1
ATOM 2920 N N . ASP A 1 377 ? 0.629 -13.783 -1.147 1.00 92.38 377 ASP A N 1
ATOM 2921 C CA . ASP A 1 377 ? -0.591 -12.986 -0.943 1.00 92.38 377 ASP A CA 1
ATOM 2922 C C . ASP A 1 377 ? -1.035 -12.176 -2.180 1.00 92.38 377 ASP A C 1
ATOM 2924 O O . ASP A 1 377 ? -2.173 -11.707 -2.227 1.00 92.38 377 ASP A O 1
ATOM 2928 N N . LEU A 1 378 ? -0.191 -11.991 -3.209 1.00 93.62 378 LEU A N 1
ATOM 2929 C CA . LEU A 1 378 ? -0.584 -11.172 -4.373 1.00 93.62 378 LEU A CA 1
ATOM 2930 C C . LEU A 1 378 ? -1.816 -11.732 -5.115 1.00 93.62 378 LEU A C 1
ATOM 2932 O O . LEU A 1 378 ? -1.958 -12.944 -5.268 1.00 93.62 378 LEU A O 1
ATOM 2936 N N . ASP A 1 379 ? -2.660 -10.837 -5.632 1.00 92.88 379 ASP A N 1
ATOM 2937 C CA . ASP A 1 379 ? -4.010 -11.093 -6.175 1.00 92.88 379 ASP A CA 1
ATOM 2938 C C . ASP A 1 379 ? -5.079 -11.518 -5.139 1.00 92.88 379 ASP A C 1
ATOM 2940 O O . ASP A 1 379 ? -6.254 -11.653 -5.495 1.00 92.88 379 ASP A O 1
ATOM 2944 N N . TYR A 1 380 ? -4.736 -11.659 -3.851 1.00 92.25 380 TYR A N 1
ATOM 2945 C CA . TYR A 1 380 ? -5.745 -11.889 -2.812 1.00 92.25 380 TYR A CA 1
ATOM 2946 C C . TYR A 1 380 ? -6.630 -10.641 -2.605 1.00 92.25 380 TYR A C 1
ATOM 2948 O O . TYR A 1 380 ? -6.111 -9.516 -2.671 1.00 92.25 380 TYR A O 1
ATOM 2956 N N . PRO A 1 381 ? -7.946 -10.807 -2.355 1.00 92.88 381 PRO A N 1
ATOM 2957 C CA . PRO A 1 381 ? -8.835 -9.697 -2.029 1.00 92.88 381 PRO A CA 1
ATOM 2958 C C . PRO A 1 381 ? -8.411 -8.970 -0.750 1.00 92.88 381 PRO A C 1
ATOM 2960 O O . PRO A 1 381 ? -8.184 -9.581 0.297 1.00 92.88 381 PRO A O 1
ATOM 2963 N N . VAL A 1 382 ? -8.341 -7.647 -0.842 1.00 94.88 382 VAL A N 1
ATOM 2964 C CA . VAL A 1 382 ? -8.118 -6.736 0.284 1.00 94.88 382 VAL A CA 1
ATOM 2965 C C . VAL A 1 382 ? -9.212 -5.684 0.300 1.00 94.88 382 VAL A C 1
ATOM 2967 O O . VAL A 1 382 ? -9.714 -5.264 -0.743 1.00 94.88 382 VAL A O 1
ATOM 2970 N N . TYR A 1 383 ? -9.563 -5.238 1.494 1.00 93.56 383 TYR A N 1
ATOM 2971 C CA . TYR A 1 383 ? -10.674 -4.335 1.732 1.00 93.56 383 TYR A CA 1
ATOM 2972 C C . TYR A 1 383 ? -10.204 -3.136 2.545 1.00 93.56 383 TYR A C 1
ATOM 2974 O O . TYR A 1 383 ? -9.261 -3.238 3.330 1.00 93.56 383 TYR A O 1
ATOM 2982 N N . LYS A 1 384 ? -10.884 -2.003 2.389 1.00 92.62 384 LYS A N 1
ATOM 2983 C CA . LYS A 1 384 ? -10.777 -0.869 3.313 1.00 92.62 384 LYS A CA 1
ATOM 2984 C C . LYS A 1 384 ? -12.087 -0.097 3.368 1.00 92.62 384 LYS A C 1
ATOM 2986 O O . LYS A 1 384 ? -12.807 -0.015 2.371 1.00 92.62 384 LYS A O 1
ATOM 2991 N N . PHE A 1 385 ? -12.358 0.517 4.510 1.00 89.81 385 PHE A N 1
ATOM 2992 C CA . PHE A 1 385 ? -13.390 1.539 4.672 1.00 89.81 385 PHE A CA 1
ATOM 2993 C C . PHE A 1 385 ? -12.668 2.850 4.996 1.00 89.81 385 PHE A C 1
ATOM 2995 O O . PHE A 1 385 ? -11.805 2.872 5.872 1.00 89.81 385 PHE A O 1
ATOM 3002 N N . GLY A 1 386 ? -12.961 3.915 4.250 1.00 89.62 386 GLY A N 1
ATOM 3003 C CA . GLY A 1 386 ? -12.305 5.214 4.401 1.00 89.62 386 GLY A CA 1
ATOM 3004 C C . GLY A 1 386 ? -13.320 6.337 4.567 1.00 89.62 386 GLY A C 1
ATOM 3005 O O . GLY A 1 386 ? -14.409 6.282 3.996 1.00 89.62 386 GLY A O 1
ATOM 3006 N N . ALA A 1 387 ? -12.968 7.364 5.335 1.00 89.62 387 ALA A N 1
ATOM 3007 C CA . ALA A 1 387 ? -13.886 8.427 5.726 1.00 89.62 387 ALA A CA 1
ATOM 3008 C C . ALA A 1 387 ? -14.436 9.233 4.536 1.00 89.62 387 ALA A C 1
ATOM 3010 O O . ALA A 1 387 ? -15.576 9.701 4.569 1.00 89.62 387 ALA A O 1
ATOM 3011 N N . ARG A 1 388 ? -13.658 9.377 3.453 1.00 88.00 388 ARG A N 1
ATOM 3012 C CA . ARG A 1 388 ? -14.129 10.034 2.227 1.00 88.00 388 ARG A CA 1
ATOM 3013 C C . ARG A 1 388 ? -14.993 9.098 1.386 1.00 88.00 388 ARG A C 1
ATOM 3015 O O . ARG A 1 388 ? -16.011 9.531 0.856 1.00 88.00 388 ARG A O 1
ATOM 3022 N N . THR A 1 389 ? -14.597 7.834 1.261 1.00 87.88 389 THR A N 1
ATOM 3023 C CA . THR A 1 389 ? -15.338 6.830 0.477 1.00 87.88 389 THR A CA 1
ATOM 3024 C C . THR A 1 389 ? -16.632 6.356 1.139 1.00 87.88 389 THR A C 1
ATOM 3026 O O . THR A 1 389 ? -17.523 5.901 0.420 1.00 87.88 389 THR A O 1
ATOM 3029 N N . GLY A 1 390 ? -16.756 6.467 2.467 1.00 85.94 390 GLY A N 1
ATOM 3030 C CA . GLY A 1 390 ? -17.986 6.260 3.247 1.00 85.94 390 GLY A CA 1
ATOM 3031 C C . GLY A 1 390 ? -18.602 4.859 3.187 1.00 85.94 390 GLY A C 1
ATOM 3032 O O . GLY A 1 390 ? -19.710 4.668 3.667 1.00 85.94 390 GLY A O 1
ATOM 3033 N N . SER A 1 391 ? -17.915 3.913 2.551 1.00 86.38 391 SER A N 1
ATOM 3034 C CA . SER A 1 391 ? -18.407 2.588 2.172 1.00 86.38 391 SER A CA 1
ATOM 3035 C C . SER A 1 391 ? -17.216 1.656 1.964 1.00 86.38 391 SER A C 1
ATOM 3037 O O . SER A 1 391 ? -16.110 2.116 1.647 1.00 86.38 391 SER A O 1
ATOM 3039 N N . LEU A 1 392 ? -17.422 0.345 2.109 1.00 88.56 392 LEU A N 1
ATOM 3040 C CA . LEU A 1 392 ? -16.362 -0.632 1.863 1.00 88.56 392 LEU A CA 1
ATOM 3041 C C . LEU A 1 392 ? -15.912 -0.596 0.396 1.00 88.56 392 LEU A C 1
ATOM 3043 O O . LEU A 1 392 ? -16.734 -0.648 -0.522 1.00 88.56 392 LEU A O 1
ATOM 3047 N N . LYS A 1 393 ? -14.597 -0.570 0.166 1.00 92.06 393 LYS A N 1
ATOM 3048 C CA . LYS A 1 393 ? -13.997 -0.768 -1.158 1.00 92.06 393 LYS A CA 1
ATOM 3049 C C . LYS A 1 393 ? -13.132 -2.024 -1.160 1.00 92.06 393 LYS A C 1
ATOM 3051 O O . LYS A 1 393 ? -12.197 -2.133 -0.368 1.00 92.06 393 LYS A O 1
ATOM 3056 N N . GLU A 1 394 ? -13.444 -2.948 -2.067 1.00 93.12 394 GLU A N 1
ATOM 3057 C CA . GLU A 1 394 ? -12.604 -4.105 -2.385 1.00 93.12 394 GLU A CA 1
ATOM 3058 C C . GLU A 1 394 ? -11.565 -3.732 -3.455 1.00 93.12 394 GLU A C 1
ATOM 3060 O O . GLU A 1 394 ? -11.844 -3.008 -4.418 1.00 93.12 394 GLU A O 1
ATOM 3065 N N . GLY A 1 395 ? -10.366 -4.278 -3.312 1.00 94.38 395 GLY A N 1
ATOM 3066 C CA . GLY A 1 395 ? -9.362 -4.378 -4.358 1.00 94.38 395 GLY A CA 1
ATOM 3067 C C . GLY A 1 395 ? -8.531 -5.638 -4.162 1.00 94.38 395 GLY A C 1
ATOM 3068 O O . GLY A 1 395 ? -8.922 -6.565 -3.456 1.00 94.38 395 GLY A O 1
ATOM 3069 N N . LYS A 1 396 ? -7.354 -5.666 -4.777 1.00 95.06 396 LYS A N 1
ATOM 3070 C CA . LYS A 1 396 ? -6.399 -6.764 -4.659 1.00 95.06 396 LYS A CA 1
ATOM 3071 C C . LYS A 1 396 ? -5.027 -6.269 -4.246 1.00 95.06 396 LYS A C 1
ATOM 3073 O O . LYS A 1 396 ? -4.606 -5.178 -4.644 1.00 95.06 396 LYS A O 1
ATOM 3078 N N . LEU A 1 397 ? -4.310 -7.107 -3.506 1.00 95.62 397 LEU A N 1
ATOM 3079 C CA . LEU A 1 397 ? -2.904 -6.892 -3.194 1.00 95.62 397 LEU A CA 1
ATOM 3080 C C . LEU A 1 397 ? -2.068 -7.037 -4.479 1.00 95.62 397 LEU A C 1
ATOM 3082 O O . LEU A 1 397 ? -1.929 -8.131 -5.026 1.00 95.62 397 LEU A O 1
ATOM 3086 N N . ALA A 1 398 ? -1.560 -5.922 -5.004 1.00 95.50 398 ALA A N 1
ATOM 3087 C CA . ALA A 1 398 ? -0.878 -5.866 -6.300 1.00 95.50 398 ALA A CA 1
ATOM 3088 C C . ALA A 1 398 ? 0.652 -5.953 -6.171 1.00 95.50 398 ALA A C 1
ATOM 3090 O O . ALA A 1 398 ? 1.319 -6.451 -7.079 1.00 95.50 398 ALA A O 1
ATOM 3091 N N . SER A 1 399 ? 1.198 -5.479 -5.048 1.00 96.25 399 SER A N 1
ATOM 3092 C CA . SER A 1 399 ? 2.596 -5.661 -4.649 1.00 96.25 399 SER A CA 1
ATOM 3093 C C . SER A 1 399 ? 2.744 -5.500 -3.135 1.00 96.25 399 SER A C 1
ATOM 3095 O O . SER A 1 399 ? 2.041 -4.690 -2.533 1.00 96.25 399 SER A O 1
ATOM 3097 N N . VAL A 1 400 ? 3.694 -6.225 -2.542 1.00 94.94 400 VAL A N 1
ATOM 3098 C CA . VAL A 1 400 ? 4.166 -6.035 -1.154 1.00 94.94 400 VAL A CA 1
ATOM 3099 C C . VAL A 1 400 ? 5.523 -5.318 -1.091 1.00 94.94 400 VAL A C 1
ATOM 3101 O O . VAL A 1 400 ? 5.936 -4.853 -0.030 1.00 94.94 400 VAL A O 1
ATOM 3104 N N . LYS A 1 401 ? 6.194 -5.196 -2.247 1.00 94.25 401 LYS A N 1
ATOM 3105 C CA . LYS A 1 401 ? 7.493 -4.546 -2.441 1.00 94.25 401 LYS A CA 1
ATOM 3106 C C . LYS A 1 401 ? 7.402 -3.566 -3.613 1.00 94.25 401 LYS A C 1
ATOM 3108 O O . LYS A 1 401 ? 7.837 -3.840 -4.738 1.00 94.25 401 LYS A O 1
ATOM 3113 N N . ALA A 1 402 ? 6.783 -2.424 -3.329 1.00 95.06 402 ALA A N 1
ATOM 3114 C CA . ALA A 1 402 ? 6.753 -1.258 -4.199 1.00 95.06 402 ALA A CA 1
ATOM 3115 C C . ALA A 1 402 ? 7.594 -0.105 -3.627 1.00 95.06 402 ALA A C 1
ATOM 3117 O O . ALA A 1 402 ? 7.926 -0.070 -2.441 1.00 95.06 402 ALA A O 1
ATOM 3118 N N . GLN A 1 403 ? 7.908 0.861 -4.485 1.00 94.12 403 GLN A N 1
ATOM 3119 C CA . GLN A 1 403 ? 8.446 2.163 -4.122 1.00 94.12 403 GLN A CA 1
ATOM 3120 C C . GLN A 1 403 ? 7.864 3.266 -5.013 1.00 94.12 403 GLN A C 1
ATOM 3122 O O . GLN A 1 403 ? 7.660 3.051 -6.213 1.00 94.12 403 GLN A O 1
ATOM 3127 N N . VAL A 1 404 ? 7.638 4.455 -4.453 1.00 91.19 404 VAL A N 1
ATOM 3128 C CA . VAL A 1 404 ? 7.137 5.628 -5.192 1.00 91.19 404 VAL A CA 1
ATOM 3129 C C . VAL A 1 404 ? 7.921 6.892 -4.853 1.00 91.19 404 VAL A C 1
ATOM 3131 O O . VAL A 1 404 ? 8.312 7.119 -3.712 1.00 91.19 404 VAL A O 1
ATOM 3134 N N . ASP A 1 405 ? 8.139 7.734 -5.853 1.00 87.25 405 ASP A N 1
ATOM 3135 C CA . ASP A 1 405 ? 8.612 9.103 -5.703 1.00 87.25 405 ASP A CA 1
ATOM 3136 C C . ASP A 1 405 ? 7.397 10.021 -5.644 1.00 87.25 405 ASP A C 1
ATOM 3138 O O . ASP A 1 405 ? 6.784 10.313 -6.670 1.00 87.25 405 ASP A O 1
ATOM 3142 N N . ILE A 1 406 ? 7.040 10.442 -4.432 1.00 76.31 406 ILE A N 1
ATOM 3143 C CA . ILE A 1 406 ? 5.999 11.442 -4.216 1.00 76.31 406 ILE A CA 1
ATOM 3144 C C . ILE A 1 406 ? 6.662 12.815 -4.314 1.00 76.31 406 ILE A C 1
ATOM 3146 O O . ILE A 1 406 ? 7.524 13.136 -3.498 1.00 76.31 406 ILE A O 1
ATOM 3150 N N . GLU A 1 407 ? 6.282 13.613 -5.312 1.00 66.38 407 GLU A N 1
ATOM 3151 C CA . GLU A 1 407 ? 6.795 14.976 -5.466 1.00 66.38 407 GLU A CA 1
ATOM 3152 C C . GLU A 1 407 ? 6.294 15.841 -4.299 1.00 66.38 407 GLU A C 1
ATOM 3154 O O . GLU A 1 407 ? 5.110 16.180 -4.208 1.00 66.38 407 GLU A O 1
ATOM 3159 N N . GLU A 1 408 ? 7.201 16.168 -3.375 1.00 60.31 408 GLU A N 1
ATOM 3160 C CA . GLU A 1 408 ? 6.944 17.075 -2.259 1.00 60.31 408 GLU A CA 1
ATOM 3161 C C . GLU A 1 408 ? 7.149 18.520 -2.730 1.00 60.31 408 GLU A C 1
ATOM 3163 O O . GLU A 1 408 ? 8.262 19.042 -2.752 1.00 60.31 408 GLU A O 1
ATOM 3168 N N . LEU A 1 409 ? 6.056 19.168 -3.137 1.00 47.66 409 LEU A N 1
ATOM 3169 C CA . LEU A 1 409 ? 6.041 20.601 -3.425 1.00 47.66 409 LEU A CA 1
ATOM 3170 C C . LEU A 1 409 ? 6.154 21.385 -2.106 1.00 47.66 409 LEU A C 1
ATOM 3172 O O . LEU A 1 409 ? 5.144 21.667 -1.461 1.00 47.66 409 LEU A O 1
ATOM 3176 N N . GLU A 1 410 ? 7.389 21.684 -1.697 1.00 44.59 410 GLU A N 1
ATOM 3177 C CA . GLU A 1 410 ? 7.686 22.556 -0.556 1.00 44.59 410 GLU A CA 1
ATOM 3178 C C . GLU A 1 410 ? 7.204 23.992 -0.793 1.00 44.59 410 GLU A C 1
ATOM 3180 O O . GLU A 1 410 ? 7.529 24.614 -1.809 1.00 44.59 410 GLU A O 1
ATOM 3185 N N . ASP A 1 411 ? 6.532 24.551 0.212 1.00 39.56 411 ASP A N 1
ATOM 3186 C CA . ASP A 1 4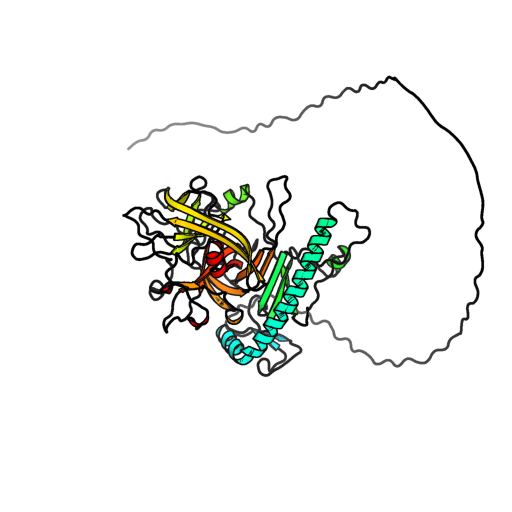11 ? 6.416 25.995 0.383 1.00 39.56 411 ASP A CA 1
ATOM 3187 C C . ASP A 1 411 ? 7.739 26.537 0.976 1.00 39.56 411 ASP A C 1
ATOM 3189 O O . ASP A 1 411 ? 7.891 26.705 2.183 1.00 39.56 411 ASP A O 1
ATOM 3193 N N . ASP A 1 412 ? 8.674 26.823 0.066 1.00 39.88 412 ASP A N 1
ATOM 3194 C CA . ASP A 1 412 ? 9.872 27.671 0.195 1.00 39.88 412 ASP A CA 1
ATOM 3195 C C . ASP A 1 412 ? 11.174 27.191 0.906 1.00 39.88 412 ASP A C 1
ATOM 3197 O O . ASP A 1 412 ? 11.234 26.583 1.972 1.00 39.88 412 ASP A O 1
ATOM 3201 N N . PHE A 1 413 ? 12.274 27.650 0.296 1.00 36.78 413 PHE A N 1
ATOM 3202 C CA . PHE A 1 413 ? 13.613 27.927 0.845 1.00 36.78 413 PHE A CA 1
ATOM 3203 C C . PHE A 1 413 ? 14.609 26.846 1.318 1.00 36.78 413 PHE A C 1
ATOM 3205 O O . PHE A 1 413 ? 15.799 27.175 1.272 1.00 36.78 413 PHE A O 1
ATOM 3212 N N . LEU A 1 414 ? 14.248 25.622 1.735 1.00 33.69 414 LEU A N 1
ATOM 3213 C CA . LEU A 1 414 ? 15.254 24.675 2.293 1.00 33.69 414 LEU A CA 1
ATOM 3214 C C . LEU A 1 414 ? 15.488 23.335 1.575 1.00 33.69 414 LEU A C 1
ATOM 3216 O O . LEU A 1 414 ? 16.409 22.612 1.957 1.00 33.69 414 LEU A O 1
ATOM 3220 N N . GLY A 1 415 ? 14.832 23.082 0.441 1.00 35.94 415 GLY A N 1
ATOM 3221 C CA . GLY A 1 415 ? 15.320 22.117 -0.549 1.00 35.94 415 GLY A CA 1
ATOM 3222 C C . GLY A 1 415 ? 15.250 20.669 -0.075 1.00 35.94 415 GLY A C 1
ATOM 3223 O O . GLY A 1 415 ? 16.225 19.923 -0.216 1.00 35.94 415 GLY A O 1
ATOM 3224 N N . GLY A 1 416 ? 14.094 20.308 0.478 1.00 40.12 416 GLY A N 1
ATOM 3225 C CA . GLY A 1 416 ? 13.751 18.996 0.998 1.00 40.12 416 GLY A CA 1
ATOM 3226 C C . GLY A 1 416 ? 14.142 17.850 0.073 1.00 40.12 416 GLY A C 1
ATOM 3227 O O . GLY A 1 416 ? 14.180 17.943 -1.159 1.00 40.12 416 GLY A O 1
ATOM 3228 N N . ILE A 1 417 ? 14.495 16.732 0.695 1.00 47.69 417 ILE A N 1
ATOM 3229 C CA 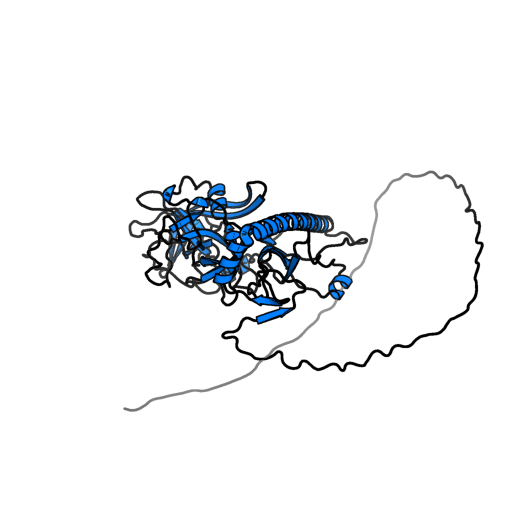. ILE A 1 417 ? 14.999 15.574 -0.027 1.00 47.69 417 ILE A CA 1
ATOM 3230 C C . ILE A 1 417 ? 13.823 14.920 -0.754 1.00 47.69 417 ILE A C 1
ATOM 3232 O O . ILE A 1 417 ? 12.969 14.327 -0.104 1.00 47.69 417 ILE A O 1
ATOM 3236 N N . ASP A 1 418 ? 13.826 14.964 -2.097 1.00 56.28 418 ASP A N 1
ATOM 3237 C CA . ASP A 1 418 ? 12.996 14.064 -2.914 1.00 56.28 418 ASP A CA 1
ATOM 3238 C C . ASP A 1 418 ? 13.368 12.617 -2.532 1.00 56.28 418 ASP A C 1
ATOM 3240 O O . ASP A 1 418 ? 14.372 12.076 -3.020 1.00 56.28 418 ASP A O 1
ATOM 3244 N N . GLU A 1 419 ? 12.633 12.042 -1.581 1.00 75.88 419 GLU A N 1
ATOM 3245 C CA . GLU A 1 419 ? 12.919 10.742 -0.997 1.00 75.88 419 GLU A CA 1
ATOM 3246 C C . GLU A 1 419 ? 11.857 9.736 -1.422 1.00 75.88 419 GLU A C 1
ATOM 3248 O O . GLU A 1 419 ? 10.706 9.775 -0.983 1.00 75.88 419 GLU A O 1
ATOM 3253 N N . THR A 1 420 ? 12.297 8.808 -2.270 1.00 87.94 420 THR A N 1
ATOM 3254 C CA . THR A 1 420 ? 11.538 7.633 -2.678 1.00 87.94 420 THR A CA 1
ATOM 3255 C C . THR A 1 420 ? 11.035 6.903 -1.437 1.00 87.94 420 THR A C 1
ATOM 3257 O O . THR A 1 420 ? 11.842 6.521 -0.594 1.00 87.94 420 THR A O 1
ATOM 3260 N N . LYS A 1 421 ? 9.719 6.712 -1.330 1.00 91.31 421 LYS A N 1
ATOM 3261 C CA . LYS A 1 421 ? 9.072 5.929 -0.276 1.00 91.31 421 LYS A CA 1
ATOM 3262 C C . LYS A 1 421 ? 9.183 4.460 -0.668 1.00 91.31 421 LYS A C 1
ATOM 3264 O O . LYS A 1 421 ? 8.572 4.055 -1.654 1.00 91.31 421 LYS A O 1
ATOM 3269 N N . GLU A 1 422 ? 10.032 3.704 0.020 1.00 93.81 422 GLU A N 1
ATOM 3270 C CA . GLU A 1 422 ? 10.430 2.334 -0.344 1.00 93.81 422 GLU A CA 1
ATOM 3271 C C . GLU A 1 422 ? 9.736 1.270 0.522 1.00 93.81 422 GLU A C 1
ATOM 3273 O O . GLU A 1 422 ? 9.295 1.560 1.629 1.00 93.81 422 GLU A O 1
ATOM 3278 N N . GLY A 1 423 ? 9.641 0.030 0.028 1.00 93.56 423 GLY A N 1
ATOM 3279 C CA . GLY A 1 423 ? 9.180 -1.122 0.816 1.00 93.56 423 GLY A CA 1
ATOM 3280 C C . GLY A 1 423 ? 7.705 -1.077 1.231 1.00 93.56 423 GLY A C 1
ATOM 3281 O O . GLY A 1 423 ? 7.360 -1.583 2.294 1.00 93.56 423 GLY A O 1
ATOM 3282 N N . ILE A 1 424 ? 6.848 -0.455 0.418 1.00 94.94 424 ILE A N 1
ATOM 3283 C CA . ILE A 1 424 ? 5.422 -0.222 0.708 1.00 94.94 424 ILE A CA 1
ATOM 3284 C C . ILE A 1 424 ? 4.498 -1.221 -0.005 1.00 94.94 424 ILE A C 1
ATOM 3286 O O . ILE A 1 424 ? 4.837 -1.775 -1.056 1.00 94.94 424 ILE A O 1
ATOM 3290 N N . ILE A 1 425 ? 3.291 -1.386 0.539 1.00 96.38 425 ILE A N 1
ATOM 3291 C CA . ILE A 1 425 ? 2.193 -2.132 -0.081 1.00 96.38 425 ILE A CA 1
ATOM 3292 C C . ILE A 1 425 ? 1.585 -1.309 -1.224 1.00 96.38 425 ILE A C 1
ATOM 3294 O O . ILE A 1 425 ? 1.364 -0.103 -1.091 1.00 96.38 425 ILE A O 1
ATOM 3298 N N . LYS A 1 426 ? 1.220 -1.983 -2.319 1.00 95.88 426 LYS A N 1
ATOM 3299 C CA . LYS A 1 426 ? 0.359 -1.457 -3.382 1.00 95.88 426 LYS A CA 1
ATOM 3300 C C . LYS A 1 426 ? -0.930 -2.267 -3.493 1.00 95.88 426 LYS A C 1
ATOM 3302 O O . LYS A 1 426 ? -0.901 -3.487 -3.661 1.00 95.88 426 LYS A O 1
ATOM 3307 N N . ILE A 1 427 ? -2.053 -1.561 -3.513 1.00 95.75 427 ILE A N 1
ATOM 3308 C CA . ILE A 1 427 ? -3.401 -2.106 -3.685 1.00 95.75 427 ILE A CA 1
ATOM 3309 C C . ILE A 1 427 ? -3.973 -1.596 -5.003 1.00 95.75 427 ILE A C 1
ATOM 3311 O O . ILE A 1 427 ? -3.750 -0.441 -5.379 1.00 95.75 427 ILE A O 1
ATOM 3315 N N . LYS A 1 428 ? -4.732 -2.439 -5.707 1.00 94.19 428 LYS A N 1
ATOM 3316 C CA . LYS A 1 428 ? -5.384 -2.043 -6.954 1.00 94.19 428 LYS A CA 1
ATOM 3317 C C . LYS A 1 428 ? -6.765 -2.669 -7.150 1.00 94.19 428 LYS A C 1
ATOM 3319 O O . LYS A 1 428 ? -6.957 -3.848 -6.875 1.00 94.19 428 LYS A O 1
ATOM 3324 N N . ASN A 1 429 ? -7.692 -1.900 -7.713 1.00 92.75 429 ASN A N 1
ATOM 3325 C CA . ASN A 1 429 ? -8.878 -2.408 -8.403 1.00 92.75 429 ASN A CA 1
ATOM 3326 C C . ASN A 1 429 ? -8.727 -2.124 -9.918 1.00 92.75 429 ASN A C 1
ATOM 3328 O O . ASN A 1 429 ? -8.042 -1.182 -10.319 1.00 92.75 429 ASN A O 1
ATOM 3332 N N . GLU A 1 430 ? -9.301 -2.954 -10.791 1.00 87.06 430 GLU A N 1
ATOM 3333 C CA . GLU A 1 430 ? -9.233 -2.735 -12.248 1.00 87.06 430 GLU A CA 1
ATOM 3334 C C . GLU A 1 430 ? -10.419 -1.920 -12.784 1.00 87.06 430 GLU A C 1
ATOM 3336 O O . GLU A 1 430 ? -10.283 -1.190 -13.768 1.00 87.06 430 GLU A O 1
ATOM 3341 N N . PHE A 1 431 ? -11.577 -2.008 -12.130 1.00 85.94 431 PHE A N 1
ATOM 3342 C CA . PHE A 1 431 ? -12.865 -1.558 -12.661 1.00 85.94 431 PHE A CA 1
ATOM 3343 C C . PHE A 1 431 ? -13.438 -0.350 -11.915 1.00 85.94 431 PHE A C 1
ATOM 3345 O O . PHE A 1 431 ? -13.992 0.547 -12.548 1.00 85.94 431 PHE A O 1
ATOM 3352 N N . VAL A 1 432 ? -13.285 -0.324 -10.590 1.00 88.75 432 VAL A N 1
ATOM 3353 C CA . VAL A 1 432 ? -13.905 0.651 -9.680 1.00 88.75 432 VAL A CA 1
ATOM 3354 C C . VAL A 1 432 ? -12.821 1.494 -9.006 1.00 88.75 432 VAL A C 1
ATOM 3356 O O . VAL A 1 432 ? -11.689 1.038 -8.844 1.00 88.75 432 VAL A O 1
ATOM 3359 N N . SER A 1 433 ? -13.162 2.715 -8.601 1.00 89.25 433 SER A N 1
ATOM 3360 C CA . SER A 1 433 ? -12.337 3.498 -7.683 1.00 89.25 433 SER A CA 1
ATOM 3361 C C . SER A 1 433 ? -12.209 2.783 -6.335 1.00 89.25 433 SER A C 1
ATOM 3363 O O . SER A 1 433 ? -13.185 2.250 -5.800 1.00 89.25 433 SER A O 1
ATOM 3365 N N . ILE A 1 434 ? -10.996 2.764 -5.784 1.00 90.62 434 ILE A N 1
ATOM 3366 C CA . ILE A 1 434 ? -10.739 2.247 -4.439 1.00 90.62 434 ILE A CA 1
ATOM 3367 C C . ILE A 1 434 ? -10.487 3.382 -3.449 1.00 90.62 434 ILE A C 1
ATOM 3369 O O . ILE A 1 434 ? -10.937 3.275 -2.315 1.00 90.62 434 ILE A O 1
ATOM 3373 N N . ASN A 1 435 ? -9.838 4.479 -3.849 1.00 88.25 435 ASN A N 1
ATOM 3374 C CA . ASN A 1 435 ? -9.384 5.529 -2.937 1.00 88.25 435 ASN A CA 1
ATOM 3375 C C . ASN A 1 435 ? -9.811 6.941 -3.351 1.00 88.25 435 ASN A C 1
ATOM 3377 O O . ASN A 1 435 ? -9.932 7.243 -4.535 1.00 88.25 435 ASN A O 1
ATOM 3381 N N . ALA A 1 436 ? -9.981 7.815 -2.363 1.00 86.31 436 ALA A N 1
ATOM 3382 C CA . ALA A 1 436 ? -10.196 9.244 -2.532 1.00 86.31 436 ALA A CA 1
ATOM 3383 C C . ALA A 1 436 ? -9.400 10.054 -1.489 1.00 86.31 436 ALA A C 1
ATOM 3385 O O . ALA A 1 436 ? -9.009 9.544 -0.438 1.00 86.31 436 ALA A O 1
ATOM 3386 N N . ALA A 1 437 ? -9.179 11.345 -1.753 1.00 82.56 437 ALA A N 1
ATOM 3387 C CA . ALA A 1 437 ? -8.532 12.238 -0.790 1.00 82.56 437 ALA A CA 1
ATOM 3388 C C . ALA A 1 437 ? -9.371 12.353 0.500 1.00 82.56 437 ALA A C 1
ATOM 3390 O O . ALA A 1 437 ? -10.571 12.597 0.429 1.00 82.56 437 ALA A O 1
ATOM 3391 N N . GLY A 1 438 ? -8.746 12.144 1.663 1.00 83.31 438 GLY A N 1
ATOM 3392 C CA . GLY A 1 438 ? -9.430 11.984 2.958 1.00 83.31 438 GLY A CA 1
ATOM 3393 C C . GLY A 1 438 ? -9.597 10.523 3.409 1.00 83.31 438 GLY A C 1
ATOM 3394 O O . GLY A 1 438 ? -9.861 10.275 4.583 1.00 83.31 438 GLY A O 1
ATOM 3395 N N . ASP A 1 439 ? -9.357 9.538 2.532 1.00 90.44 439 ASP A N 1
ATOM 3396 C CA . ASP A 1 439 ? -9.178 8.135 2.945 1.00 90.44 439 ASP A CA 1
ATOM 3397 C C . ASP A 1 439 ? -7.787 7.857 3.556 1.00 90.44 439 ASP A C 1
ATOM 3399 O O . ASP A 1 439 ? -7.549 6.752 4.036 1.00 90.44 439 ASP A O 1
ATOM 3403 N N . SER A 1 440 ? -6.861 8.828 3.548 1.00 90.94 440 SER A N 1
ATOM 3404 C CA . SER A 1 440 ? -5.569 8.703 4.240 1.00 90.94 440 SER A CA 1
ATOM 3405 C C . SER A 1 440 ? -5.779 8.315 5.701 1.00 90.94 440 SER A C 1
ATOM 3407 O O . SER A 1 440 ? -6.605 8.923 6.379 1.00 90.94 440 SER A O 1
ATOM 3409 N N . GLY A 1 441 ? -5.041 7.326 6.189 1.00 92.25 441 GLY A N 1
ATOM 3410 C CA . GLY A 1 441 ? -5.224 6.714 7.502 1.00 92.25 441 GLY A CA 1
ATOM 3411 C C . GLY A 1 441 ? -6.053 5.432 7.474 1.00 92.25 441 GLY A C 1
ATOM 3412 O O . GLY A 1 441 ? -5.920 4.636 8.394 1.00 92.25 441 GLY A O 1
ATOM 3413 N N . ALA A 1 442 ? -6.866 5.176 6.440 1.00 93.94 442 ALA A N 1
ATOM 3414 C CA . ALA A 1 442 ? -7.744 4.004 6.386 1.00 93.94 442 ALA A CA 1
ATOM 3415 C C . ALA A 1 442 ? -6.961 2.684 6.474 1.00 93.94 442 ALA A C 1
ATOM 3417 O O . ALA A 1 442 ? -6.004 2.465 5.723 1.00 93.94 442 ALA A O 1
ATOM 3418 N N . ALA A 1 443 ? -7.399 1.783 7.359 1.00 95.12 443 ALA A N 1
ATOM 3419 C CA . ALA A 1 443 ? -6.789 0.468 7.482 1.00 95.12 443 ALA A CA 1
ATOM 3420 C C . ALA A 1 443 ? -7.138 -0.437 6.294 1.00 95.12 443 ALA A C 1
ATOM 3422 O O . ALA A 1 443 ? -8.267 -0.469 5.799 1.00 95.12 443 ALA A O 1
ATOM 3423 N N . VAL A 1 444 ? -6.137 -1.201 5.874 1.00 95.62 444 VAL A N 1
ATOM 3424 C CA . VAL A 1 444 ? -6.213 -2.235 4.847 1.00 95.62 444 VAL A CA 1
ATOM 3425 C C . VAL A 1 444 ? -6.372 -3.571 5.551 1.00 95.62 444 VAL A C 1
ATOM 3427 O O . VAL A 1 444 ? -5.513 -3.940 6.356 1.00 95.62 444 VAL A O 1
ATOM 3430 N N . VAL A 1 445 ? -7.435 -4.307 5.231 1.00 94.38 445 VAL A N 1
ATOM 3431 C CA . VAL A 1 445 ? -7.725 -5.612 5.832 1.00 94.38 445 VAL A CA 1
ATOM 3432 C C . VAL A 1 445 ? -7.794 -6.729 4.790 1.00 94.38 445 VAL A C 1
ATOM 3434 O O . VAL A 1 445 ? -8.384 -6.581 3.719 1.00 94.38 445 VAL A O 1
ATOM 3437 N N . MET A 1 446 ? -7.206 -7.875 5.122 1.00 93.62 446 MET A N 1
ATOM 3438 C CA . MET A 1 446 ? -7.434 -9.156 4.451 1.00 93.62 446 MET A CA 1
ATOM 3439 C C . MET A 1 446 ? -8.519 -9.944 5.187 1.00 93.62 446 MET A C 1
ATOM 3441 O O . MET A 1 446 ? -8.769 -9.724 6.373 1.00 93.62 446 MET A O 1
ATOM 3445 N N . LYS A 1 447 ? -9.121 -10.914 4.491 1.00 91.88 447 LYS A N 1
ATOM 3446 C CA . LYS A 1 447 ? -10.095 -11.862 5.051 1.00 91.88 447 LYS A CA 1
ATOM 3447 C C . LYS A 1 447 ? -9.568 -13.310 4.998 1.00 91.88 447 LYS A C 1
ATOM 3449 O O . LYS A 1 447 ? -10.026 -14.080 4.150 1.00 91.88 447 LYS A O 1
ATOM 3454 N N . PRO A 1 448 ? -8.542 -13.686 5.786 1.00 92.62 448 PRO A N 1
ATOM 3455 C CA . PRO A 1 448 ? -8.028 -15.055 5.824 1.00 92.62 448 PRO A CA 1
ATOM 3456 C C . PRO A 1 448 ? -8.871 -15.968 6.735 1.00 92.62 448 PRO A C 1
ATOM 3458 O O . PRO A 1 448 ? -9.791 -15.529 7.431 1.00 92.62 448 PRO A O 1
ATOM 3461 N N . ILE A 1 449 ? -8.516 -17.254 6.764 1.00 91.69 449 ILE A N 1
ATOM 3462 C CA . ILE A 1 449 ? -8.925 -18.200 7.806 1.00 91.69 449 ILE A CA 1
ATOM 3463 C C . ILE A 1 449 ? -7.874 -18.204 8.922 1.00 91.69 449 ILE A C 1
ATOM 3465 O O . ILE A 1 449 ? -6.696 -18.452 8.669 1.00 91.69 449 ILE A O 1
ATOM 3469 N N . ILE A 1 450 ? -8.320 -17.978 10.157 1.00 91.62 450 ILE A N 1
ATOM 3470 C CA . ILE A 1 450 ? -7.545 -17.996 11.404 1.00 91.62 450 ILE A CA 1
ATOM 3471 C C . ILE A 1 450 ? -8.245 -18.973 12.356 1.00 91.62 450 ILE A C 1
ATOM 3473 O O . ILE A 1 450 ? -9.457 -18.892 12.554 1.00 91.62 450 ILE A O 1
ATOM 3477 N N . ASN A 1 451 ? -7.510 -19.940 12.916 1.00 89.75 451 ASN A N 1
ATOM 3478 C CA . ASN A 1 451 ? -8.052 -20.976 13.815 1.00 89.75 451 ASN A CA 1
ATOM 3479 C C . ASN A 1 451 ? -9.337 -21.666 13.289 1.00 89.75 451 ASN A C 1
ATOM 3481 O O . ASN A 1 451 ? -10.280 -21.930 14.034 1.00 89.75 451 ASN A O 1
ATOM 3485 N N . GLY A 1 452 ? -9.391 -21.927 11.976 1.00 88.94 452 GLY A N 1
ATOM 3486 C CA . GLY A 1 452 ? -10.520 -22.587 11.308 1.00 88.94 452 GLY A CA 1
ATOM 3487 C C . GLY A 1 452 ? -11.743 -21.703 11.028 1.00 88.94 452 GLY A C 1
ATOM 3488 O O . GLY A 1 452 ? -12.709 -22.193 10.449 1.00 88.94 452 GLY A O 1
ATOM 3489 N N . LYS A 1 453 ? -11.721 -20.411 11.385 1.00 90.50 453 LYS A N 1
ATOM 3490 C CA . LYS A 1 453 ? -12.805 -19.451 11.110 1.00 90.50 453 LYS A CA 1
ATOM 3491 C C . LYS A 1 453 ? -12.311 -18.309 10.226 1.00 90.50 453 LYS A C 1
ATOM 3493 O O . LYS A 1 453 ? -11.138 -17.954 10.268 1.00 90.50 453 LYS A O 1
ATOM 3498 N N . ARG A 1 454 ? -13.197 -17.712 9.424 1.00 90.25 454 ARG A N 1
ATOM 3499 C CA . ARG A 1 454 ? -12.881 -16.453 8.729 1.00 90.25 454 ARG A CA 1
ATOM 3500 C C . ARG A 1 454 ? -12.771 -15.325 9.755 1.00 90.25 454 ARG A C 1
ATOM 3502 O O . ARG A 1 454 ? -13.534 -15.295 10.717 1.00 90.25 454 ARG A O 1
ATOM 3509 N N . ALA A 1 455 ? -11.832 -14.417 9.541 1.00 91.31 455 ALA A N 1
ATOM 3510 C CA . ALA A 1 455 ? -11.607 -13.252 10.388 1.00 91.31 455 ALA A CA 1
ATOM 3511 C C . ALA A 1 455 ? -11.039 -12.096 9.553 1.00 91.31 455 ALA A C 1
ATOM 3513 O O . ALA A 1 455 ? -10.641 -12.296 8.404 1.00 91.31 455 ALA A O 1
ATOM 3514 N N . TRP A 1 456 ? -11.008 -10.895 10.122 1.00 91.44 456 TRP A N 1
ATOM 3515 C CA . TRP A 1 456 ? -10.341 -9.737 9.537 1.00 91.44 456 TRP A CA 1
ATOM 3516 C C . TRP A 1 456 ? -8.906 -9.641 10.051 1.00 91.44 456 TRP A C 1
ATOM 3518 O O . TRP A 1 456 ? -8.668 -9.746 11.252 1.00 91.44 456 TRP A O 1
ATOM 3528 N N . LEU A 1 457 ? -7.957 -9.409 9.148 1.00 94.06 457 LEU A N 1
ATOM 3529 C CA . LEU A 1 457 ? -6.549 -9.186 9.469 1.00 94.06 457 LEU A CA 1
ATOM 3530 C C . LEU A 1 457 ? -6.119 -7.824 8.927 1.00 94.06 457 LEU A C 1
ATOM 3532 O O . LEU A 1 457 ? -6.057 -7.649 7.711 1.00 94.06 457 LEU A O 1
ATOM 3536 N N . VAL A 1 458 ? -5.814 -6.870 9.806 1.00 95.25 458 VAL A N 1
ATOM 3537 C CA . VAL A 1 458 ? -5.193 -5.593 9.425 1.00 95.25 458 VAL A CA 1
ATOM 3538 C C . VAL A 1 458 ? -3.771 -5.864 8.938 1.00 95.25 458 VAL A C 1
ATOM 3540 O O . VAL A 1 458 ? -3.004 -6.528 9.634 1.00 95.25 458 VAL A O 1
ATOM 3543 N N . ILE A 1 459 ? -3.423 -5.335 7.761 1.00 96.94 459 ILE A N 1
ATOM 3544 C CA . ILE A 1 459 ? -2.097 -5.491 7.134 1.00 96.94 459 ILE A CA 1
ATOM 3545 C C . ILE A 1 459 ? -1.387 -4.158 6.844 1.00 96.94 459 ILE A C 1
ATOM 3547 O O . ILE A 1 459 ? -0.175 -4.143 6.639 1.00 96.94 459 ILE A O 1
ATOM 3551 N N . GLY A 1 460 ? -2.097 -3.025 6.849 1.00 96.94 460 GLY A N 1
ATOM 3552 C CA . GLY A 1 460 ? -1.482 -1.722 6.585 1.00 96.94 460 GLY A CA 1
ATOM 3553 C C . GLY A 1 460 ? -2.406 -0.517 6.739 1.00 96.94 460 GLY A C 1
ATOM 3554 O O . GLY A 1 460 ? -3.600 -0.675 6.983 1.00 96.94 460 GLY A O 1
ATOM 3555 N N . LEU A 1 461 ? -1.841 0.682 6.570 1.00 95.69 461 LEU A N 1
ATOM 3556 C CA . LEU A 1 461 ? -2.536 1.979 6.619 1.00 95.69 461 LEU A CA 1
ATOM 3557 C C . LEU A 1 461 ? -2.310 2.741 5.304 1.00 95.69 461 LEU A C 1
ATOM 3559 O O . LEU A 1 461 ? -1.161 2.897 4.882 1.00 95.69 461 LEU A O 1
ATOM 3563 N N . ILE A 1 462 ? -3.379 3.193 4.639 1.00 94.50 462 ILE A N 1
ATOM 3564 C CA . ILE A 1 462 ? -3.293 3.896 3.346 1.00 94.50 462 ILE A CA 1
ATOM 3565 C C . ILE A 1 462 ? -2.767 5.317 3.540 1.00 94.50 462 ILE A C 1
ATOM 3567 O O . ILE A 1 462 ? -3.447 6.143 4.139 1.00 94.50 462 ILE A O 1
ATOM 3571 N N . PHE A 1 463 ? -1.614 5.626 2.944 1.00 89.75 463 PHE A N 1
ATOM 3572 C CA . PHE A 1 463 ? -0.975 6.944 3.051 1.00 89.75 463 PHE A CA 1
ATOM 3573 C C . PHE A 1 463 ? -0.962 7.742 1.737 1.00 89.75 463 PHE A C 1
ATOM 3575 O O . PHE A 1 463 ? -0.817 8.963 1.762 1.00 89.75 463 PHE A O 1
ATOM 3582 N N . ALA A 1 464 ? -1.095 7.077 0.581 1.00 83.88 464 ALA A N 1
ATOM 3583 C CA . ALA A 1 464 ? -0.992 7.719 -0.731 1.00 83.88 464 ALA A CA 1
ATOM 3584 C C . ALA A 1 464 ? -1.831 7.024 -1.820 1.00 83.88 464 ALA A C 1
ATOM 3586 O O . ALA A 1 464 ? -2.232 5.866 -1.698 1.00 83.88 464 ALA A O 1
ATOM 3587 N N . GLN A 1 465 ? -2.051 7.735 -2.927 1.00 81.94 465 GLN A N 1
ATOM 3588 C CA . GLN A 1 465 ? -2.740 7.254 -4.131 1.00 81.94 465 GLN A CA 1
ATOM 3589 C C . GLN A 1 465 ? -2.007 7.725 -5.397 1.00 81.94 465 GLN A C 1
ATOM 3591 O O . GLN A 1 465 ? -1.140 8.598 -5.330 1.00 81.94 465 GLN A O 1
ATOM 3596 N N . LEU A 1 466 ? -2.344 7.154 -6.556 1.00 78.31 466 LEU A N 1
ATOM 3597 C CA . LEU A 1 466 ? -1.816 7.610 -7.846 1.00 78.31 466 LEU A CA 1
ATOM 3598 C C . LEU A 1 466 ? -2.638 8.809 -8.365 1.00 78.31 466 LEU A C 1
ATOM 3600 O O . LEU A 1 466 ? -3.867 8.793 -8.294 1.00 78.31 466 LEU A O 1
ATOM 3604 N N . VAL A 1 467 ? -1.976 9.844 -8.896 1.00 71.69 467 VAL A N 1
ATOM 3605 C CA . VAL A 1 467 ? -2.666 11.008 -9.487 1.00 71.69 467 VAL A CA 1
ATOM 3606 C C . VAL A 1 467 ? -3.461 10.562 -10.719 1.00 71.69 467 VAL A C 1
ATOM 3608 O O . VAL A 1 467 ? -3.015 9.687 -11.464 1.00 71.69 467 VAL A O 1
ATOM 3611 N N . ASP A 1 468 ? -4.661 11.122 -10.889 1.00 73.31 468 ASP A N 1
ATOM 3612 C CA . ASP A 1 468 ? -5.647 10.775 -11.927 1.00 73.31 468 ASP A CA 1
ATOM 3613 C C . ASP A 1 468 ? -6.048 9.281 -11.988 1.00 73.31 468 ASP A C 1
ATOM 3615 O O . ASP A 1 468 ? -6.619 8.820 -12.978 1.00 73.31 468 ASP A O 1
ATOM 3619 N N . ASN A 1 469 ? -5.777 8.501 -10.931 1.00 82.50 469 ASN A N 1
ATOM 3620 C CA . ASN A 1 469 ? -6.116 7.080 -10.867 1.00 82.50 469 ASN A CA 1
ATOM 3621 C C . ASN A 1 469 ? -6.492 6.640 -9.442 1.00 82.50 469 ASN A C 1
ATOM 3623 O O . ASN A 1 469 ? -5.721 6.007 -8.716 1.00 82.50 469 ASN A O 1
ATOM 3627 N N . ASP A 1 470 ? -7.747 6.923 -9.104 1.00 85.31 470 ASP A N 1
ATOM 3628 C CA . ASP A 1 470 ? -8.451 6.514 -7.885 1.00 85.31 470 ASP A CA 1
ATOM 3629 C C . ASP A 1 470 ? -8.532 4.989 -7.655 1.00 85.31 470 ASP A C 1
ATOM 3631 O O . ASP A 1 470 ? -8.955 4.547 -6.586 1.00 85.31 470 ASP A O 1
ATOM 3635 N N . ARG A 1 471 ? -8.115 4.158 -8.618 1.00 91.75 471 ARG A N 1
ATOM 3636 C CA . ARG A 1 471 ? -8.129 2.687 -8.522 1.00 91.75 471 ARG A CA 1
ATOM 3637 C C . ARG A 1 471 ? -6.852 2.100 -7.924 1.00 91.75 471 ARG A C 1
ATOM 3639 O O . ARG A 1 471 ? -6.746 0.878 -7.822 1.00 91.75 471 ARG A O 1
ATOM 3646 N N . VAL A 1 472 ? -5.881 2.935 -7.544 1.00 90.69 472 VAL A N 1
ATOM 3647 C CA . VAL A 1 472 ? -4.599 2.515 -6.955 1.00 90.69 472 VAL A CA 1
ATOM 3648 C C . VAL A 1 472 ? -4.340 3.248 -5.639 1.00 90.69 472 VAL A C 1
ATOM 3650 O O . VAL A 1 472 ? -4.251 4.475 -5.615 1.00 90.69 472 VAL A O 1
ATOM 3653 N N . ALA A 1 473 ? -4.130 2.481 -4.569 1.00 92.06 473 ALA A N 1
ATOM 3654 C CA . ALA A 1 473 ? -3.736 2.977 -3.251 1.00 92.06 473 ALA A CA 1
ATOM 3655 C C . ALA A 1 473 ? -2.387 2.383 -2.820 1.00 92.06 473 ALA A C 1
ATOM 3657 O O . ALA A 1 473 ? -2.018 1.282 -3.239 1.00 92.06 473 ALA A O 1
ATOM 3658 N N . TYR A 1 474 ? -1.675 3.102 -1.958 1.00 93.56 474 TYR A N 1
ATOM 3659 C CA . TYR A 1 474 ? -0.423 2.670 -1.345 1.00 93.56 474 TYR A CA 1
ATOM 3660 C C . TYR A 1 474 ? -0.530 2.746 0.172 1.00 93.56 474 TYR A C 1
ATOM 3662 O O . TYR A 1 474 ? -1.066 3.715 0.717 1.00 93.56 474 TYR A O 1
ATOM 3670 N N . ALA A 1 475 ? -0.011 1.720 0.839 1.00 95.50 475 ALA A N 1
ATOM 3671 C CA . ALA A 1 475 ? -0.106 1.568 2.280 1.00 95.50 475 ALA A CA 1
ATOM 3672 C C . ALA A 1 475 ? 1.247 1.218 2.911 1.00 95.50 475 ALA A C 1
ATOM 3674 O O . ALA A 1 475 ? 2.060 0.504 2.323 1.00 95.50 475 ALA A O 1
ATOM 3675 N N . CYS A 1 476 ? 1.471 1.713 4.124 1.00 95.19 476 CYS A N 1
ATOM 3676 C CA . CYS A 1 476 ? 2.568 1.265 4.976 1.00 95.19 476 CYS A CA 1
ATOM 3677 C C . CYS A 1 476 ? 2.180 -0.067 5.632 1.00 95.19 476 CYS A C 1
ATOM 3679 O O . CYS A 1 476 ? 1.013 -0.255 5.979 1.00 95.19 476 CYS A O 1
ATOM 3681 N N . HIS A 1 477 ? 3.137 -0.984 5.806 1.00 95.56 477 HIS A N 1
ATOM 3682 C CA . HIS A 1 477 ? 2.911 -2.257 6.507 1.00 95.56 477 HIS A CA 1
ATOM 3683 C C . HIS A 1 477 ? 2.607 -1.996 7.985 1.00 95.56 477 HIS A C 1
ATOM 3685 O O . HIS A 1 477 ? 3.365 -1.286 8.650 1.00 95.56 477 HIS A O 1
ATOM 3691 N N . ILE A 1 478 ? 1.524 -2.575 8.513 1.00 95.56 478 ILE A N 1
ATOM 3692 C CA . ILE A 1 478 ? 1.107 -2.317 9.901 1.00 95.56 478 ILE A CA 1
ATOM 3693 C C . ILE A 1 478 ? 2.153 -2.816 10.906 1.00 95.56 478 ILE A C 1
ATOM 3695 O O . ILE A 1 478 ? 2.457 -2.107 11.860 1.00 95.56 478 ILE A O 1
ATOM 3699 N N . SER A 1 479 ? 2.786 -3.962 10.640 1.00 94.56 479 SER A N 1
ATOM 3700 C CA . SER A 1 479 ? 3.844 -4.540 11.478 1.00 94.56 479 SER A CA 1
ATOM 3701 C C . SER A 1 479 ? 5.005 -3.572 11.725 1.00 94.56 479 SER A C 1
ATOM 3703 O O . SER A 1 479 ? 5.495 -3.462 12.845 1.00 94.56 479 SER A O 1
ATOM 3705 N N . GLU A 1 480 ? 5.438 -2.837 10.697 1.00 94.69 480 GLU A N 1
ATOM 3706 C CA . GLU A 1 480 ? 6.539 -1.874 10.816 1.00 94.69 480 GLU A CA 1
ATOM 3707 C C . GLU A 1 480 ? 6.074 -0.592 11.528 1.00 94.69 480 GLU A C 1
ATOM 3709 O O . GLU A 1 480 ? 6.829 -0.012 12.307 1.00 94.69 480 GLU A O 1
ATOM 3714 N N . ALA A 1 481 ? 4.808 -0.191 11.347 1.00 94.56 481 ALA A N 1
ATOM 3715 C CA . ALA A 1 481 ? 4.213 0.918 12.092 1.00 94.56 481 ALA A CA 1
ATOM 3716 C C . ALA A 1 481 ? 4.139 0.636 13.602 1.00 94.56 481 ALA A C 1
ATOM 3718 O O . ALA A 1 481 ? 4.538 1.486 14.397 1.00 94.56 481 ALA A O 1
ATOM 3719 N N . LEU A 1 482 ? 3.710 -0.565 14.009 1.00 93.88 482 LEU A N 1
ATOM 3720 C CA . LEU A 1 482 ? 3.666 -0.964 15.422 1.00 93.88 482 LEU A CA 1
ATOM 3721 C C . LEU A 1 482 ? 5.061 -1.001 16.069 1.00 93.88 482 LEU A C 1
ATOM 3723 O O . LEU A 1 482 ? 5.217 -0.592 17.224 1.00 93.88 482 LEU A O 1
ATOM 3727 N N . LYS A 1 483 ? 6.075 -1.462 15.320 1.00 92.69 483 LYS A N 1
ATOM 3728 C CA . LYS A 1 483 ? 7.481 -1.510 15.758 1.00 92.69 483 LYS A CA 1
ATOM 3729 C C . LYS A 1 483 ? 8.069 -0.111 15.951 1.00 92.69 483 LYS A C 1
ATOM 3731 O O . LYS A 1 483 ? 8.686 0.140 16.984 1.00 92.69 483 LYS A O 1
ATOM 3736 N N . LEU A 1 484 ? 7.870 0.802 14.996 1.00 93.06 484 LEU A N 1
ATOM 3737 C CA . LEU A 1 484 ? 8.398 2.170 15.077 1.00 93.06 484 LEU A CA 1
ATOM 3738 C C . LEU A 1 484 ? 7.698 3.020 16.139 1.00 93.06 484 LEU A C 1
ATOM 3740 O O . LEU A 1 484 ? 8.374 3.719 16.893 1.00 93.06 484 LEU A O 1
ATOM 3744 N N . LEU A 1 485 ? 6.369 2.922 16.240 1.00 93.25 485 LEU A N 1
ATOM 3745 C CA . LEU A 1 485 ? 5.588 3.635 17.255 1.00 93.25 485 LEU A CA 1
ATOM 3746 C C . LEU A 1 485 ? 5.783 3.078 18.673 1.00 93.25 485 LEU A C 1
ATOM 3748 O O . LEU A 1 485 ? 5.378 3.738 19.623 1.00 93.25 485 LEU A O 1
ATOM 3752 N N . LYS A 1 486 ? 6.406 1.897 18.829 1.00 93.56 486 LYS A N 1
ATOM 3753 C CA . LYS A 1 486 ? 6.647 1.225 20.123 1.00 93.56 486 LYS A CA 1
ATOM 3754 C C . LYS A 1 486 ? 5.354 1.082 20.936 1.00 93.56 486 LYS A C 1
ATOM 3756 O O . LYS A 1 486 ? 5.255 1.523 22.076 1.00 93.56 486 LYS A O 1
ATOM 3761 N N . ILE A 1 487 ? 4.352 0.496 20.280 1.00 90.88 487 ILE A N 1
ATOM 3762 C CA . ILE A 1 487 ? 3.023 0.217 20.849 1.00 90.88 487 ILE A CA 1
ATOM 3763 C C . ILE A 1 487 ? 2.618 -1.257 20.724 1.00 90.88 487 ILE A C 1
ATOM 3765 O O . ILE A 1 487 ? 1.469 -1.602 20.979 1.00 90.88 487 ILE A O 1
ATOM 3769 N N . ARG A 1 488 ? 3.539 -2.138 20.313 1.00 89.31 488 ARG A N 1
ATOM 3770 C CA . ARG A 1 488 ? 3.296 -3.590 20.204 1.00 89.31 488 ARG A CA 1
ATOM 3771 C C . ARG A 1 488 ? 2.967 -4.216 21.566 1.00 89.31 488 ARG A C 1
ATOM 3773 O O . ARG A 1 488 ? 2.166 -5.131 21.635 1.00 89.31 488 ARG A O 1
ATOM 3780 N N . ASP A 1 489 ? 3.564 -3.682 22.624 1.00 87.06 489 ASP A N 1
ATOM 3781 C CA . ASP A 1 489 ? 3.312 -3.958 24.042 1.00 87.06 489 ASP A CA 1
ATOM 3782 C C . ASP A 1 489 ? 1.991 -3.364 24.568 1.00 87.06 489 ASP A C 1
ATOM 3784 O O . ASP A 1 489 ? 1.504 -3.790 25.609 1.00 87.06 489 ASP A O 1
ATOM 3788 N N . LYS A 1 490 ? 1.388 -2.417 23.836 1.00 86.50 490 LYS A N 1
ATOM 3789 C CA . LYS A 1 490 ? 0.056 -1.845 24.107 1.00 86.50 490 LYS A CA 1
ATOM 3790 C C . LYS A 1 490 ? -1.060 -2.529 23.300 1.00 86.50 490 LYS A C 1
ATOM 3792 O O . LYS A 1 490 ? -2.162 -1.994 23.197 1.00 86.50 490 LYS A O 1
ATOM 3797 N N . ILE A 1 491 ? -0.772 -3.670 22.670 1.00 86.75 491 ILE A N 1
ATOM 3798 C CA . ILE A 1 491 ? -1.737 -4.484 21.923 1.00 86.75 491 ILE A CA 1
ATOM 3799 C C . ILE A 1 491 ? -1.770 -5.870 22.572 1.00 86.75 491 ILE A C 1
ATOM 3801 O O . ILE A 1 491 ? -0.712 -6.481 22.713 1.00 86.75 491 ILE A O 1
ATOM 3805 N N . PRO A 1 492 ? -2.950 -6.413 22.926 1.00 86.81 492 PRO A N 1
ATOM 3806 C CA . PRO A 1 492 ? -3.036 -7.759 23.479 1.00 86.81 492 PRO A CA 1
ATOM 3807 C C . PRO A 1 492 ? -2.444 -8.804 22.523 1.00 86.81 492 PRO A C 1
ATOM 3809 O O . PRO A 1 492 ? -2.868 -8.891 21.369 1.00 86.81 492 PRO A O 1
ATOM 3812 N N . ASP A 1 493 ? -1.527 -9.651 23.010 1.00 87.88 493 ASP A N 1
ATOM 3813 C CA . ASP A 1 493 ? -0.832 -10.677 22.204 1.00 87.88 493 ASP A CA 1
ATOM 3814 C C . ASP A 1 493 ? -1.790 -11.550 21.376 1.00 87.88 493 ASP A C 1
ATOM 3816 O O . ASP A 1 493 ? -1.472 -11.960 20.265 1.00 87.88 493 ASP A O 1
ATOM 3820 N N . HIS A 1 494 ? -2.999 -11.814 21.884 1.00 87.25 494 HIS A N 1
ATOM 3821 C CA . HIS A 1 494 ? -4.001 -12.628 21.194 1.00 87.25 494 HIS A CA 1
ATOM 3822 C C . HIS A 1 494 ? -4.628 -11.952 19.955 1.00 87.25 494 HIS A C 1
ATOM 3824 O O . HIS A 1 494 ? -5.316 -12.627 19.186 1.00 87.25 494 HIS A O 1
ATOM 3830 N N . MET A 1 495 ? -4.435 -10.639 19.772 1.00 89.06 495 MET A N 1
ATOM 3831 C CA . MET A 1 495 ? -4.806 -9.893 18.562 1.00 89.06 495 MET A CA 1
ATOM 3832 C C . MET A 1 495 ? -3.670 -9.854 17.532 1.00 89.06 495 MET A C 1
ATOM 3834 O O . MET A 1 495 ? -3.950 -9.699 16.342 1.00 89.06 495 MET A O 1
ATOM 3838 N N . LEU A 1 496 ? -2.413 -9.988 17.968 1.00 92.50 496 LEU A N 1
ATOM 3839 C CA . LEU A 1 496 ? -1.239 -10.035 17.099 1.00 92.50 496 LEU A CA 1
ATOM 3840 C C . LEU A 1 496 ? -1.089 -11.435 16.492 1.00 92.50 496 LEU A C 1
ATOM 3842 O O . LEU A 1 496 ? -1.170 -12.443 17.191 1.00 92.50 496 LEU A O 1
ATOM 3846 N N . LEU A 1 497 ? -0.852 -11.511 15.181 1.00 94.31 497 LEU A N 1
ATOM 3847 C CA . LEU A 1 497 ? -0.614 -12.780 14.490 1.00 94.31 497 LEU A CA 1
ATOM 3848 C C . LEU A 1 497 ? 0.693 -12.762 13.696 1.00 94.31 497 LEU A C 1
ATOM 3850 O O . LEU A 1 497 ? 0.992 -11.801 12.985 1.00 94.31 497 LEU A O 1
ATOM 3854 N N . SER A 1 498 ? 1.411 -13.883 13.761 1.00 93.12 498 SER A N 1
ATOM 3855 C CA . SER A 1 498 ? 2.452 -14.283 12.809 1.00 93.12 498 SER A CA 1
ATOM 3856 C C . SER A 1 498 ? 1.842 -14.987 11.593 1.00 93.12 498 SER A C 1
ATOM 3858 O O . SER A 1 498 ? 0.761 -15.584 11.668 1.00 93.12 498 SER A O 1
ATOM 3860 N N . ARG A 1 499 ? 2.582 -15.000 10.483 1.00 87.94 499 ARG A N 1
ATOM 3861 C CA . ARG A 1 499 ? 2.240 -15.615 9.195 1.00 87.94 499 ARG A CA 1
ATOM 3862 C C . ARG A 1 499 ? 1.797 -17.072 9.311 1.00 87.94 499 ARG A C 1
ATOM 3864 O O . ARG A 1 499 ? 0.993 -17.542 8.513 1.00 87.94 499 ARG A O 1
ATOM 3871 N N . SER A 1 500 ? 2.303 -17.786 10.316 1.00 88.81 500 SER A N 1
ATOM 3872 C CA . SER A 1 500 ? 1.972 -19.190 10.580 1.00 88.81 500 SER A CA 1
ATOM 3873 C C . SER A 1 500 ? 0.519 -19.427 11.028 1.00 88.81 500 SER A C 1
ATOM 3875 O O . SER A 1 500 ? 0.003 -20.536 10.871 1.00 88.81 500 SER A O 1
ATOM 3877 N N . GLN A 1 501 ? -0.149 -18.402 11.572 1.00 90.38 501 GLN A N 1
ATOM 3878 C CA . GLN A 1 501 ? -1.453 -18.514 12.242 1.00 90.38 501 GLN A CA 1
ATOM 3879 C C . GLN A 1 501 ? -2.655 -18.240 11.321 1.00 90.38 501 GLN A C 1
ATOM 3881 O O . GLN A 1 501 ? -3.796 -18.481 11.726 1.00 90.38 501 GLN A O 1
ATOM 3886 N N . TRP A 1 502 ? -2.430 -17.772 10.087 1.00 91.38 502 TRP A N 1
ATOM 3887 C CA . TRP A 1 502 ? -3.495 -17.523 9.111 1.00 91.38 502 TRP A CA 1
ATOM 3888 C C . TRP A 1 502 ? -3.248 -18.214 7.767 1.00 91.38 502 TRP A C 1
ATOM 3890 O O . TRP A 1 502 ? -2.119 -18.509 7.384 1.00 91.38 502 TRP A O 1
ATOM 3900 N N . LYS A 1 503 ? -4.330 -18.491 7.032 1.00 85.19 503 LYS A N 1
ATOM 3901 C CA . LYS A 1 503 ? -4.284 -19.046 5.672 1.00 85.19 503 LYS A CA 1
ATOM 3902 C C . LYS A 1 503 ? -5.261 -18.324 4.758 1.00 85.19 503 LYS A C 1
ATOM 3904 O O . LYS A 1 503 ? -6.433 -18.163 5.092 1.00 85.19 503 LYS A O 1
ATOM 3909 N N . ASN A 1 504 ? -4.784 -17.936 3.583 1.00 78.25 504 ASN A N 1
ATOM 3910 C CA . ASN A 1 504 ? -5.611 -17.359 2.530 1.00 78.25 504 ASN A CA 1
ATOM 3911 C C . ASN A 1 504 ? -6.480 -18.445 1.890 1.00 78.25 504 ASN A C 1
ATOM 3913 O O . ASN A 1 504 ? -5.957 -19.394 1.310 1.00 78.25 504 ASN A O 1
ATOM 3917 N N . VAL A 1 505 ? -7.800 -18.290 1.980 1.00 67.50 505 VAL A N 1
ATOM 3918 C CA . VAL A 1 505 ? -8.795 -19.162 1.346 1.00 67.50 505 VAL A CA 1
ATOM 3919 C C . VAL A 1 505 ? -9.963 -18.274 0.923 1.00 67.50 505 VAL A C 1
ATOM 3921 O O . VAL A 1 505 ? -10.522 -17.567 1.763 1.00 67.50 505 VAL A O 1
ATOM 3924 N N . ARG A 1 506 ? -10.290 -18.292 -0.375 1.00 59.09 506 ARG A N 1
ATOM 3925 C CA . ARG A 1 506 ? -11.418 -17.541 -0.957 1.00 59.09 506 ARG A CA 1
ATOM 3926 C C . ARG A 1 506 ? -12.763 -17.985 -0.392 1.00 59.09 506 ARG A C 1
ATOM 3928 O O . ARG A 1 506 ? -12.847 -19.118 0.129 1.00 59.09 506 ARG A O 1
#

Sequence (506 aa):
MKKKATRKTAAAKKQTPPKKQAAKKKAVKKKTAKQGSKKKAPKKAVKKKAAPKKTTAKKATTKKSAPRTAVTKKAAKKTPKKQDGADQHPLKEKSTVFASSKTNEWQPYPLLRIVEGDEVLQEKEARREELKAQYKKAELAYELLNKELKLQKARRKNNKGKSFTKQEKDYGDVTGMEIGLRTKYGLLVSPLQYVITVNVSQKKSNDELKQRKIAPLPPAINGTPIKVLEGKFEKVKAADRAILATGSNPGYIPDSGDDVFGGQPIAGKFHPNEFGTLGFVIGGDGEHHLGLSNDHVLKSLRIIRVTSTGPKEIGKVGDQVAEHQTTDGERRFVDAGYIELNLPDDISSIPFVIKDLIEDTSSLKFYVADEIVDDSDLDYPVYKFGARTGSLKEGKLASVKAQVDIEELEDDFLGGIDETKEGIIKIKNEFVSINAAGDSGAAVVMKPIINGKRAWLVIGLIFAQLVDNDRVAYACHISEALKLLKIRDKIPDHMLLSRSQWKNVR

Secondary structure (DSSP, 8-state):
---------------------------------------------------PPP------------------PPPP----------S-----S---EEE-S---SS--SSEEEEPPHHHHHHHHHHTHHHHHHHHHHHHHHHHHHHHHHHHHHHHHHTTTTS--SSPPP----EEEEEEEE-EETTEEEESP-EEEEEEESS---HHHHHHHTPPPPPSEETTEEEEEEE--EEPPPHHHHHHHHSSS--SS---TTSPEEET-EEEETT-TTS-EE--EEE--TTS--EEEE-TTT--SSEEEEEETTEEEEEEEEEEEEEEEEEETTEEEEEEEEEEEE---TT--EEEE--TTS-GGGTSPPEEEESS---GGGTT-EEEEE-TTT-SEEEEEEEEEEEEE-EE---SSSS------EEEEEEEE-SSS----TT-TTPEEEE--EETTEE-EEEEEEEEEEETTEEEEEEEEEHHHHHHHHT-GGGS-TTTEE-GGGEE---

pLDDT: mean 74.94, std 21.93, range [32.34, 97.5]

Foldseek 3Di:
DDDDDDDDDDDDDDDDDDDDDDDDDDDDDDDDDDDDDDDDDDDDDDDDDDDDDDDDDDDDDDDDDDDDDDDDDDDDDDDDDDPPDPDDDDDDDDWDWAAAPDADPFRNDRIKTFDDLVVVLVLCVVCVVVQVVLVVLQVVQVVVVVVVLVVLVVVVVVCVPPDCPDDDAAQAAFFKKFWFWDDDLNTHIPPTGIAIEIEGQDDDDPVRCVVVVYDHDDQDGSNHGYHYDYFHAADQDPVRLLVQLVVPFFLDAAAPLEAAEWQFWKAAPVCSSNTATQAWWFDDDDDFIKTKFFQVRLVHQWMWTQHPVGTDTFFGWDDFDADWDQDPNFTAGDGMTMGRTDDPPSHHHDTHAADPDDPLARPFAAFEELDADDNSQFQAKKWWRIRRNNHIDIWTFGGQWMKGQHDDPDPDDDDDDSDIRTRWTKTFDSPDFRDGSRSGGHWMWGFWDFPNHTHIYTFFTWHGAIPPGSGMTITGGVSVVCVVNVCPVVHPPVRYDYPVGTDHDD